Protein 6RNK (pdb70)

Foldseek 3Di:
DVVLVVLVLCCLQPVLLVLLVVLLVLLVVLLVLLLVLCVPQPDDDWLLRLLLNLLSVLLVLLSVCSVQSSVQSNVVFQQQFQVNLLSNLQSLQLNLQLNLVSLLLSLVLLLVCVVPVPQPDPSGGPVVSNVVSVVSSVVSSVLSVVVSVVQVVPPRRVRTDRDDLLQDDDLVVSLVSLVVCCVVRAVVSLVSLVVSLVVSVVVVVVVVDLSNVSSVVSNVLSCFQVVQLSVLSNVLSVVVCPPVNSVSVSSNSNNSSSSSSCSSPVSVSSCRPPPPSVVSSVVVD/DKAWAKDFADEAEQQAKTKMKIAIDDDWQLQKKKWKWWDDPPGDIGTAKIAFSVGDIDGDPVQVVFWDWGDDRVRRMIMIIGGRDHQVNWTFMKMFIDSNRVPCRVPVVVCSVVGPHMHPTGTHGYHHD

GO terms:
  GO:0004930 G protein-coupled receptor activity (F, IDA)
  GO:0007186 G protein-coupled receptor signaling pathway (P, IDA)
  GO:0004930 G protein-coupled receptor activity (F, TAS)
  GO:0007186 G protein-coupled receptor signaling pathway (P, TAS)

Radius of gyration: 26.85 Å; Cα contacts (8 Å, |Δi|>4): 702; chains: 2; bounding box: 43×87×44 Å

Solvent-accessible surface area: 18810 Å² total; per-residue (Å²): 56,148,105,84,84,48,62,14,84,98,18,50,95,135,65,0,22,58,45,7,20,108,1,60,106,73,0,33,124,24,0,94,69,3,9,104,3,1,105,135,29,14,187,50,62,8,2,1,2,8,8,0,38,28,0,1,79,0,0,19,40,0,0,78,5,0,69,38,27,38,135,15,51,31,70,63,83,27,81,71,17,47,116,66,0,53,45,8,66,52,28,24,20,2,3,1,0,0,0,0,16,0,0,5,54,0,0,37,6,14,17,23,6,29,64,35,18,5,14,66,75,136,102,2,85,85,118,48,0,90,102,33,5,112,49,3,61,78,71,0,42,105,15,0,76,69,3,21,92,49,0,74,91,21,69,7,134,157,21,96,20,24,39,31,8,0,36,34,32,79,31,108,135,10,34,92,38,0,90,74,7,15,95,88,1,5,81,77,4,24,65,46,0,56,106,36,80,126,74,0,27,68,28,48,147,178,152,116,111,82,37,28,130,0,0,64,54,0,29,76,22,0,38,90,15,0,50,40,10,5,90,33,1,16,54,23,0,43,39,45,133,90,56,80,65,64,25,32,17,4,91,5,1,66,12,34,0,53,0,11,53,1,0,6,53,0,10,86,0,0,70,39,5,14,2,58,1,145,51,32,18,128,100,139,169,120,14,133,11,89,4,46,36,34,29,120,8,93,55,44,24,64,36,136,0,15,1,80,15,71,40,104,67,2,46,76,20,0,0,0,0,1,17,72,22,126,90,140,150,100,70,2,0,1,0,8,4,35,68,37,73,58,33,34,3,85,64,0,91,144,51,7,74,5,52,46,45,63,102,135,34,24,0,40,0,58,0,60,55,0,76,65,148,6,36,2,42,0,53,0,0,1,0,70,70,8,91,9,0,15,47,0,0,47,7,2,2,35,43,18,177,28,72,10,112,11,19,85,0,45,4,51,82,132

InterPro domains:
  IPR000276 G protein-coupled receptor, rhodopsin-like [PF00001] (36-290)
  IPR000276 G protein-coupled receptor, rhodopsin-like [PR00237] (21-45)
  IPR000276 G protein-coupled receptor, rhodopsin-like [PR00237] (54-75)
  IPR000276 G protein-coupled receptor, rhodopsin-like [PR00237] (98-120)
  IPR000276 G protein-coupled receptor, rhodopsin-like [PR00237] (134-155)
  IPR000276 G protein-coupled receptor, rhodopsin-like [PR00237] (184-207)
  IPR000276 G protein-coupled receptor, rhodopsin-like [PR00237] (226-250)
  IPR000276 G protein-coupled receptor, rhodopsin-like [PR00237] (272-298)
  IPR000276 G protein-coupled receptor, rhodopsin-like [PS00237] (104-120)
  IPR017452 GPCR, rhodopsin-like, 7TM [PS50262] (36-290)

Sequence (414 aa):
CENWLALENILEKYYLSAFYGIEFIVGMLGNFTVVFGYLFCMKNWNSSNVYLFNLSISDLAFLCTLPMLIRSYATGNWTYGDVLCISNRYVLHANLYTSILFLTFISIDRYLLMKFPFREHILQKKEFAILISLAVWVLVTLEVLPMLTFITSTPIEKGDSCVDYASSGNPKYSLIYSLCLTLLGFLIPLSVMCFFYYKMVVFLKKRSNKPLRLVVLAVVIFSVLFTPYHIMRNVRIASRLGCSQKAINCLYILTRPLAFLNSAVNPIFYFLVGDHFRDMLFSKLEVQLVESGGGLVQPGGSLRLSCEASGYTLANYAIGWFRQAPGKEREGVSCISSGGSTVYSESVKDRFTISRDNAKKIVYLQMNSLQPEDTAVYYCAADPFGERLCIDPNTFAGYLETWGQGTQVTVSSL

Nearest PDB structures (foldseek):
  6z10-assembly1_A  TM=1.003E+00  e=3.186E-38  Rattus norvegicus
  6ibb-assembly1_A  TM=9.708E-01  e=1.541E-33  Rattus norvegicus
  6ibb-assembly2_C  TM=9.686E-01  e=1.929E-33  Rattus norvegicus
  8wp1-assembly1_A  TM=9.276E-01  e=5.041E-26  Homo sapiens
  4n6h-assembly1_A  TM=8.444E-01  e=8.546E-12  Escherichia coli

Structure (mmCIF, N/CA/C/O backbone):
data_6RNK
#
_entry.id   6RNK
#
_cell.length_a   76.830
_cell.length_b   150.930
_cell.length_c   68.230
_cell.angle_alpha   90.000
_cell.angle_beta   112.420
_cell.angle_gamma   90.000
#
_symmetry.space_group_name_H-M   'C 1 2 1'
#
loop_
_entity.id
_entity.type
_entity.pdbx_description
1 polymer 'Succinate receptor 1'
2 polymer Nanobody6
3 non-polymer '2-[2-[[3-[4-[(4-methylpiperazin-1-yl)methyl]phenyl]phenyl]carbonylamino]phenyl]ethanoic acid'
4 non-polymer '(2R)-2,3-dihydroxypropyl (9Z)-octadec-9-enoate'
5 non-polymer GLYCEROL
6 non-polymer 'SULFATE ION'
7 water water
#
loop_
_atom_site.group_PDB
_atom_site.id
_atom_site.type_symbol
_atom_site.label_atom_id
_atom_site.label_alt_id
_atom_site.label_comp_id
_atom_site.label_asym_id
_atom_site.label_entity_id
_atom_site.label_seq_id
_atom_site.pdbx_PDB_ins_code
_atom_site.Cartn_x
_atom_site.Cartn_y
_atom_site.Cartn_z
_atom_site.occupancy
_atom_site.B_iso_or_equiv
_atom_site.auth_seq_id
_atom_site.auth_comp_id
_atom_site.auth_asym_id
_atom_site.auth_atom_id
_atom_site.pdbx_PDB_model_num
ATOM 1 N N . CYS A 1 14 ? -8.279 -7.491 2.946 1.00 66.09 7 CYS A N 1
ATOM 2 C CA . CYS A 1 14 ? -7.860 -6.102 2.763 1.00 65.85 7 CYS A CA 1
ATOM 3 C C . CYS A 1 14 ? -6.348 -5.945 3.024 1.00 64.69 7 CYS A C 1
ATOM 4 O O . CYS A 1 14 ? -5.917 -4.953 3.620 1.00 63.05 7 CYS A O 1
ATOM 7 N N . GLU A 1 15 ? -5.548 -6.933 2.562 1.00 58.60 8 GLU A N 1
ATOM 8 C CA . GLU A 1 15 ? -4.087 -6.976 2.720 1.00 57.45 8 GLU A CA 1
ATOM 9 C C . GLU A 1 15 ? -3.387 -5.784 2.038 1.00 56.85 8 GLU A C 1
ATOM 10 O O . GLU A 1 15 ? -2.326 -5.358 2.497 1.00 56.07 8 GLU A O 1
ATOM 16 N N . ASN A 1 16 ? -3.978 -5.265 0.942 1.00 50.24 9 ASN A N 1
ATOM 17 C CA . ASN A 1 16 ? -3.446 -4.123 0.192 1.00 48.46 9 ASN A CA 1
ATOM 18 C C . ASN A 1 16 ? -3.553 -2.844 1.009 1.00 49.29 9 ASN A C 1
ATOM 19 O O . ASN A 1 16 ? -2.601 -2.060 1.044 1.00 48.07 9 ASN A O 1
ATOM 24 N N . TRP A 1 17 ? -4.697 -2.650 1.686 1.00 44.93 10 TRP A N 1
ATOM 25 C CA . TRP A 1 17 ? -4.939 -1.493 2.545 1.00 44.69 10 TRP A CA 1
ATOM 26 C C . TRP A 1 17 ? -4.106 -1.548 3.821 1.00 46.91 10 TRP A C 1
ATOM 27 O O . TRP A 1 17 ? -3.704 -0.494 4.327 1.00 44.17 10 TRP A O 1
ATOM 38 N N . LEU A 1 18 ? -3.774 -2.774 4.288 1.00 44.52 11 LEU A N 1
ATOM 39 C CA . LEU A 1 18 ? -2.894 -2.993 5.443 1.00 45.01 11 LEU A CA 1
ATOM 40 C C . LEU A 1 18 ? -1.456 -2.611 5.046 1.00 47.14 11 LEU A C 1
ATOM 41 O O . LEU A 1 18 ? -0.740 -2.021 5.844 1.00 47.02 11 LEU A O 1
ATOM 46 N N . ALA A 1 19 ? -1.056 -2.911 3.801 1.00 42.50 12 ALA A N 1
ATOM 47 C CA . ALA A 1 19 ? 0.254 -2.515 3.271 1.00 41.57 12 ALA A CA 1
ATOM 48 C C . ALA A 1 19 ? 0.346 -0.983 3.230 1.00 45.51 12 ALA A C 1
ATOM 49 O O . ALA A 1 19 ? 1.381 -0.440 3.616 1.00 45.55 12 ALA A O 1
ATOM 51 N N . LEU A 1 20 ? -0.745 -0.287 2.791 1.00 41.54 13 LEU A N 1
ATOM 52 C CA . LEU A 1 20 ? -0.800 1.178 2.742 1.00 40.94 13 LEU A CA 1
ATOM 53 C C . LEU A 1 20 ? -0.694 1.766 4.150 1.00 43.16 13 LEU A C 1
ATOM 54 O O . LEU A 1 20 ? 0.115 2.674 4.353 1.00 41.36 13 LEU A O 1
ATOM 59 N N . GLU A 1 21 ? -1.480 1.233 5.124 1.00 39.98 14 GLU A N 1
ATOM 60 C CA . GLU A 1 21 ? -1.458 1.684 6.522 1.00 39.77 14 GLU A CA 1
ATOM 61 C C . GLU A 1 21 ? -0.028 1.628 7.060 1.00 41.76 14 GLU A C 1
ATOM 62 O O . GLU A 1 21 ? 0.440 2.611 7.616 1.00 42.57 14 GLU A O 1
ATOM 68 N N . ASN A 1 22 ? 0.662 0.493 6.860 1.00 36.67 15 ASN A N 1
ATOM 69 C CA . ASN A 1 22 ? 2.024 0.258 7.319 1.00 36.53 15 ASN A CA 1
ATOM 70 C C . ASN A 1 22 ? 3.019 1.215 6.699 1.00 40.36 15 ASN A C 1
ATOM 71 O O . ASN A 1 22 ? 3.838 1.769 7.421 1.00 39.18 15 ASN A O 1
ATOM 76 N N . ILE A 1 23 ? 2.932 1.431 5.370 1.00 37.83 16 ILE A N 1
ATOM 77 C CA . ILE A 1 23 ? 3.783 2.373 4.641 1.00 36.66 16 ILE A CA 1
ATOM 78 C C . ILE A 1 23 ? 3.517 3.819 5.086 1.00 38.77 16 ILE A C 1
ATOM 79 O O . ILE A 1 23 ? 4.473 4.563 5.315 1.00 38.34 16 ILE A O 1
ATOM 84 N N . LEU A 1 24 ? 2.235 4.216 5.228 1.00 35.07 17 LEU A N 1
ATOM 85 C CA . LEU A 1 24 ? 1.882 5.571 5.686 1.00 33.74 17 LEU A CA 1
ATOM 86 C C . LEU A 1 24 ? 2.463 5.868 7.056 1.00 37.14 17 LEU A C 1
ATOM 87 O O . LEU A 1 24 ? 2.984 6.962 7.287 1.00 36.48 17 LEU A O 1
ATOM 92 N N . GLU A 1 25 ? 2.406 4.883 7.961 1.00 33.91 18 GLU A N 1
ATOM 93 C CA . GLU A 1 25 ? 2.923 5.071 9.320 1.00 33.61 18 GLU A CA 1
ATOM 94 C C . GLU A 1 25 ? 4.443 5.116 9.327 1.00 38.17 18 GLU A C 1
ATOM 95 O O . GLU A 1 25 ? 5.023 6.029 9.906 1.00 37.41 18 GLU A O 1
ATOM 101 N N . LYS A 1 26 ? 5.077 4.151 8.652 1.00 34.84 19 LYS A N 1
ATOM 102 C CA . LYS A 1 26 ? 6.521 4.014 8.632 1.00 36.37 19 LYS A CA 1
ATOM 103 C C . LYS A 1 26 ? 7.237 5.128 7.870 1.00 41.32 19 LYS A C 1
ATOM 104 O O . LYS A 1 26 ? 8.277 5.594 8.333 1.00 40.47 19 LYS A O 1
ATOM 110 N N . TYR A 1 27 ? 6.698 5.537 6.710 1.00 38.47 20 TYR A N 1
ATOM 111 C CA . TYR A 1 27 ? 7.351 6.506 5.833 1.00 37.79 20 TYR A CA 1
ATOM 112 C C . TYR A 1 27 ? 6.705 7.884 5.787 1.00 39.45 20 TYR A C 1
ATOM 113 O O . TYR A 1 27 ? 7.412 8.884 5.913 1.00 39.65 20 TYR A O 1
ATOM 122 N N . TYR A 1 28 ? 5.392 7.965 5.585 1.00 34.47 21 TYR A N 1
ATOM 123 C CA . TYR A 1 28 ? 4.745 9.280 5.530 1.00 33.09 21 TYR A CA 1
ATOM 124 C C . TYR A 1 28 ? 4.777 10.009 6.885 1.00 36.65 21 TYR A C 1
ATOM 125 O O . TYR A 1 28 ? 5.186 11.172 6.933 1.00 35.92 21 TYR A O 1
ATOM 134 N N . LEU A 1 29 ? 4.350 9.336 7.983 1.00 33.10 22 LEU A N 1
ATOM 135 C CA . LEU A 1 29 ? 4.311 9.981 9.309 1.00 32.50 22 LEU A CA 1
ATOM 136 C C . LEU A 1 29 ? 5.703 10.351 9.802 1.00 37.86 22 LEU A C 1
ATOM 137 O O . LEU A 1 29 ? 5.907 11.488 10.232 1.00 34.79 22 LEU A O 1
ATOM 142 N N . SER A 1 30 ? 6.679 9.419 9.644 1.00 37.72 23 SER A N 1
ATOM 143 C CA . SER A 1 30 ? 8.092 9.628 9.995 1.00 38.77 23 SER A CA 1
ATOM 144 C C . SER A 1 30 ? 8.675 10.858 9.343 1.00 42.96 23 SER A C 1
ATOM 145 O O . SER A 1 30 ? 9.302 11.663 10.025 1.00 44.21 23 SER A O 1
ATOM 148 N N . ALA A 1 31 ? 8.497 10.987 8.021 1.00 39.26 24 ALA A N 1
ATOM 149 C CA . ALA A 1 31 ? 9.041 12.088 7.226 1.00 38.67 24 ALA A CA 1
ATOM 150 C C . ALA A 1 31 ? 8.365 13.413 7.562 1.00 40.79 24 ALA A C 1
ATOM 151 O O . ALA A 1 31 ? 9.065 14.387 7.832 1.00 40.39 24 ALA A O 1
ATOM 153 N N . PHE A 1 32 ? 7.015 13.437 7.578 1.00 35.06 25 PHE A N 1
ATOM 154 C CA . PHE A 1 32 ? 6.224 14.627 7.892 1.00 33.74 25 PHE A CA 1
ATOM 155 C C . PHE A 1 32 ? 6.484 15.128 9.320 1.00 36.76 25 PHE A C 1
ATOM 156 O O . PHE A 1 32 ? 6.736 16.323 9.494 1.00 34.89 25 PHE A O 1
ATOM 164 N N . TYR A 1 33 ? 6.452 14.231 10.336 1.00 33.73 26 TYR A N 1
ATOM 165 C CA . TYR A 1 33 ? 6.762 14.648 11.711 1.00 32.20 26 TYR A CA 1
ATOM 166 C C . TYR A 1 33 ? 8.250 15.034 11.861 1.00 37.02 26 TYR A C 1
ATOM 167 O O . TYR A 1 33 ? 8.559 15.941 12.623 1.00 37.34 26 TYR A O 1
ATOM 176 N N . GLY A 1 34 ? 9.136 14.366 11.126 1.00 34.62 27 GLY A N 1
ATOM 177 C CA . GLY A 1 34 ? 10.568 14.671 11.119 1.00 35.82 27 GLY A CA 1
ATOM 178 C C . GLY A 1 34 ? 10.860 16.098 10.673 1.00 41.39 27 GLY A C 1
ATOM 179 O O . GLY A 1 34 ? 11.669 16.788 11.301 1.00 40.72 27 GLY A O 1
ATOM 180 N N . ILE A 1 35 ? 10.167 16.563 9.597 1.00 38.78 28 ILE A N 1
ATOM 181 C CA . ILE A 1 35 ? 10.260 17.927 9.036 1.00 38.37 28 ILE A CA 1
ATOM 182 C C . ILE A 1 35 ? 9.658 18.943 10.043 1.00 39.85 28 ILE A C 1
ATOM 183 O O . ILE A 1 35 ? 10.244 19.996 10.286 1.00 39.11 28 ILE A O 1
ATOM 188 N N . GLU A 1 36 ? 8.510 18.605 10.639 1.00 33.68 29 GLU A N 1
ATOM 189 C CA . GLU A 1 36 ? 7.857 19.450 11.638 1.00 32.29 29 GLU A CA 1
ATOM 190 C C . GLU A 1 36 ? 8.751 19.603 12.860 1.00 36.50 29 GLU A C 1
ATOM 191 O O . GLU A 1 36 ? 8.824 20.690 13.403 1.00 35.68 29 GLU A O 1
ATOM 197 N N . PHE A 1 37 ? 9.445 18.520 13.275 1.00 34.11 30 PHE A N 1
ATOM 198 C CA . PHE A 1 37 ? 10.370 18.545 14.401 1.00 33.29 30 PHE A CA 1
ATOM 199 C C . PHE A 1 37 ? 11.472 19.563 14.123 1.00 36.90 30 PHE A C 1
ATOM 200 O O . PHE A 1 37 ? 11.718 20.396 14.972 1.00 35.66 30 PHE A O 1
ATOM 208 N N . ILE A 1 38 ? 12.113 19.503 12.936 1.00 34.93 31 ILE A N 1
ATOM 209 C CA . ILE A 1 38 ? 13.206 20.415 12.572 1.00 36.09 31 ILE A CA 1
ATOM 210 C C . ILE A 1 38 ? 12.745 21.886 12.463 1.00 42.10 31 ILE A C 1
ATOM 211 O O . ILE A 1 38 ? 13.324 22.742 13.129 1.00 42.94 31 ILE A O 1
ATOM 216 N N . VAL A 1 39 ? 11.728 22.166 11.619 1.00 38.79 32 VAL A N 1
ATOM 217 C CA . VAL A 1 39 ? 11.184 23.513 11.376 1.00 38.70 32 VAL A CA 1
ATOM 218 C C . VAL A 1 39 ? 10.602 24.115 12.666 1.00 41.39 32 VAL A C 1
ATOM 219 O O . VAL A 1 39 ? 10.846 25.281 12.976 1.00 41.77 32 VAL A O 1
ATOM 223 N N . GLY A 1 40 ? 9.874 23.301 13.413 1.00 35.97 33 GLY A N 1
ATOM 224 C CA . GLY A 1 40 ? 9.249 23.719 14.660 1.00 34.80 33 GLY A CA 1
ATOM 225 C C . GLY A 1 40 ? 10.248 24.081 15.737 1.00 37.62 33 GLY A C 1
ATOM 226 O O . GLY A 1 40 ? 10.079 25.100 16.400 1.00 35.42 33 GLY A O 1
ATOM 227 N N . MET A 1 41 ? 11.272 23.238 15.949 1.00 36.79 34 MET A N 1
ATOM 228 C CA . MET A 1 41 ? 12.287 23.493 16.980 1.00 38.21 34 MET A CA 1
ATOM 229 C C . MET A 1 41 ? 13.062 24.772 16.692 1.00 44.82 34 MET A C 1
ATOM 230 O O . MET A 1 41 ? 13.203 25.601 17.589 1.00 44.85 34 MET A O 1
ATOM 235 N N . LEU A 1 42 ? 13.531 24.947 15.440 1.00 42.22 35 LEU A N 1
ATOM 236 C CA . LEU A 1 42 ? 14.292 26.128 15.037 1.00 43.03 35 LEU A CA 1
ATOM 237 C C . LEU A 1 42 ? 13.462 27.399 15.112 1.00 44.32 35 LEU A C 1
ATOM 238 O O . LEU A 1 42 ? 13.946 28.409 15.622 1.00 42.64 35 LEU A O 1
ATOM 243 N N . GLY A 1 43 ? 12.221 27.334 14.635 1.00 39.09 36 GLY A N 1
ATOM 244 C CA . GLY A 1 43 ? 11.318 28.474 14.670 1.00 38.19 36 GLY A CA 1
ATOM 245 C C . GLY A 1 43 ? 10.942 28.877 16.079 1.00 41.77 36 GLY A C 1
ATOM 246 O O . GLY A 1 43 ? 11.054 30.050 16.437 1.00 41.37 36 GLY A O 1
ATOM 247 N N . ASN A 1 44 ? 10.534 27.900 16.906 1.00 38.71 37 ASN A N 1
ATOM 248 C CA . ASN A 1 44 ? 10.119 28.171 18.278 1.00 38.43 37 ASN A CA 1
ATOM 249 C C . ASN A 1 44 ? 11.254 28.604 19.176 1.00 42.96 37 ASN A C 1
ATOM 250 O O . ASN A 1 44 ? 11.042 29.529 19.956 1.00 40.10 37 ASN A O 1
ATOM 255 N N . PHE A 1 45 ? 12.456 27.991 19.061 1.00 42.37 38 PHE A N 1
ATOM 256 C CA . PHE A 1 45 ? 13.582 28.412 19.897 1.00 43.78 38 PHE A CA 1
ATOM 257 C C . PHE A 1 45 ? 14.041 29.826 19.545 1.00 45.15 38 PHE A C 1
ATOM 258 O O . PHE A 1 45 ? 14.384 30.567 20.459 1.00 44.07 38 PHE A O 1
ATOM 266 N N . THR A 1 46 ? 13.935 30.238 18.256 1.00 40.89 39 THR A N 1
ATOM 267 C CA . THR A 1 46 ? 14.288 31.596 17.798 1.00 40.21 39 THR A CA 1
ATOM 268 C C . THR A 1 46 ? 13.371 32.671 18.431 1.00 43.15 39 THR A C 1
ATOM 269 O O . THR A 1 46 ? 13.875 33.687 18.931 1.00 43.23 39 THR A O 1
ATOM 273 N N . VAL A 1 47 ? 12.045 32.452 18.397 1.00 38.52 40 VAL A N 1
ATOM 274 C CA . VAL A 1 47 ? 11.062 33.407 18.934 1.00 37.66 40 VAL A CA 1
ATOM 275 C C . VAL A 1 47 ? 11.083 33.437 20.479 1.00 42.03 40 VAL A C 1
ATOM 276 O O . VAL A 1 47 ? 10.891 34.508 21.061 1.00 41.43 40 VAL A O 1
ATOM 280 N N . VAL A 1 48 ? 11.313 32.272 21.126 1.00 38.35 41 VAL A N 1
ATOM 281 C CA . VAL A 1 48 ? 11.411 32.141 22.589 1.00 38.81 41 VAL A CA 1
ATOM 282 C C . VAL A 1 48 ? 12.653 32.881 23.083 1.00 45.78 41 VAL A C 1
ATOM 283 O O . VAL A 1 48 ? 12.545 33.707 23.979 1.00 43.55 41 VAL A O 1
ATOM 287 N N . PHE A 1 49 ? 13.818 32.630 22.462 1.00 47.05 42 PHE A N 1
ATOM 288 C CA . PHE A 1 49 ? 15.041 33.326 22.845 1.00 49.36 42 PHE A CA 1
ATOM 289 C C . PHE A 1 49 ? 14.950 34.823 22.517 1.00 50.41 42 PHE A C 1
ATOM 290 O O . PHE A 1 49 ? 15.443 35.640 23.292 1.00 49.16 42 PHE A O 1
ATOM 298 N N . GLY A 1 50 ? 14.226 35.159 21.445 1.00 45.03 43 GLY A N 1
ATOM 299 C CA . GLY A 1 50 ? 13.948 36.533 21.046 1.00 43.79 43 GLY A CA 1
ATOM 300 C C . GLY A 1 50 ? 13.191 37.259 22.140 1.00 47.00 43 GLY A C 1
ATOM 301 O O . GLY A 1 50 ? 13.534 38.395 22.476 1.00 46.79 43 GLY A O 1
ATOM 302 N N . TYR A 1 51 ? 12.191 36.586 22.761 1.00 40.97 44 TYR A N 1
ATOM 303 C CA . TYR A 1 51 ? 11.422 37.174 23.861 1.00 39.58 44 TYR A CA 1
ATOM 304 C C . TYR A 1 51 ? 12.229 37.245 25.139 1.00 47.16 44 TYR A C 1
ATOM 305 O O . TYR A 1 51 ? 12.243 38.287 25.787 1.00 46.25 44 TYR A O 1
ATOM 314 N N . LEU A 1 52 ? 12.931 36.155 25.481 1.00 47.46 45 LEU A N 1
ATOM 315 C CA . LEU A 1 52 ? 13.772 36.085 26.677 1.00 49.15 45 LEU A CA 1
ATOM 316 C C . LEU A 1 52 ? 14.878 37.147 26.696 1.00 56.29 45 LEU A C 1
ATOM 317 O O . LEU A 1 52 ? 15.178 37.654 27.772 1.00 55.47 45 LEU A O 1
ATOM 322 N N . PHE A 1 53 ? 15.414 37.530 25.514 1.00 56.51 46 PHE A N 1
ATOM 323 C CA . PHE A 1 53 ? 16.499 38.512 25.379 1.00 59.10 46 PHE A CA 1
ATOM 324 C C . PHE A 1 53 ? 16.131 39.921 24.830 1.00 65.18 46 PHE A C 1
ATOM 325 O O . PHE A 1 53 ? 16.929 40.835 25.031 1.00 66.29 46 PHE A O 1
ATOM 333 N N . CYS A 1 54 ? 14.981 40.113 24.144 1.00 62.79 47 CYS A N 1
ATOM 334 C CA . CYS A 1 54 ? 14.620 41.427 23.564 1.00 63.13 47 CYS A CA 1
ATOM 335 C C . CYS A 1 54 ? 13.447 42.118 24.243 1.00 68.16 47 CYS A C 1
ATOM 336 O O . CYS A 1 54 ? 13.455 43.343 24.330 1.00 68.69 47 CYS A O 1
ATOM 339 N N . MET A 1 55 ? 12.401 41.364 24.621 1.00 65.39 48 MET A N 1
ATOM 340 C CA . MET A 1 55 ? 11.198 41.929 25.232 1.00 65.28 48 MET A CA 1
ATOM 341 C C . MET A 1 55 ? 11.384 42.206 26.716 1.00 70.45 48 MET A C 1
ATOM 342 O O . MET A 1 55 ? 11.665 41.280 27.482 1.00 71.92 48 MET A O 1
ATOM 347 N N . LYS A 1 56 ? 11.201 43.470 27.129 1.00 65.53 49 LYS A N 1
ATOM 348 C CA . LYS A 1 56 ? 11.321 43.850 28.538 1.00 64.75 49 LYS A CA 1
ATOM 349 C C . LYS A 1 56 ? 9.954 44.070 29.228 1.00 63.33 49 LYS A C 1
ATOM 350 O O . LYS A 1 56 ? 9.808 43.682 30.387 1.00 64.33 49 LYS A O 1
ATOM 356 N N . ASN A 1 57 ? 8.975 44.689 28.537 1.00 54.22 50 ASN A N 1
ATOM 357 C CA . ASN A 1 57 ? 7.638 44.945 29.102 1.00 52.24 50 ASN A CA 1
ATOM 358 C C . ASN A 1 57 ? 6.563 44.261 28.246 1.00 51.67 50 ASN A C 1
ATOM 359 O O . ASN A 1 57 ? 6.226 44.738 27.160 1.00 52.97 50 ASN A O 1
ATOM 364 N N . TRP A 1 58 ? 6.059 43.122 28.714 1.00 42.54 51 TRP A N 1
ATOM 365 C CA . TRP A 1 58 ? 5.112 42.312 27.948 1.00 40.05 51 TRP A CA 1
ATOM 366 C C . TRP A 1 58 ? 3.687 42.807 27.987 1.00 37.82 51 TRP A C 1
ATOM 367 O O . TRP A 1 58 ? 3.222 43.241 29.033 1.00 37.26 51 TRP A O 1
ATOM 378 N N . ASN A 1 59 ? 2.978 42.701 26.863 1.00 30.27 52 ASN A N 1
ATOM 379 C CA . ASN A 1 59 ? 1.557 42.997 26.851 1.00 29.63 52 ASN A CA 1
ATOM 380 C C . ASN A 1 59 ? 0.810 41.631 26.766 1.00 31.15 52 ASN A C 1
ATOM 381 O O . ASN A 1 59 ? 1.461 40.586 26.824 1.00 29.78 52 ASN A O 1
ATOM 386 N N . SER A 1 60 ? -0.528 41.653 26.609 1.00 26.92 53 SER A N 1
ATOM 387 C CA . SER A 1 60 ? -1.391 40.473 26.504 1.00 26.83 53 SER A CA 1
ATOM 388 C C . SER A 1 60 ? -1.011 39.576 25.345 1.00 30.83 53 SER A C 1
ATOM 389 O O . SER A 1 60 ? -0.877 38.373 25.537 1.00 30.83 53 SER A O 1
ATOM 392 N N . SER A 1 61 ? -0.828 40.166 24.141 1.00 28.36 54 SER A N 1
ATOM 393 C CA . SER A 1 61 ? -0.415 39.453 22.931 1.00 27.75 54 SER A CA 1
ATOM 394 C C . SER A 1 61 ? 0.922 38.725 23.142 1.00 31.40 54 SER A C 1
ATOM 395 O O . SER A 1 61 ? 1.025 37.583 22.739 1.00 31.25 54 SER A O 1
ATOM 398 N N . ASN A 1 62 ? 1.913 39.353 23.819 1.00 28.23 55 ASN A N 1
ATOM 399 C CA . ASN A 1 62 ? 3.201 38.710 24.100 1.00 28.35 55 ASN A CA 1
ATOM 400 C C . ASN A 1 62 ? 3.020 37.507 24.988 1.00 30.30 55 ASN A C 1
ATOM 401 O O . ASN A 1 62 ? 3.618 36.466 24.728 1.00 29.94 55 ASN A O 1
ATOM 406 N N . VAL A 1 63 ? 2.216 37.655 26.054 1.00 26.01 56 VAL A N 1
ATOM 407 C CA . VAL A 1 63 ? 1.905 36.555 26.982 1.00 25.18 56 VAL A CA 1
ATOM 408 C C . VAL A 1 63 ? 1.310 35.346 26.218 1.00 29.05 56 VAL A C 1
ATOM 409 O O . VAL A 1 63 ? 1.788 34.217 26.396 1.00 27.18 56 VAL A O 1
ATOM 413 N N . TYR A 1 64 ? 0.302 35.603 25.354 1.00 25.64 57 TYR A N 1
ATOM 414 C CA . TYR A 1 64 ? -0.361 34.557 24.582 1.00 26.02 57 TYR A CA 1
ATOM 415 C C . TYR A 1 64 ? 0.586 33.902 23.598 1.00 31.39 57 TYR A C 1
ATOM 416 O O . TYR A 1 64 ? 0.545 32.686 23.458 1.00 30.79 57 TYR A O 1
ATOM 425 N N . LEU A 1 65 ? 1.438 34.708 22.919 1.00 26.32 58 LEU A N 1
ATOM 426 C CA . LEU A 1 65 ? 2.399 34.185 21.960 1.00 25.23 58 LEU A CA 1
ATOM 427 C C . LEU A 1 65 ? 3.429 33.292 22.633 1.00 28.84 58 LEU A C 1
ATOM 428 O O . LEU A 1 65 ? 3.792 32.281 22.070 1.00 27.46 58 LEU A O 1
ATOM 433 N N . PHE A 1 66 ? 3.918 33.677 23.820 1.00 28.16 59 PHE A N 1
ATOM 434 C CA . PHE A 1 66 ? 4.911 32.898 24.554 1.00 28.45 59 PHE A CA 1
ATOM 435 C C . PHE A 1 66 ? 4.304 31.556 24.967 1.00 31.28 59 PHE A C 1
ATOM 436 O O . PHE A 1 66 ? 4.940 30.515 24.784 1.00 29.60 59 PHE A O 1
ATOM 444 N N . ASN A 1 67 ? 3.047 31.578 25.445 1.00 26.66 60 ASN A N 1
ATOM 445 C CA . ASN A 1 67 ? 2.306 30.356 25.801 1.00 25.83 60 ASN A CA 1
ATOM 446 C C . ASN A 1 67 ? 2.133 29.447 24.588 1.00 28.57 60 ASN A C 1
ATOM 447 O O . ASN A 1 67 ? 2.301 28.241 24.713 1.00 28.50 60 ASN A O 1
ATOM 452 N N . LEU A 1 68 ? 1.815 30.028 23.423 1.00 25.02 61 LEU A N 1
ATOM 453 C CA . LEU A 1 68 ? 1.682 29.303 22.170 1.00 26.09 61 LEU A CA 1
ATOM 454 C C . LEU A 1 68 ? 3.001 28.543 21.854 1.00 32.46 61 LEU A C 1
ATOM 455 O O . LEU A 1 68 ? 2.956 27.373 21.452 1.00 32.67 61 LEU A O 1
ATOM 460 N N . SER A 1 69 ? 4.165 29.195 22.082 1.00 29.26 62 SER A N 1
ATOM 461 C CA . SER A 1 69 ? 5.470 28.568 21.846 1.00 29.50 62 SER A CA 1
ATOM 462 C C . SER A 1 69 ? 5.744 27.447 22.845 1.00 33.88 62 SER A C 1
ATOM 463 O O . SER A 1 69 ? 6.283 26.426 22.454 1.00 33.73 62 SER A O 1
ATOM 466 N N . ILE A 1 70 ? 5.352 27.615 24.108 1.00 30.84 63 ILE A N 1
ATOM 467 C CA . ILE A 1 70 ? 5.507 26.564 25.124 1.00 31.78 63 ILE A CA 1
ATOM 468 C C . ILE A 1 70 ? 4.673 25.308 24.738 1.00 33.81 63 ILE A C 1
ATOM 469 O O . ILE A 1 70 ? 5.168 24.186 24.852 1.00 31.70 63 ILE A O 1
ATOM 474 N N . SER A 1 71 ? 3.439 25.532 24.245 1.00 28.45 64 SER A N 1
ATOM 475 C CA . SER A 1 71 ? 2.533 24.502 23.763 1.00 28.25 64 SER A CA 1
ATOM 476 C C . SER A 1 71 ? 3.191 23.813 22.557 1.00 30.72 64 SER A C 1
ATOM 477 O O . SER A 1 71 ? 3.247 22.592 22.531 1.00 29.97 64 SER A O 1
ATOM 480 N N . ASP A 1 72 ? 3.712 24.595 21.572 1.00 26.96 65 ASP A N 1
ATOM 481 C CA . ASP A 1 72 ? 4.364 24.006 20.413 1.00 26.30 65 ASP A CA 1
ATOM 482 C C . ASP A 1 72 ? 5.578 23.182 20.847 1.00 30.52 65 ASP A C 1
ATOM 483 O O . ASP A 1 72 ? 5.761 22.095 20.336 1.00 30.01 65 ASP A O 1
ATOM 488 N N . LEU A 1 73 ? 6.410 23.708 21.753 1.00 26.82 66 LEU A N 1
ATOM 489 C CA . LEU A 1 73 ? 7.623 23.014 22.177 1.00 28.51 66 LEU A CA 1
ATOM 490 C C . LEU A 1 73 ? 7.337 21.689 22.886 1.00 32.94 66 LEU A C 1
ATOM 491 O O . LEU A 1 73 ? 8.088 20.725 22.692 1.00 33.06 66 LEU A O 1
ATOM 496 N N . ALA A 1 74 ? 6.259 21.644 23.695 1.00 27.79 67 ALA A N 1
ATOM 497 C CA . ALA A 1 74 ? 5.845 20.427 24.397 1.00 28.25 67 ALA A CA 1
ATOM 498 C C . ALA A 1 74 ? 5.521 19.335 23.346 1.00 32.36 67 ALA A C 1
ATOM 499 O O . ALA A 1 74 ? 6.010 18.199 23.465 1.00 32.57 67 ALA A O 1
ATOM 501 N N . PHE A 1 75 ? 4.753 19.704 22.297 1.00 26.80 68 PHE A N 1
ATOM 502 C CA . PHE A 1 75 ? 4.430 18.810 21.188 1.00 27.16 68 PHE A CA 1
ATOM 503 C C . PHE A 1 75 ? 5.715 18.362 20.454 1.00 31.45 68 PHE A C 1
ATOM 504 O O . PHE A 1 75 ? 5.878 17.175 20.197 1.00 30.21 68 PHE A O 1
ATOM 512 N N . LEU A 1 76 ? 6.611 19.298 20.137 1.00 29.05 69 LEU A N 1
ATOM 513 C CA . LEU A 1 76 ? 7.843 18.996 19.394 1.00 29.99 69 LEU A CA 1
ATOM 514 C C . LEU A 1 76 ? 8.765 18.020 20.132 1.00 37.15 69 LEU A C 1
ATOM 515 O O . LEU A 1 76 ? 9.428 17.189 19.495 1.00 36.60 69 LEU A O 1
ATOM 520 N N . CYS A 1 77 ? 8.739 18.070 21.467 1.00 36.04 70 CYS A N 1
ATOM 521 C CA . CYS A 1 77 ? 9.501 17.164 22.326 1.00 38.17 70 CYS A CA 1
ATOM 522 C C . CYS A 1 77 ? 8.988 15.715 22.294 1.00 39.56 70 CYS A C 1
ATOM 523 O O . CYS A 1 77 ? 9.758 14.825 22.629 1.00 40.08 70 CYS A O 1
ATOM 526 N N . THR A 1 78 ? 7.712 15.474 21.888 1.00 33.38 71 THR A N 1
ATOM 527 C CA . THR A 1 78 ? 7.141 14.123 21.796 1.00 32.51 71 THR A CA 1
ATOM 528 C C . THR A 1 78 ? 7.501 13.455 20.486 1.00 35.31 71 THR A C 1
ATOM 529 O O . THR A 1 78 ? 7.402 12.237 20.405 1.00 33.54 71 THR A O 1
ATOM 533 N N . LEU A 1 79 ? 7.826 14.252 19.430 1.00 32.06 72 LEU A N 1
ATOM 534 C CA . LEU A 1 79 ? 8.052 13.713 18.079 1.00 30.85 72 LEU A CA 1
ATOM 535 C C . LEU A 1 79 ? 9.164 12.660 17.975 1.00 34.55 72 LEU A C 1
ATOM 536 O O . LEU A 1 79 ? 8.892 11.647 17.336 1.00 35.59 72 LEU A O 1
ATOM 541 N N . PRO A 1 80 ? 10.349 12.743 18.616 1.00 30.45 73 PRO A N 1
ATOM 542 C CA . PRO A 1 80 ? 11.300 11.609 18.490 1.00 29.68 73 PRO A CA 1
ATOM 543 C C . PRO A 1 80 ? 10.676 10.256 18.919 1.00 34.40 73 PRO A C 1
ATOM 544 O O . PRO A 1 80 ? 10.830 9.272 18.208 1.00 35.23 73 PRO A O 1
ATOM 548 N N . MET A 1 81 ? 9.861 10.243 19.990 1.00 30.46 74 MET A N 1
ATOM 549 C CA . MET A 1 81 ? 9.150 9.061 20.473 1.00 29.95 74 MET A CA 1
ATOM 550 C C . MET A 1 81 ? 8.070 8.585 19.493 1.00 33.06 74 MET A C 1
ATOM 551 O O . MET A 1 81 ? 7.968 7.393 19.248 1.00 31.86 74 MET A O 1
ATOM 556 N N . LEU A 1 82 ? 7.262 9.506 18.951 1.00 29.39 75 LEU A N 1
ATOM 557 C CA . LEU A 1 82 ? 6.199 9.158 18.006 1.00 29.52 75 LEU A CA 1
ATOM 558 C C . LEU A 1 82 ? 6.769 8.657 16.679 1.00 33.28 75 LEU A C 1
ATOM 559 O O . LEU A 1 82 ? 6.269 7.655 16.157 1.00 32.41 75 LEU A O 1
ATOM 564 N N . ILE A 1 83 ? 7.834 9.331 16.150 1.00 29.74 76 ILE A N 1
ATOM 565 C CA . ILE A 1 83 ? 8.514 8.922 14.923 1.00 28.80 76 ILE A CA 1
ATOM 566 C C . ILE A 1 83 ? 9.104 7.502 15.134 1.00 36.31 76 ILE A C 1
ATOM 567 O O . ILE A 1 83 ? 8.891 6.635 14.292 1.00 37.05 76 ILE A O 1
ATOM 572 N N . ARG A 1 84 ? 9.835 7.267 16.249 1.00 32.15 77 ARG A N 1
ATOM 573 C CA . ARG A 1 84 ? 10.413 5.949 16.508 1.00 32.34 77 ARG A CA 1
ATOM 574 C C . ARG A 1 84 ? 9.320 4.862 16.610 1.00 34.91 77 ARG A C 1
ATOM 575 O O . ARG A 1 84 ? 9.519 3.779 16.094 1.00 35.20 77 ARG A O 1
ATOM 583 N N . SER A 1 85 ? 8.159 5.162 17.221 1.00 29.26 78 SER A N 1
ATOM 584 C CA . SER A 1 85 ? 7.073 4.184 17.336 1.00 27.80 78 SER A CA 1
ATOM 585 C C . SER A 1 85 ? 6.481 3.844 15.960 1.00 33.76 78 SER A C 1
ATOM 586 O O . SER A 1 85 ? 6.374 2.666 15.636 1.00 35.08 78 SER A O 1
ATOM 589 N N . TYR A 1 86 ? 6.163 4.859 15.133 1.00 30.45 79 TYR A N 1
ATOM 590 C CA . TYR A 1 86 ? 5.676 4.635 13.772 1.00 30.62 79 TYR A CA 1
ATOM 591 C C . TYR A 1 86 ? 6.722 3.947 12.876 1.00 36.08 79 TYR A C 1
ATOM 592 O O . TYR A 1 86 ? 6.361 3.054 12.108 1.00 35.73 79 TYR A O 1
ATOM 601 N N . ALA A 1 87 ? 8.001 4.348 12.979 1.00 33.66 80 ALA A N 1
ATOM 602 C CA . ALA A 1 87 ? 9.075 3.731 12.192 1.00 35.02 80 ALA A CA 1
ATOM 603 C C . ALA A 1 87 ? 9.264 2.242 12.503 1.00 41.40 80 ALA A C 1
ATOM 604 O O . ALA A 1 87 ? 9.524 1.483 11.577 1.00 43.41 80 ALA A O 1
ATOM 606 N N . THR A 1 88 ? 9.133 1.829 13.781 1.00 37.37 81 THR A N 1
ATOM 607 C CA . THR A 1 88 ? 9.330 0.435 14.234 1.00 38.16 81 THR A CA 1
ATOM 608 C C . THR A 1 88 ? 8.029 -0.420 14.233 1.00 42.26 81 THR A C 1
ATOM 609 O O . THR A 1 88 ? 8.112 -1.641 14.328 1.00 43.14 81 THR A O 1
ATOM 613 N N . GLY A 1 89 ? 6.861 0.216 14.169 1.00 36.32 82 GLY A N 1
ATOM 614 C CA . GLY A 1 89 ? 5.599 -0.510 14.112 1.00 35.40 82 GLY A CA 1
ATOM 615 C C . GLY A 1 89 ? 4.968 -0.869 15.440 1.00 41.00 82 GLY A C 1
ATOM 616 O O . GLY A 1 89 ? 3.997 -1.630 15.454 1.00 41.31 82 GLY A O 1
ATOM 617 N N . ASN A 1 90 ? 5.482 -0.325 16.569 1.00 37.14 83 ASN A N 1
ATOM 618 C CA . ASN A 1 90 ? 4.897 -0.623 17.885 1.00 38.36 83 ASN A CA 1
ATOM 619 C C . ASN A 1 90 ? 5.185 0.443 18.939 1.00 41.22 83 ASN A C 1
ATOM 620 O O . ASN A 1 90 ? 6.102 1.251 18.774 1.00 41.70 83 ASN A O 1
ATOM 625 N N . TRP A 1 91 ? 4.409 0.428 20.023 1.00 35.77 84 TRP A N 1
ATOM 626 C CA . TRP A 1 91 ? 4.604 1.330 21.155 1.00 34.61 84 TRP A CA 1
ATOM 627 C C . TRP A 1 91 ? 5.444 0.549 22.136 1.00 37.88 84 TRP A C 1
ATOM 628 O O . TRP A 1 91 ? 5.076 -0.572 22.463 1.00 37.46 84 TRP A O 1
ATOM 639 N N . THR A 1 92 ? 6.584 1.094 22.571 1.00 33.98 85 THR A N 1
ATOM 640 C CA . THR A 1 92 ? 7.455 0.367 23.503 1.00 33.31 85 THR A CA 1
ATOM 641 C C . THR A 1 92 ? 7.812 1.214 24.707 1.00 34.98 85 THR A C 1
ATOM 642 O O . THR A 1 92 ? 8.555 0.730 25.555 1.00 34.48 85 THR A O 1
ATOM 646 N N . TYR A 1 93 ? 7.324 2.474 24.777 1.00 29.11 86 TYR A N 1
ATOM 647 C CA . TYR A 1 93 ? 7.739 3.411 25.819 1.00 27.95 86 TYR A CA 1
ATOM 648 C C . TYR A 1 93 ? 7.041 3.256 27.165 1.00 33.06 86 TYR A C 1
ATOM 649 O O . TYR A 1 93 ? 7.524 3.833 28.140 1.00 34.36 86 TYR A O 1
ATOM 658 N N . GLY A 1 94 ? 5.982 2.456 27.250 1.00 29.31 87 GLY A N 1
ATOM 659 C CA . GLY A 1 94 ? 5.326 2.227 28.534 1.00 28.22 87 GLY A CA 1
ATOM 660 C C . GLY A 1 94 ? 4.120 3.096 28.820 1.00 32.13 87 GLY A C 1
ATOM 661 O O . GLY A 1 94 ? 3.772 3.987 28.032 1.00 31.56 87 GLY A O 1
ATOM 662 N N . ASP A 1 95 ? 3.507 2.870 29.988 1.00 29.94 88 ASP A N 1
ATOM 663 C CA . ASP A 1 95 ? 2.269 3.537 30.382 1.00 29.92 88 ASP A CA 1
ATOM 664 C C . ASP A 1 95 ? 2.385 5.022 30.690 1.00 33.28 88 ASP A C 1
ATOM 665 O O . ASP A 1 95 ? 1.521 5.756 30.237 1.00 33.97 88 ASP A O 1
ATOM 670 N N . VAL A 1 96 ? 3.402 5.467 31.440 1.00 30.74 89 VAL A N 1
ATOM 671 C CA . VAL A 1 96 ? 3.567 6.881 31.833 1.00 31.12 89 VAL A CA 1
ATOM 672 C C . VAL A 1 96 ? 3.719 7.767 30.586 1.00 33.30 89 VAL A C 1
ATOM 673 O O . VAL A 1 96 ? 3.031 8.780 30.471 1.00 30.66 89 VAL A O 1
ATOM 677 N N . LEU A 1 97 ? 4.591 7.338 29.638 1.00 29.43 90 LEU A N 1
ATOM 678 C CA . LEU A 1 97 ? 4.851 8.058 28.405 1.00 29.75 90 LEU A CA 1
ATOM 679 C C . LEU A 1 97 ? 3.676 7.989 27.430 1.00 34.20 90 LEU A C 1
ATOM 680 O O . LEU A 1 97 ? 3.503 8.913 26.647 1.00 33.80 90 LEU A O 1
ATOM 685 N N . CYS A 1 98 ? 2.824 6.957 27.530 1.00 31.51 91 CYS A N 1
ATOM 686 C CA . CYS A 1 98 ? 1.605 6.870 26.727 1.00 32.40 91 CYS A CA 1
ATOM 687 C C . CYS A 1 98 ? 0.674 8.020 27.150 1.00 32.86 91 CYS A C 1
ATOM 688 O O . CYS A 1 98 ? 0.172 8.726 26.294 1.00 31.86 91 CYS A O 1
ATOM 691 N N . ILE A 1 99 ? 0.415 8.158 28.465 1.00 27.36 92 ILE A N 1
ATOM 692 C CA . ILE A 1 99 ? -0.489 9.171 29.001 1.00 27.90 92 ILE A CA 1
ATOM 693 C C . ILE A 1 99 ? 0.063 10.582 28.734 1.00 30.62 92 ILE A C 1
ATOM 694 O O . ILE A 1 99 ? -0.686 11.433 28.244 1.00 29.05 92 ILE A O 1
ATOM 699 N N . SER A 1 100 ? 1.361 10.817 29.043 1.00 26.93 93 SER A N 1
ATOM 700 C CA . SER A 1 100 ? 1.974 12.127 28.832 1.00 27.92 93 SER A CA 1
ATOM 701 C C . SER A 1 100 ? 1.958 12.536 27.356 1.00 31.07 93 SER A C 1
ATOM 702 O O . SER A 1 100 ? 1.555 13.666 27.066 1.00 30.88 93 SER A O 1
ATOM 705 N N . ASN A 1 101 ? 2.291 11.607 26.424 1.00 26.09 94 ASN A N 1
ATOM 706 C CA . ASN A 1 101 ? 2.241 11.922 24.988 1.00 25.68 94 ASN A CA 1
ATOM 707 C C . ASN A 1 101 ? 0.823 12.139 24.503 1.00 28.74 94 ASN A C 1
ATOM 708 O O . ASN A 1 101 ? 0.591 13.087 23.761 1.00 27.68 94 ASN A O 1
ATOM 713 N N . ARG A 1 102 ? -0.142 11.278 24.928 1.00 25.13 95 ARG A N 1
ATOM 714 C CA . ARG A 1 102 ? -1.531 11.465 24.508 1.00 25.86 95 ARG A CA 1
ATOM 715 C C . ARG A 1 102 ? -2.048 12.834 25.003 1.00 28.03 95 ARG A C 1
ATOM 716 O O . ARG A 1 102 ? -2.788 13.510 24.304 1.00 25.97 95 ARG A O 1
ATOM 724 N N . TYR A 1 103 ? -1.647 13.225 26.205 1.00 24.86 96 TYR A N 1
ATOM 725 C CA . TYR A 1 103 ? -2.051 14.507 26.774 1.00 24.59 96 TYR A CA 1
ATOM 726 C C . TYR A 1 103 ? -1.544 15.646 25.901 1.00 27.46 96 TYR A C 1
ATOM 727 O O . TYR A 1 103 ? -2.339 16.427 25.362 1.00 26.91 96 TYR A O 1
ATOM 736 N N . VAL A 1 104 ? -0.223 15.694 25.710 1.00 24.57 97 VAL A N 1
ATOM 737 C CA . VAL A 1 104 ? 0.477 16.770 25.002 1.00 24.34 97 VAL A CA 1
ATOM 738 C C . VAL A 1 104 ? -0.039 16.986 23.573 1.00 29.27 97 VAL A C 1
ATOM 739 O O . VAL A 1 104 ? -0.161 18.133 23.145 1.00 28.00 97 VAL A O 1
ATOM 743 N N . LEU A 1 105 ? -0.329 15.902 22.837 1.00 27.31 98 LEU A N 1
ATOM 744 C CA . LEU A 1 105 ? -0.798 16.008 21.450 1.00 27.08 98 LEU A CA 1
ATOM 745 C C . LEU A 1 105 ? -2.145 16.683 21.356 1.00 30.54 98 LEU A C 1
ATOM 746 O O . LEU A 1 105 ? -2.263 17.662 20.623 1.00 29.95 98 LEU A O 1
ATOM 751 N N . HIS A 1 106 ? -3.121 16.250 22.159 1.00 27.03 99 HIS A N 1
ATOM 752 C CA . HIS A 1 106 ? -4.418 16.935 22.176 1.00 27.49 99 HIS A CA 1
ATOM 753 C C . HIS A 1 106 ? -4.282 18.327 22.800 1.00 28.93 99 HIS A C 1
ATOM 754 O O . HIS A 1 106 ? -4.884 19.260 22.282 1.00 30.03 99 HIS A O 1
ATOM 761 N N . ALA A 1 107 ? -3.492 18.480 23.888 1.00 24.25 100 ALA A N 1
ATOM 762 C CA . ALA A 1 107 ? -3.359 19.799 24.535 1.00 25.12 100 ALA A CA 1
ATOM 763 C C . ALA A 1 107 ? -2.769 20.838 23.594 1.00 31.22 100 ALA A C 1
ATOM 764 O O . ALA A 1 107 ? -3.283 21.957 23.518 1.00 30.50 100 ALA A O 1
ATOM 766 N N . ASN A 1 108 ? -1.750 20.451 22.816 1.00 28.51 101 ASN A N 1
ATOM 767 C CA . ASN A 1 108 ? -1.153 21.392 21.883 1.00 28.16 101 ASN A CA 1
ATOM 768 C C . ASN A 1 108 ? -2.140 21.859 20.810 1.00 32.02 101 ASN A C 1
ATOM 769 O O . ASN A 1 108 ? -2.216 23.047 20.518 1.00 31.05 101 ASN A O 1
ATOM 774 N N . LEU A 1 109 ? -2.938 20.949 20.298 1.00 29.15 102 LEU A N 1
ATOM 775 C CA . LEU A 1 109 ? -3.901 21.240 19.257 1.00 29.62 102 LEU A CA 1
ATOM 776 C C . LEU A 1 109 ? -4.965 22.267 19.713 1.00 30.22 102 LEU A C 1
ATOM 777 O O . LEU A 1 109 ? -5.169 23.266 19.031 1.00 27.58 102 LEU A O 1
ATOM 782 N N . TYR A 1 110 ? -5.575 22.040 20.891 1.00 24.42 103 TYR A N 1
ATOM 783 C CA . TYR A 1 110 ? -6.658 22.865 21.399 1.00 24.38 103 TYR A CA 1
ATOM 784 C C . TYR A 1 110 ? -6.188 24.119 22.162 1.00 28.43 103 TYR A C 1
ATOM 785 O O . TYR A 1 110 ? -6.911 25.111 22.110 1.00 27.58 103 TYR A O 1
ATOM 794 N N . THR A 1 111 ? -4.978 24.126 22.785 1.00 25.54 104 THR A N 1
ATOM 795 C CA . THR A 1 111 ? -4.461 25.374 23.395 1.00 26.33 104 THR A CA 1
ATOM 796 C C . THR A 1 111 ? -4.023 26.328 22.263 1.00 31.10 104 THR A C 1
ATOM 797 O O . THR A 1 111 ? -4.194 27.545 22.395 1.00 30.31 104 THR A O 1
ATOM 801 N N . SER A 1 112 ? -3.461 25.783 21.146 1.00 25.81 105 SER A N 1
ATOM 802 C CA . SER A 1 112 ? -2.964 26.643 20.071 1.00 25.72 105 SER A CA 1
ATOM 803 C C . SER A 1 112 ? -4.053 27.505 19.439 1.00 30.20 105 SER A C 1
ATOM 804 O O . SER A 1 112 ? -3.875 28.714 19.325 1.00 29.21 105 SER A O 1
ATOM 807 N N . ILE A 1 113 ? -5.195 26.910 19.085 1.00 26.84 106 ILE A N 1
ATOM 808 C CA . ILE A 1 113 ? -6.262 27.712 18.496 1.00 26.32 106 ILE A CA 1
ATOM 809 C C . ILE A 1 113 ? -6.806 28.724 19.536 1.00 28.25 106 ILE A C 1
ATOM 810 O O . ILE A 1 113 ? -7.149 29.834 19.158 1.00 26.91 106 ILE A O 1
ATOM 815 N N . LEU A 1 114 ? -6.863 28.347 20.833 1.00 25.78 107 LEU A N 1
ATOM 816 C CA . LEU A 1 114 ? -7.354 29.246 21.899 1.00 24.58 107 LEU A CA 1
ATOM 817 C C . LEU A 1 114 ? -6.409 30.430 22.129 1.00 29.63 107 LEU A C 1
ATOM 818 O O . LEU A 1 114 ? -6.868 31.560 22.277 1.00 30.95 107 LEU A O 1
ATOM 823 N N . PHE A 1 115 ? -5.100 30.191 22.147 1.00 25.69 108 PHE A N 1
ATOM 824 C CA . PHE A 1 115 ? -4.176 31.318 22.272 1.00 26.47 108 PHE A CA 1
ATOM 825 C C . PHE A 1 115 ? -4.340 32.286 21.112 1.00 30.25 108 PHE A C 1
ATOM 826 O O . PHE A 1 115 ? -4.304 33.486 21.357 1.00 30.65 108 PHE A O 1
ATOM 834 N N . LEU A 1 116 ? -4.607 31.779 19.881 1.00 26.97 109 LEU A N 1
ATOM 835 C CA . LEU A 1 116 ? -4.805 32.632 18.706 1.00 28.93 109 LEU A CA 1
ATOM 836 C C . LEU A 1 116 ? -6.141 33.347 18.756 1.00 30.67 109 LEU A C 1
ATOM 837 O O . LEU A 1 116 ? -6.249 34.457 18.269 1.00 29.58 109 LEU A O 1
ATOM 842 N N . THR A 1 117 ? -7.134 32.730 19.363 1.00 27.09 110 THR A N 1
ATOM 843 C CA . THR A 1 117 ? -8.439 33.358 19.564 1.00 27.11 110 THR A CA 1
ATOM 844 C C . THR A 1 117 ? -8.289 34.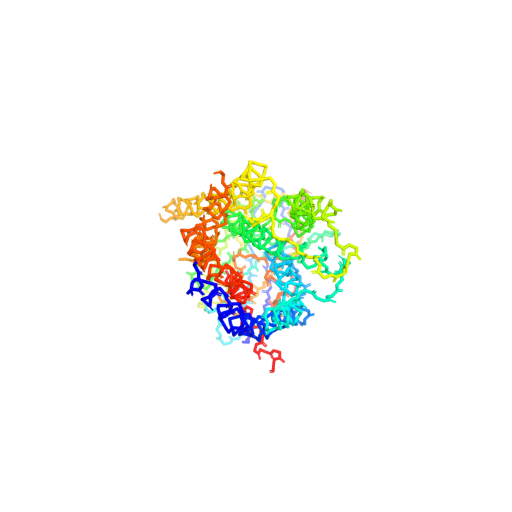553 20.528 1.00 29.84 110 THR A C 1
ATOM 845 O O . THR A 1 117 ? -8.817 35.626 20.253 1.00 28.84 110 THR A O 1
ATOM 849 N N . PHE A 1 118 ? -7.572 34.365 21.647 1.00 27.42 111 PHE A N 1
ATOM 850 C CA . PHE A 1 118 ? -7.396 35.442 22.623 1.00 27.50 111 PHE A CA 1
ATOM 851 C C . PHE A 1 118 ? -6.493 36.558 22.075 1.00 30.26 111 PHE A C 1
ATOM 852 O O . PHE A 1 118 ? -6.788 37.726 22.338 1.00 28.59 111 PHE A O 1
ATOM 860 N N . ILE A 1 119 ? -5.482 36.216 21.233 1.00 27.11 112 ILE A N 1
ATOM 861 C CA . ILE A 1 119 ? -4.635 37.229 20.569 1.00 27.71 112 ILE A CA 1
ATOM 862 C C . ILE A 1 119 ? -5.547 38.090 19.665 1.00 33.65 112 ILE A C 1
ATOM 863 O O . ILE A 1 119 ? -5.484 39.313 19.739 1.00 33.94 112 ILE A O 1
ATOM 868 N N . SER A 1 120 ? -6.427 37.444 18.873 1.00 29.28 113 SER A N 1
ATOM 869 C CA . SER A 1 120 ? -7.379 38.121 17.976 1.00 28.93 113 SER A CA 1
ATOM 870 C C . SER A 1 120 ? -8.284 39.101 18.747 1.00 32.46 113 SER A C 1
ATOM 871 O O . SER A 1 120 ? -8.483 40.229 18.282 1.00 32.08 113 SER A O 1
ATOM 874 N N . ILE A 1 121 ? -8.805 38.687 19.938 1.00 28.29 114 ILE A N 1
ATOM 875 C CA . ILE A 1 121 ? -9.652 39.558 20.758 1.00 27.66 114 ILE A CA 1
ATOM 876 C C . ILE A 1 121 ? -8.807 40.738 21.256 1.00 31.53 114 ILE A C 1
ATOM 877 O O . ILE A 1 121 ? -9.277 41.873 21.247 1.00 32.50 114 ILE A O 1
ATOM 882 N N . ASP A 1 122 ? -7.547 40.466 21.649 1.00 27.73 115 ASP A N 1
ATOM 883 C CA . ASP A 1 122 ? -6.618 41.493 22.094 1.00 27.10 115 ASP A CA 1
ATOM 884 C C . ASP A 1 122 ? -6.374 42.516 20.996 1.00 31.18 115 ASP A C 1
ATOM 885 O O . ASP A 1 122 ? -6.335 43.691 21.307 1.00 30.80 115 ASP A O 1
ATOM 890 N N . ARG A 1 123 ? -6.192 42.076 19.723 1.00 28.91 116 ARG A N 1
ATOM 891 C CA . ARG A 1 123 ? -5.932 42.988 18.593 1.00 27.79 116 ARG A CA 1
ATOM 892 C C . ARG A 1 123 ? -7.165 43.846 18.348 1.00 33.35 116 ARG A C 1
ATOM 893 O O . ARG A 1 123 ? -7.022 45.039 18.105 1.00 33.38 116 ARG A O 1
ATOM 901 N N . TYR A 1 124 ? -8.379 43.269 18.514 1.00 30.54 117 TYR A N 1
ATOM 902 C CA . TYR A 1 124 ? -9.627 44.028 18.373 1.00 31.02 117 TYR A CA 1
ATOM 903 C C . TYR A 1 124 ? -9.762 45.100 19.470 1.00 33.99 117 TYR A C 1
ATOM 904 O O . TYR A 1 124 ? -10.175 46.226 19.175 1.00 31.74 117 TYR A O 1
ATOM 913 N N . LEU A 1 125 ? -9.500 44.727 20.744 1.00 29.06 118 LEU A N 1
ATOM 914 C CA . LEU A 1 125 ? -9.629 45.702 21.827 1.00 28.81 118 LEU A CA 1
ATOM 915 C C . LEU A 1 125 ? -8.598 46.828 21.700 1.00 33.68 118 LEU A C 1
ATOM 916 O O . LEU A 1 125 ? -8.885 47.969 22.041 1.00 34.44 118 LEU A O 1
ATOM 921 N N . LEU A 1 126 ? -7.423 46.502 21.186 1.00 30.16 119 LEU A N 1
ATOM 922 C CA . LEU A 1 126 ? -6.334 47.440 20.994 1.00 30.95 119 LEU A CA 1
ATOM 923 C C . LEU A 1 126 ? -6.635 48.427 19.883 1.00 35.82 119 LEU A C 1
ATOM 924 O O . LEU A 1 126 ? -6.199 49.567 19.948 1.00 34.08 119 LEU A O 1
ATOM 929 N N . MET A 1 127 ? -7.382 47.992 18.871 1.00 35.67 120 MET A N 1
ATOM 930 C CA . MET A 1 127 ? -7.817 48.821 17.752 1.00 37.90 120 MET A CA 1
ATOM 931 C C . MET A 1 127 ? -8.804 49.893 18.280 1.00 40.19 120 MET A C 1
ATOM 932 O O . MET A 1 127 ? -8.750 51.041 17.857 1.00 40.76 120 MET A O 1
ATOM 937 N N . LYS A 1 128 ? -9.665 49.521 19.236 1.00 34.73 121 LYS A N 1
ATOM 938 C CA . LYS A 1 128 ? -10.643 50.429 19.817 1.00 34.87 121 LYS A CA 1
ATOM 939 C C . LYS A 1 128 ? -10.037 51.268 20.957 1.00 37.27 121 LYS A C 1
ATOM 940 O O . LYS A 1 128 ? -10.407 52.421 21.110 1.00 37.88 121 LYS A O 1
ATOM 946 N N . PHE A 1 129 ? -9.164 50.660 21.785 1.00 31.94 122 PHE A N 1
ATOM 947 C CA . PHE A 1 129 ? -8.575 51.262 22.979 1.00 30.57 122 PHE A CA 1
ATOM 948 C C . PHE A 1 129 ? -7.060 51.066 22.953 1.00 33.83 122 PHE A C 1
ATOM 949 O O . PHE A 1 129 ? -6.523 50.181 23.629 1.00 32.34 122 PHE A O 1
ATOM 957 N N . PRO A 1 130 ? -6.346 51.902 22.161 1.00 32.09 123 PRO A N 1
ATOM 958 C CA . PRO A 1 130 ? -4.881 51.715 22.021 1.00 31.18 123 PRO A CA 1
ATOM 959 C C . PRO A 1 130 ? -4.075 51.792 23.311 1.00 33.08 123 PRO A C 1
ATOM 960 O O . PRO A 1 130 ? -3.025 51.158 23.402 1.00 32.92 123 PRO A O 1
ATOM 964 N N . PHE A 1 131 ? -4.592 52.523 24.323 1.00 28.10 124 PHE A N 1
ATOM 965 C CA . PHE A 1 131 ? -3.919 52.772 25.602 1.00 26.75 124 PHE A CA 1
ATOM 966 C C . PHE A 1 131 ? -4.151 51.685 26.657 1.00 32.07 124 PHE A C 1
ATOM 967 O O . PHE A 1 131 ? -3.587 51.791 27.746 1.00 31.27 124 PHE A O 1
ATOM 975 N N . ARG A 1 132 ? -4.875 50.585 26.298 1.00 28.71 125 ARG A N 1
ATOM 976 C CA . ARG A 1 132 ? -5.114 49.414 27.163 1.00 27.75 125 ARG A CA 1
ATOM 977 C C . ARG A 1 132 ? -5.655 49.758 28.546 1.00 31.11 125 ARG A C 1
ATOM 978 O O . ARG A 1 132 ? -5.203 49.175 29.531 1.00 30.74 125 ARG A O 1
ATOM 986 N N . GLU A 1 133 ? -6.628 50.673 28.636 1.00 27.85 126 GLU A N 1
ATOM 987 C CA . GLU A 1 133 ? -7.175 51.022 29.954 1.00 29.12 126 GLU A CA 1
ATOM 988 C C . GLU A 1 133 ? -8.056 49.953 30.549 1.00 33.21 126 GLU A C 1
ATOM 989 O O . GLU A 1 133 ? -8.223 49.935 31.764 1.00 32.42 126 GLU A O 1
ATOM 995 N N . HIS A 1 134 ? -8.661 49.102 29.713 1.00 29.16 127 HIS A N 1
ATOM 996 C CA . HIS A 1 134 ? -9.575 48.078 30.218 1.00 28.99 127 HIS A CA 1
ATOM 997 C C . HIS A 1 134 ? -8.832 46.957 30.954 1.00 31.60 127 HIS A C 1
ATOM 998 O O . HIS A 1 134 ? -7.723 46.587 30.571 1.00 30.05 127 HIS A O 1
ATOM 1005 N N . ILE A 1 135 ? -9.467 46.403 31.993 1.00 29.25 128 ILE A N 1
ATOM 1006 C CA . ILE A 1 135 ? -8.971 45.257 32.748 1.00 28.64 128 ILE A CA 1
ATOM 1007 C C . ILE A 1 135 ? -8.631 44.114 31.777 1.00 31.29 128 ILE A C 1
ATOM 1008 O O . ILE A 1 135 ? -7.545 43.553 31.890 1.00 29.20 128 ILE A O 1
ATOM 1013 N N . LEU A 1 136 ? -9.527 43.826 30.792 1.00 28.86 129 LEU A N 1
ATOM 1014 C CA . LEU A 1 136 ? -9.350 42.764 29.785 1.00 29.63 129 LEU A CA 1
ATOM 1015 C C . LEU A 1 136 ? -8.057 42.933 28.955 1.00 30.23 129 LEU A C 1
ATOM 1016 O O . LEU A 1 136 ? -7.660 41.996 28.290 1.00 26.88 129 LEU A O 1
ATOM 1021 N N . GLN A 1 137 ? -7.441 44.142 28.954 1.00 26.84 130 GLN A N 1
ATOM 1022 C CA . GLN A 1 137 ? -6.241 44.473 28.154 1.00 24.90 130 GLN A CA 1
ATOM 1023 C C . GLN A 1 137 ? -4.975 44.443 29.001 1.00 28.59 130 GLN A C 1
ATOM 1024 O O . GLN A 1 137 ? -3.887 44.684 28.482 1.00 27.29 130 GLN A O 1
ATOM 1030 N N . LYS A 1 138 ? -5.109 44.163 30.308 1.00 26.06 131 LYS A N 1
ATOM 1031 C CA . LYS A 1 138 ? -3.938 44.123 31.190 1.00 26.17 131 LYS A CA 1
ATOM 1032 C C . LYS A 1 138 ? -3.115 42.860 31.052 1.00 31.47 131 LYS A C 1
ATOM 1033 O O . LYS A 1 138 ? -3.678 41.793 30.830 1.00 29.94 131 LYS A O 1
ATOM 1039 N N . LYS A 1 139 ? -1.775 42.986 31.206 1.00 30.26 132 LYS A N 1
ATOM 1040 C CA . LYS A 1 139 ? -0.831 41.873 31.168 1.00 30.71 132 LYS A CA 1
ATOM 1041 C C . LYS A 1 139 ? -1.234 40.786 32.174 1.00 34.73 132 LYS A C 1
ATOM 1042 O O . LYS A 1 139 ? -1.274 39.611 31.801 1.00 34.72 132 LYS A O 1
ATOM 1048 N N . GLU A 1 140 ? -1.560 41.185 33.427 1.00 30.00 133 GLU A N 1
ATOM 1049 C CA . GLU A 1 140 ? -1.963 40.271 34.512 1.00 30.34 133 GLU A CA 1
ATOM 1050 C C . GLU A 1 140 ? -3.243 39.490 34.184 1.00 33.08 133 GLU A C 1
ATOM 1051 O O . GLU A 1 140 ? -3.372 38.337 34.570 1.00 32.23 133 GLU A O 1
ATOM 1057 N N . PHE A 1 141 ? -4.172 40.112 33.458 1.00 28.64 134 PHE A N 1
ATOM 1058 C CA . PHE A 1 141 ? -5.395 39.450 33.027 1.00 26.45 134 PHE A CA 1
ATOM 1059 C C . PHE A 1 141 ? -5.066 38.399 31.943 1.00 29.64 134 PHE A C 1
ATOM 1060 O O . PHE A 1 141 ? -5.647 37.324 31.957 1.00 28.36 134 PHE A O 1
ATOM 1068 N N . ALA A 1 142 ? -4.098 38.700 31.026 1.00 26.84 135 ALA A N 1
ATOM 1069 C CA . ALA A 1 142 ? -3.669 37.766 29.984 1.00 26.19 135 ALA A CA 1
ATOM 1070 C C . ALA A 1 142 ? -3.013 36.551 30.612 1.00 31.01 135 ALA A C 1
ATOM 1071 O O . ALA A 1 142 ? -3.183 35.453 30.096 1.00 30.11 135 ALA A O 1
ATOM 1073 N N . ILE A 1 143 ? -2.296 36.738 31.746 1.00 29.29 136 ILE A N 1
ATOM 1074 C CA . ILE A 1 143 ? -1.691 35.623 32.474 1.00 29.99 136 ILE A CA 1
ATOM 1075 C C . ILE A 1 143 ? -2.820 34.733 33.034 1.00 32.52 136 ILE A C 1
ATOM 1076 O O . ILE A 1 143 ? -2.749 33.516 32.892 1.00 31.46 136 ILE A O 1
ATOM 1081 N N . LEU A 1 144 ? -3.871 35.356 33.621 1.00 28.65 137 LEU A N 1
ATOM 1082 C CA . LEU A 1 144 ? -5.043 34.653 34.153 1.00 28.64 137 LEU A CA 1
ATOM 1083 C C . LEU A 1 144 ? -5.738 33.852 33.038 1.00 30.90 137 LEU A C 1
ATOM 1084 O O . LEU A 1 144 ? -6.019 32.676 33.230 1.00 29.70 137 LEU A O 1
ATOM 1089 N N . ILE A 1 145 ? -5.985 34.485 31.876 1.00 27.35 138 ILE A N 1
ATOM 1090 C CA . ILE A 1 145 ? -6.597 33.832 30.706 1.00 27.32 138 ILE A CA 1
ATOM 1091 C C . ILE A 1 145 ? -5.734 32.653 30.186 1.00 31.47 138 ILE A C 1
ATOM 1092 O O . ILE A 1 145 ? -6.287 31.615 29.809 1.00 31.23 138 ILE A O 1
ATOM 1097 N N . SER A 1 146 ? -4.393 32.817 30.179 1.00 25.75 139 SER A N 1
ATOM 1098 C CA . SER A 1 146 ? -3.476 31.759 29.719 1.00 24.86 139 SER A CA 1
ATOM 1099 C C . SER A 1 146 ? -3.589 30.557 30.628 1.00 29.87 139 SER A C 1
ATOM 1100 O O . SER A 1 146 ? -3.714 29.421 30.147 1.00 29.06 139 SER A O 1
ATOM 1103 N N . LEU A 1 147 ? -3.611 30.805 31.936 1.00 27.80 140 LEU A N 1
ATOM 1104 C CA . LEU A 1 147 ? -3.794 29.746 32.923 1.00 29.72 140 LEU A CA 1
ATOM 1105 C C . LEU A 1 147 ? -5.197 29.083 32.701 1.00 31.97 140 LEU A C 1
ATOM 1106 O O . LEU A 1 147 ? -5.280 27.863 32.704 1.00 32.21 140 LEU A O 1
ATOM 1111 N N . ALA A 1 148 ? -6.261 29.881 32.439 1.00 26.41 141 ALA A N 1
ATOM 1112 C CA . ALA A 1 148 ? -7.609 29.358 32.158 1.00 25.32 141 ALA A CA 1
ATOM 1113 C C . ALA A 1 148 ? -7.604 28.463 30.902 1.00 29.82 141 ALA A C 1
ATOM 1114 O O . ALA A 1 148 ? -8.256 27.412 30.910 1.00 30.09 141 ALA A O 1
ATOM 1116 N N . VAL A 1 149 ? -6.861 28.867 29.844 1.00 24.86 142 VAL A N 1
ATOM 1117 C CA . VAL A 1 149 ? -6.695 28.099 28.606 1.00 24.60 142 VAL A CA 1
ATOM 1118 C C . VAL A 1 149 ? -6.070 26.718 28.925 1.00 28.76 142 VAL A C 1
ATOM 1119 O O . VAL A 1 149 ? -6.607 25.695 28.481 1.00 28.53 142 VAL A O 1
ATOM 1123 N N . TRP A 1 150 ? -4.950 26.694 29.682 1.00 24.28 143 TRP A N 1
ATOM 1124 C CA . TRP A 1 150 ? -4.312 25.432 30.062 1.00 25.41 143 TRP A CA 1
ATOM 1125 C C . TRP A 1 150 ? -5.238 24.528 30.886 1.00 28.79 143 TRP A C 1
ATOM 1126 O O . TRP A 1 150 ? -5.262 23.316 30.671 1.00 27.87 143 TRP A O 1
ATOM 1137 N N . VAL A 1 151 ? -6.019 25.115 31.802 1.00 25.18 144 VAL A N 1
ATOM 1138 C CA . VAL A 1 151 ? -6.921 24.342 32.652 1.00 25.36 144 VAL A CA 1
ATOM 1139 C C . VAL A 1 151 ? -8.093 23.784 31.799 1.00 31.07 144 VAL A C 1
ATOM 1140 O O . VAL A 1 151 ? -8.394 22.596 31.885 1.00 30.39 144 VAL A O 1
ATOM 1144 N N . LEU A 1 152 ? -8.743 24.648 30.999 1.00 27.06 145 LEU A N 1
ATOM 1145 C CA . LEU A 1 152 ? -9.859 24.262 30.158 1.00 27.83 145 LEU A CA 1
ATOM 1146 C C . LEU A 1 152 ? -9.468 23.091 29.227 1.00 29.24 145 LEU A C 1
ATOM 1147 O O . LEU A 1 152 ? -10.216 22.122 29.119 1.00 27.34 145 LEU A O 1
ATOM 1152 N N . VAL A 1 153 ? -8.302 23.214 28.553 1.00 24.60 146 VAL A N 1
ATOM 1153 C CA . VAL A 1 153 ? -7.831 22.234 27.584 1.00 24.93 146 VAL A CA 1
ATOM 1154 C C . VAL A 1 153 ? -7.455 20.952 28.286 1.00 27.73 146 VAL A C 1
ATOM 1155 O O . VAL A 1 153 ? -7.850 19.894 27.799 1.00 26.41 146 VAL A O 1
ATOM 1159 N N . THR A 1 154 ? -6.813 21.048 29.478 1.00 23.31 147 THR A N 1
ATOM 1160 C CA . THR A 1 154 ? -6.499 19.863 30.274 1.00 24.58 147 THR A CA 1
ATOM 1161 C C . THR A 1 154 ? -7.817 19.105 30.558 1.00 30.06 147 THR A C 1
ATOM 1162 O O . THR A 1 154 ? -7.862 17.876 30.413 1.00 30.13 147 THR A O 1
ATOM 1166 N N . LEU A 1 155 ? -8.891 19.846 30.885 1.00 25.30 148 LEU A N 1
ATOM 1167 C CA . LEU A 1 155 ? -10.194 19.246 31.168 1.00 26.32 148 LEU A CA 1
ATOM 1168 C C . LEU A 1 155 ? -10.851 18.662 29.918 1.00 28.31 148 LEU A C 1
ATOM 1169 O O . LEU A 1 155 ? -11.441 17.595 30.008 1.00 26.28 148 LEU A O 1
ATOM 1174 N N . GLU A 1 156 ? -10.695 19.307 28.753 1.00 24.35 149 GLU A N 1
ATOM 1175 C CA . GLU A 1 156 ? -11.277 18.782 27.507 1.00 25.44 149 GLU A CA 1
ATOM 1176 C C . GLU A 1 156 ? -10.680 17.423 27.113 1.00 29.34 149 GLU A C 1
ATOM 1177 O O . GLU A 1 156 ? -11.343 16.624 26.470 1.00 27.77 149 GLU A O 1
ATOM 1183 N N . VAL A 1 157 ? -9.420 17.210 27.485 1.00 26.73 150 VAL A N 1
ATOM 1184 C CA . VAL A 1 157 ? -8.551 16.081 27.153 1.00 27.85 150 VAL A CA 1
ATOM 1185 C C . VAL A 1 157 ? -8.657 14.926 28.196 1.00 34.19 150 VAL A C 1
ATOM 1186 O O . VAL A 1 157 ? -8.401 13.769 27.861 1.00 32.73 150 VAL A O 1
ATOM 1190 N N . LEU A 1 158 ? -9.043 15.258 29.444 1.00 33.03 151 LEU A N 1
ATOM 1191 C CA . LEU A 1 158 ? -9.190 14.321 30.554 1.00 34.14 151 LEU A CA 1
ATOM 1192 C C . LEU A 1 158 ? -10.138 13.105 30.276 1.00 34.42 151 LEU A C 1
ATOM 1193 O O . LEU A 1 158 ? -9.774 12.006 30.683 1.00 32.46 151 LEU A O 1
ATOM 1198 N N . PRO A 1 159 ? -11.295 13.207 29.569 1.00 29.77 152 PRO A N 1
ATOM 1199 C CA . PRO A 1 159 ? -12.063 11.977 29.282 1.00 28.68 152 PRO A CA 1
ATOM 1200 C C . PRO A 1 159 ? -11.271 10.992 28.423 1.00 31.16 152 PRO A C 1
ATOM 1201 O O . PRO A 1 159 ? -11.433 9.783 28.595 1.00 28.73 152 PRO A O 1
ATOM 1205 N N . MET A 1 160 ? -10.417 11.494 27.503 1.00 28.67 153 MET A N 1
ATOM 1206 C CA . MET A 1 160 ? -9.594 10.612 26.675 1.00 28.94 153 MET A CA 1
ATOM 1207 C C . MET A 1 160 ? -8.575 9.888 27.563 1.00 30.67 153 MET A C 1
ATOM 1208 O O . MET A 1 160 ? -8.374 8.695 27.391 1.00 30.62 153 MET A O 1
ATOM 1213 N N . LEU A 1 161 ? -7.952 10.602 28.510 1.00 26.24 154 LEU A N 1
ATOM 1214 C CA . LEU A 1 161 ? -6.985 10.005 29.427 1.00 27.27 154 LEU A CA 1
ATOM 1215 C C . LEU A 1 161 ? -7.637 8.979 30.353 1.00 32.69 154 LEU A C 1
ATOM 1216 O O . LEU A 1 161 ? -7.036 7.935 30.629 1.00 31.52 154 LEU A O 1
ATOM 1221 N N . THR A 1 162 ? -8.881 9.264 30.807 1.00 29.76 155 THR A N 1
ATOM 1222 C CA . THR A 1 162 ? -9.656 8.345 31.654 1.00 29.48 155 THR A CA 1
ATOM 1223 C C . THR A 1 162 ? -9.885 7.052 30.884 1.00 32.43 155 THR A C 1
ATOM 1224 O O . THR A 1 162 ? -9.643 5.977 31.422 1.00 31.78 155 THR A O 1
ATOM 1228 N N . PHE A 1 163 ? -10.311 7.158 29.618 1.00 29.95 156 PHE A N 1
ATOM 1229 C CA . PHE A 1 163 ? -10.483 5.991 28.764 1.00 30.79 156 PHE A CA 1
ATOM 1230 C C . PHE A 1 163 ? -9.140 5.217 28.614 1.00 35.88 156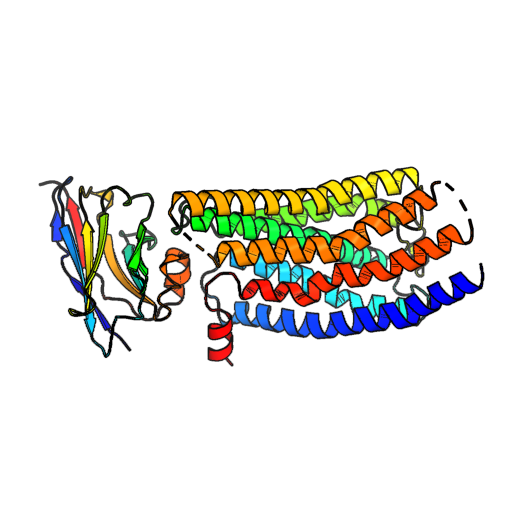 PHE A C 1
ATOM 1231 O O . PHE A 1 163 ? -9.137 3.993 28.707 1.00 35.50 156 PHE A O 1
ATOM 1239 N N . ILE A 1 164 ? -8.031 5.926 28.358 1.00 32.63 157 ILE A N 1
ATOM 1240 C CA . ILE A 1 164 ? -6.724 5.277 28.190 1.00 33.29 157 ILE A CA 1
ATOM 1241 C C . ILE A 1 164 ? -6.332 4.477 29.457 1.00 34.35 157 ILE A C 1
ATOM 1242 O O . ILE A 1 164 ? -5.898 3.332 29.336 1.00 31.78 157 ILE A O 1
ATOM 1247 N N . THR A 1 165 ? -6.538 5.059 30.654 1.00 30.93 158 THR A N 1
ATOM 1248 C CA . THR A 1 165 ? -6.229 4.362 31.917 1.00 31.77 158 THR A CA 1
ATOM 1249 C C . THR A 1 165 ? -7.071 3.089 32.096 1.00 37.24 158 THR A C 1
ATOM 1250 O O . THR A 1 165 ? -6.638 2.172 32.801 1.00 37.34 158 THR A O 1
ATOM 1254 N N . SER A 1 166 ? -8.243 3.006 31.419 1.00 34.81 159 SER A N 1
ATOM 1255 C CA . SER A 1 166 ? -9.089 1.800 31.466 1.00 35.20 159 SER A CA 1
ATOM 1256 C C . SER A 1 166 ? -8.531 0.710 30.522 1.00 39.67 159 SER A C 1
ATOM 1257 O O . SER A 1 166 ? -8.888 -0.442 30.676 1.00 41.37 159 SER A O 1
ATOM 1260 N N . THR A 1 167 ? -7.715 1.070 29.527 1.00 36.06 160 THR A N 1
ATOM 1261 C CA . THR A 1 167 ? -7.103 0.098 28.600 1.00 36.21 160 THR A CA 1
ATOM 1262 C C . THR A 1 167 ? -5.857 -0.552 29.275 1.00 40.73 160 THR A C 1
ATOM 1263 O O . THR A 1 167 ? -5.374 -0.005 30.273 1.00 38.68 160 THR A O 1
ATOM 1267 N N . PRO A 1 168 ? -5.321 -1.712 28.796 1.00 39.51 161 PRO A N 1
ATOM 1268 C CA . PRO A 1 168 ? -4.187 -2.339 29.517 1.00 39.43 161 PRO A CA 1
ATOM 1269 C C . PRO A 1 168 ? -2.815 -1.697 29.256 1.00 41.45 161 PRO A C 1
ATOM 1270 O O . PRO A 1 168 ? -1.885 -2.386 28.819 1.00 40.22 161 PRO A O 1
ATOM 1274 N N . ILE A 1 169 ? -2.674 -0.388 29.576 1.00 35.21 162 ILE A N 1
ATOM 1275 C CA . ILE A 1 169 ? -1.423 0.369 29.367 1.00 34.19 162 ILE A CA 1
ATOM 1276 C C . ILE A 1 169 ? -0.251 -0.152 30.206 1.00 36.56 162 ILE A C 1
ATOM 1277 O O . ILE A 1 169 ? 0.890 0.055 29.800 1.00 35.99 162 ILE A O 1
ATOM 1282 N N . GLU A 1 170 ? -0.536 -0.838 31.338 1.00 31.83 163 GLU A N 1
ATOM 1283 C CA . GLU A 1 170 ? 0.444 -1.445 32.246 1.00 32.45 163 GLU A CA 1
ATOM 1284 C C . GLU A 1 170 ? 1.285 -2.479 31.493 1.00 37.17 163 GLU A C 1
ATOM 1285 O O . GLU A 1 170 ? 2.421 -2.730 31.886 1.00 37.71 163 GLU A O 1
ATOM 1291 N N . LYS A 1 171 ? 0.730 -3.063 30.411 1.00 33.82 164 LYS A N 1
ATOM 1292 C CA . LYS A 1 171 ? 1.410 -4.028 29.534 1.00 34.15 164 LYS A CA 1
ATOM 1293 C C . LYS A 1 171 ? 2.658 -3.443 28.854 1.00 38.38 164 LYS A C 1
ATOM 1294 O O . LYS A 1 171 ? 3.492 -4.198 28.349 1.00 37.29 164 LYS A O 1
ATOM 1300 N N . GLY A 1 172 ? 2.770 -2.115 28.851 1.00 35.98 165 GLY A N 1
ATOM 1301 C CA . GLY A 1 172 ? 3.926 -1.402 28.328 1.00 36.36 165 GLY A CA 1
ATOM 1302 C C . GLY A 1 172 ? 4.002 -1.207 26.830 1.00 41.79 165 GLY A C 1
ATOM 1303 O O . GLY A 1 172 ? 4.769 -0.357 26.369 1.00 42.51 165 GLY A O 1
ATOM 1304 N N . ASP A 1 173 ? 3.228 -1.972 26.061 1.00 38.76 166 ASP A N 1
ATOM 1305 C CA . ASP A 1 173 ? 3.238 -1.849 24.604 1.00 39.86 166 ASP A CA 1
ATOM 1306 C C . ASP A 1 173 ? 1.840 -1.515 24.045 1.00 43.43 166 ASP A C 1
ATOM 1307 O O . ASP A 1 173 ? 1.513 -1.828 22.891 1.00 42.81 166 ASP A O 1
ATOM 1312 N N . SER A 1 174 ? 1.031 -0.864 24.876 1.00 38.73 167 SER A N 1
ATOM 1313 C CA . SER A 1 174 ? -0.324 -0.506 24.514 1.00 38.36 167 SER A CA 1
ATOM 1314 C C . SER A 1 174 ? -0.524 0.969 24.745 1.00 39.91 167 SER A C 1
ATOM 1315 O O . SER A 1 174 ? -0.270 1.472 25.841 1.00 39.63 167 SER A O 1
ATOM 1318 N N . CYS A 1 175 ? -0.935 1.671 23.699 1.00 36.61 168 CYS A N 1
ATOM 1319 C CA . CYS A 1 175 ? -1.249 3.100 23.770 1.00 37.17 168 CYS A CA 1
ATOM 1320 C C . CYS A 1 175 ? -2.241 3.419 22.674 1.00 41.43 168 CYS A C 1
ATOM 1321 O O . CYS A 1 175 ? -1.864 3.810 21.567 1.00 42.68 168 CYS A O 1
ATOM 1324 N N . VAL A 1 176 ? -3.496 3.191 22.963 1.00 35.83 169 VAL A N 1
ATOM 1325 C CA . VAL A 1 176 ? -4.549 3.280 21.958 1.00 36.12 169 VAL A CA 1
ATOM 1326 C C . VAL A 1 176 ? -5.057 4.677 21.655 1.00 35.13 169 VAL A C 1
ATOM 1327 O O . VAL A 1 176 ? -5.025 5.589 22.493 1.00 33.03 169 VAL A O 1
ATOM 1331 N N . ASP A 1 177 ? -5.612 4.781 20.445 1.00 29.40 170 ASP A N 1
ATOM 1332 C CA . ASP A 1 177 ? -6.278 5.955 19.924 1.00 29.25 170 ASP A CA 1
ATOM 1333 C C . ASP A 1 177 ? -7.792 5.718 20.091 1.00 32.84 170 ASP A C 1
ATOM 1334 O O . ASP A 1 177 ? -8.322 4.749 19.540 1.00 30.85 170 ASP A O 1
ATOM 1339 N N . TYR A 1 178 ? -8.492 6.618 20.815 1.00 31.19 171 TYR A N 1
ATOM 1340 C CA . TYR A 1 178 ? -9.950 6.519 21.007 1.00 30.18 171 TYR A CA 1
ATOM 1341 C C . TYR A 1 178 ? -10.703 6.545 19.664 1.00 33.23 171 TYR A C 1
ATOM 1342 O O . TYR A 1 178 ? -11.817 6.034 19.595 1.00 32.11 171 TYR A O 1
ATOM 1351 N N . ALA A 1 179 ? -10.094 7.139 18.597 1.00 29.57 172 ALA A N 1
ATOM 1352 C CA . ALA A 1 179 ? -10.724 7.179 17.268 1.00 30.10 172 ALA A CA 1
ATOM 1353 C C . ALA A 1 179 ? -10.838 5.766 16.675 1.00 36.12 172 ALA A C 1
ATOM 1354 O O . ALA A 1 179 ? -11.815 5.460 15.990 1.00 35.15 172 ALA A O 1
ATOM 1356 N N . SER A 1 180 ? -9.852 4.905 16.991 1.00 34.71 173 SER A N 1
ATOM 1357 C CA . SER A 1 180 ? -9.740 3.536 16.501 1.00 35.51 173 SER A CA 1
ATOM 1358 C C . SER A 1 180 ? -10.129 2.457 17.514 1.00 41.26 173 SER A C 1
ATOM 1359 O O . SER A 1 180 ? -10.373 1.331 17.098 1.00 41.11 173 SER A O 1
ATOM 1362 N N . SER A 1 181 ? -10.166 2.778 18.822 1.00 39.25 174 SER A N 1
ATOM 1363 C CA . SER A 1 181 ? -10.425 1.795 19.888 1.00 39.89 174 SER A CA 1
ATOM 1364 C C . SER A 1 181 ? -11.452 2.271 20.904 1.00 45.42 174 SER A C 1
ATOM 1365 O O . SER A 1 181 ? -11.649 3.469 21.096 1.00 45.24 174 SER A O 1
ATOM 1368 N N . GLY A 1 182 ? -12.090 1.329 21.570 1.00 44.31 175 GLY A N 1
ATOM 1369 C CA . GLY A 1 182 ? -13.118 1.664 22.548 1.00 45.66 175 GLY A CA 1
ATOM 1370 C C . GLY A 1 182 ? -14.477 1.911 21.913 1.00 51.49 175 GLY A C 1
ATOM 1371 O O . GLY A 1 182 ? -14.593 2.020 20.685 1.00 53.72 175 GLY A O 1
ATOM 1372 N N . ASN A 1 183 ? -15.515 1.998 22.755 1.00 44.38 176 ASN A N 1
ATOM 1373 C CA . ASN A 1 183 ? -16.902 2.176 22.351 1.00 42.60 176 ASN A CA 1
ATOM 1374 C C . ASN A 1 183 ? -17.095 3.329 21.309 1.00 42.06 176 ASN A C 1
ATOM 1375 O O . ASN A 1 183 ? -16.928 4.499 21.659 1.00 40.20 176 ASN A O 1
ATOM 1380 N N . PRO A 1 184 ? -17.453 2.994 20.034 1.00 36.89 177 PRO A N 1
ATOM 1381 C CA . PRO A 1 184 ? -17.628 4.046 19.008 1.00 36.50 177 PRO A CA 1
ATOM 1382 C C . PRO A 1 184 ? -18.690 5.090 19.324 1.00 39.84 177 PRO A C 1
ATOM 1383 O O . PRO A 1 184 ? -18.507 6.246 18.987 1.00 38.13 177 PRO A O 1
ATOM 1387 N N . LYS A 1 185 ? -19.764 4.701 20.022 1.00 38.09 178 LYS A N 1
ATOM 1388 C CA . LYS A 1 185 ? -20.839 5.600 20.431 1.00 38.20 178 LYS A CA 1
ATOM 1389 C C . LYS A 1 185 ? -20.292 6.702 21.359 1.00 41.21 178 LYS A C 1
ATOM 1390 O O . LYS A 1 185 ? -20.553 7.875 21.115 1.00 40.66 178 LYS A O 1
ATOM 1396 N N . TYR A 1 186 ? -19.520 6.327 22.393 1.00 36.52 179 TYR A N 1
ATOM 1397 C CA . TYR A 1 186 ? -18.949 7.294 23.331 1.00 35.84 179 TYR A CA 1
ATOM 1398 C C . TYR A 1 186 ? -17.818 8.077 22.707 1.00 37.43 179 TYR A C 1
ATOM 1399 O O . TYR A 1 186 ? -17.755 9.282 22.909 1.00 37.67 179 TYR A O 1
ATOM 1408 N N . SER A 1 187 ? -16.959 7.422 21.902 1.00 32.66 180 SER A N 1
ATOM 1409 C CA . SER A 1 187 ? -15.870 8.121 21.197 1.00 31.24 180 SER A CA 1
ATOM 1410 C C . SER A 1 187 ? -16.401 9.198 20.239 1.00 33.97 180 SER A C 1
ATOM 1411 O O . SER A 1 187 ? -15.771 10.241 20.127 1.00 32.34 180 SER A O 1
ATOM 1414 N N . LEU A 1 188 ? -17.543 8.946 19.550 1.00 33.30 181 LEU A N 1
ATOM 1415 C CA . LEU A 1 188 ? -18.158 9.898 18.605 1.00 34.20 181 LEU A CA 1
ATOM 1416 C C . LEU A 1 188 ? -18.739 11.103 19.332 1.00 37.49 181 LEU A C 1
ATOM 1417 O O . LEU A 1 188 ? -18.545 12.228 18.878 1.00 37.18 181 LEU A O 1
ATOM 1422 N N . ILE A 1 189 ? -19.426 10.874 20.467 1.00 33.82 182 ILE A N 1
ATOM 1423 C CA . ILE A 1 189 ? -20.017 11.955 21.266 1.00 33.49 182 ILE A CA 1
ATOM 1424 C C . ILE A 1 189 ? -18.886 12.863 21.728 1.00 34.81 182 ILE A C 1
ATOM 1425 O O . ILE A 1 189 ? -18.974 14.079 21.591 1.00 35.06 182 ILE A O 1
ATOM 1430 N N . TYR A 1 190 ? -17.821 12.259 22.257 1.00 30.01 183 TYR A N 1
ATOM 1431 C CA . TYR A 1 190 ? -16.662 12.980 22.755 1.00 29.47 183 TYR A CA 1
ATOM 1432 C C . TYR A 1 190 ? -15.939 13.727 21.623 1.00 31.66 183 TYR A C 1
ATOM 1433 O O . TYR A 1 190 ? -15.674 14.909 21.764 1.00 30.60 183 TYR A O 1
ATOM 1442 N N . SER A 1 191 ? -15.666 13.037 20.490 1.00 28.33 184 SER A N 1
ATOM 1443 C CA . SER A 1 191 ? -14.979 13.615 19.341 1.00 27.82 184 SER A CA 1
ATOM 1444 C C . SER A 1 191 ? -15.754 14.787 18.735 1.00 34.17 184 SER A C 1
ATOM 1445 O O . SER A 1 191 ? -15.144 15.808 18.436 1.00 34.26 184 SER A O 1
ATOM 1448 N N . LEU A 1 192 ? -17.089 14.658 18.600 1.00 32.24 185 LEU A N 1
ATOM 1449 C CA . LEU A 1 192 ? -17.936 15.730 18.048 1.00 32.69 185 LEU A CA 1
ATOM 1450 C C . LEU A 1 192 ? -18.029 16.927 19.004 1.00 38.06 185 LEU A C 1
ATOM 1451 O O . LEU A 1 192 ? -17.999 18.060 18.530 1.00 37.51 185 LEU A O 1
ATOM 1456 N N . CYS A 1 193 ? -18.143 16.689 20.338 1.00 34.99 186 CYS A N 1
ATOM 1457 C CA . CYS A 1 193 ? -18.191 17.786 21.316 1.00 35.46 186 CYS A CA 1
ATOM 1458 C C . CYS A 1 193 ? -16.859 18.534 21.360 1.00 36.55 186 CYS A C 1
ATOM 1459 O O . CYS A 1 193 ? -16.848 19.755 21.495 1.00 35.18 186 CYS A O 1
ATOM 1462 N N . LEU A 1 194 ? -15.743 17.793 21.232 1.00 32.02 187 LEU A N 1
ATOM 1463 C CA . LEU A 1 194 ? -14.391 18.326 21.201 1.00 32.23 187 LEU A CA 1
ATOM 1464 C C . LEU A 1 194 ? -14.149 19.086 19.886 1.00 33.92 187 LEU A C 1
ATOM 1465 O O . LEU A 1 194 ? -13.462 20.105 19.892 1.00 32.66 187 LEU A O 1
ATOM 1470 N N . THR A 1 195 ? -14.754 18.630 18.775 1.00 30.19 188 THR A N 1
ATOM 1471 C CA . THR A 1 195 ? -14.683 19.352 17.494 1.00 30.15 188 THR A CA 1
ATOM 1472 C C . THR A 1 195 ? -15.408 20.699 17.646 1.00 33.12 188 THR A C 1
ATOM 1473 O O . THR A 1 195 ? -14.910 21.727 17.186 1.00 31.84 188 THR A O 1
ATOM 1477 N N . LEU A 1 196 ? -16.584 20.675 18.290 1.00 29.58 189 LEU A N 1
ATOM 1478 C CA . LEU A 1 196 ? -17.382 21.863 18.519 1.00 30.88 189 LEU A CA 1
ATOM 1479 C C . LEU A 1 196 ? -16.666 22.861 19.460 1.00 35.34 189 LEU A C 1
ATOM 1480 O O . LEU A 1 196 ? -16.364 23.975 19.046 1.00 33.39 189 LEU A O 1
ATOM 1485 N N . LEU A 1 197 ? -16.350 22.436 20.690 1.00 32.82 190 LEU A N 1
ATOM 1486 C CA . LEU A 1 197 ? -15.748 23.290 21.711 1.00 32.70 190 LEU A CA 1
ATOM 1487 C C . LEU A 1 197 ? -14.283 23.624 21.474 1.00 31.91 190 LEU A C 1
ATOM 1488 O O . LEU A 1 197 ? -13.836 24.728 21.799 1.00 27.36 190 LEU A O 1
ATOM 1493 N N . GLY A 1 198 ? -13.536 22.658 20.953 1.00 28.17 191 GLY A N 1
ATOM 1494 C CA . GLY A 1 198 ? -12.110 22.842 20.757 1.00 26.99 191 GLY A CA 1
ATOM 1495 C C . GLY A 1 198 ? -11.744 23.507 19.463 1.00 29.81 191 GLY A C 1
ATOM 1496 O O . GLY A 1 198 ? -10.721 24.175 19.394 1.00 29.54 191 GLY A O 1
ATOM 1497 N N . PHE A 1 199 ? -12.532 23.285 18.418 1.00 27.23 192 PHE A N 1
ATOM 1498 C CA . PHE A 1 199 ? -12.207 23.807 17.103 1.00 27.43 192 PHE A CA 1
ATOM 1499 C C . PHE A 1 199 ? -13.211 24.830 16.537 1.00 31.42 192 PHE A C 1
ATOM 1500 O O . PHE A 1 199 ? -12.818 25.965 16.271 1.00 30.78 192 PHE A O 1
ATOM 1508 N N . LEU A 1 200 ? -14.453 24.404 16.264 1.00 28.55 193 LEU A N 1
ATOM 1509 C CA . LEU A 1 200 ? -15.438 25.238 15.588 1.00 28.73 193 LEU A CA 1
ATOM 1510 C C . LEU A 1 200 ? -15.810 26.504 16.325 1.00 33.63 193 LEU A C 1
ATOM 1511 O O . LEU A 1 200 ? -16.018 27.526 15.667 1.00 33.85 193 LEU A O 1
ATOM 1516 N N . ILE A 1 201 ? -15.893 26.451 17.668 1.00 30.44 194 ILE A N 1
ATOM 1517 C CA . ILE A 1 201 ? -16.258 27.608 18.486 1.00 29.71 194 ILE A CA 1
ATOM 1518 C C . ILE A 1 201 ? -15.108 28.633 18.481 1.00 32.64 194 ILE A C 1
ATOM 1519 O O . ILE A 1 201 ? -15.372 29.733 18.022 1.00 33.40 194 ILE A O 1
ATOM 1524 N N . PRO A 1 202 ? -13.841 28.306 18.865 1.00 28.45 195 PRO A N 1
ATOM 1525 C CA . PRO A 1 202 ? -12.765 29.312 18.757 1.00 27.42 195 PRO A CA 1
ATOM 1526 C C . PRO A 1 202 ? -12.612 29.879 17.328 1.00 33.93 195 PRO A C 1
ATOM 1527 O O . PRO A 1 202 ? -12.340 31.063 17.198 1.00 33.10 195 PRO A O 1
ATOM 1531 N N . LEU A 1 203 ? -12.808 29.052 16.263 1.00 31.27 196 LEU A N 1
ATOM 1532 C CA . LEU A 1 203 ? -12.712 29.514 14.878 1.00 31.31 196 LEU A CA 1
ATOM 1533 C C . LEU A 1 203 ? -13.797 30.551 14.587 1.00 36.32 196 LEU A C 1
ATOM 1534 O O . LEU A 1 203 ? -13.495 31.598 13.986 1.00 36.26 196 LEU A O 1
ATOM 1539 N N . SER A 1 204 ? -15.042 30.280 15.066 1.00 32.23 197 SER A N 1
ATOM 1540 C CA . SER A 1 204 ? -16.225 31.152 14.934 1.00 31.57 197 SER A CA 1
ATOM 1541 C C . SER A 1 204 ? -16.027 32.468 15.668 1.00 34.54 197 SER A C 1
ATOM 1542 O O . SER A 1 204 ? -16.447 33.499 15.167 1.00 35.24 197 SER A O 1
ATOM 1545 N N . VAL A 1 205 ? -15.414 32.427 16.858 1.00 30.75 198 VAL A N 1
ATOM 1546 C CA . VAL A 1 205 ? -15.127 33.610 17.660 1.00 30.31 198 VAL A CA 1
ATOM 1547 C C . VAL A 1 205 ? -14.112 34.506 16.889 1.00 33.43 198 VAL A C 1
ATOM 1548 O O . VAL A 1 205 ? -14.350 35.710 16.776 1.00 33.19 198 VAL A O 1
ATOM 1552 N N . MET A 1 206 ? -13.048 33.918 16.297 1.00 28.99 199 MET A N 1
ATOM 1553 C CA . MET A 1 206 ? -12.081 34.692 15.480 1.00 29.70 199 MET A CA 1
ATOM 1554 C C . MET A 1 206 ? -12.773 35.309 14.249 1.00 35.28 199 MET A C 1
ATOM 1555 O O . MET A 1 206 ? -12.514 36.461 13.928 1.00 35.01 199 MET A O 1
ATOM 1560 N N . CYS A 1 207 ? -13.693 34.563 13.612 1.00 34.01 200 CYS A N 1
ATOM 1561 C CA . CYS A 1 207 ? -14.486 35.044 12.484 1.00 34.92 200 CYS A CA 1
ATOM 1562 C C . CYS A 1 207 ? -15.337 36.224 12.904 1.00 38.73 200 CYS A C 1
ATOM 1563 O O . CYS A 1 207 ? -15.432 37.178 12.142 1.00 38.48 200 CYS A O 1
ATOM 1566 N N . PHE A 1 208 ? -15.954 36.157 14.108 1.00 35.72 201 PHE A N 1
ATOM 1567 C CA . PHE A 1 208 ? -16.799 37.216 14.662 1.00 35.22 201 PHE A CA 1
ATOM 1568 C C . PHE A 1 208 ? -15.971 38.476 14.922 1.00 38.03 201 PHE A C 1
ATOM 1569 O O . PHE A 1 208 ? -16.421 39.583 14.611 1.00 37.59 201 PHE A O 1
ATOM 1577 N N . PHE A 1 209 ? -14.772 38.313 15.494 1.00 32.90 202 PHE A N 1
ATOM 1578 C CA . PHE A 1 209 ? -13.925 39.460 15.790 1.00 31.53 202 PHE A CA 1
ATOM 1579 C C . PHE A 1 209 ? -13.271 40.019 14.524 1.00 38.48 202 PHE A C 1
ATOM 1580 O O . PHE A 1 209 ? -13.025 41.215 14.472 1.00 36.29 202 PHE A O 1
ATOM 1588 N N . TYR A 1 210 ? -13.079 39.201 13.466 1.00 38.22 203 TYR A N 1
ATOM 1589 C CA . TYR A 1 210 ? -12.583 39.752 12.203 1.00 39.12 203 TYR A CA 1
ATOM 1590 C C . TYR A 1 210 ? -13.678 40.709 11.683 1.00 44.53 203 TYR A C 1
ATOM 1591 O O . TYR A 1 210 ? -13.383 41.850 11.338 1.00 44.10 203 TYR A O 1
ATOM 1600 N N . TYR A 1 211 ? -14.945 40.238 11.669 1.00 42.88 204 TYR A N 1
ATOM 1601 C CA . TYR A 1 211 ? -16.123 40.992 11.249 1.00 43.99 204 TYR A CA 1
ATOM 1602 C C . TYR A 1 211 ? -16.292 42.293 12.060 1.00 47.43 204 TYR A C 1
ATOM 1603 O O . TYR A 1 211 ? -16.619 43.329 11.478 1.00 46.53 204 TYR A O 1
ATOM 1612 N N . LYS A 1 212 ? -16.095 42.232 13.402 1.00 42.31 205 LYS A N 1
ATOM 1613 C CA . LYS A 1 212 ? -16.208 43.408 14.275 1.00 41.30 205 LYS A CA 1
ATOM 1614 C C . LYS A 1 212 ? -15.130 44.434 13.919 1.00 45.42 205 LYS A C 1
ATOM 1615 O O . LYS A 1 212 ? -15.391 45.641 13.938 1.00 43.69 205 LYS A O 1
ATOM 1621 N N . MET A 1 213 ? -13.928 43.940 13.569 1.00 43.24 206 MET A N 1
ATOM 1622 C CA . MET A 1 213 ? -12.780 44.751 13.161 1.00 43.94 206 MET A CA 1
ATOM 1623 C C . MET A 1 213 ? -13.076 45.470 11.845 1.00 49.05 206 MET A C 1
ATOM 1624 O O . MET A 1 213 ? -12.856 46.670 11.766 1.00 48.07 206 MET A O 1
ATOM 1629 N N . VAL A 1 214 ? -13.582 44.740 10.824 1.00 47.88 207 VAL A N 1
ATOM 1630 C CA . VAL A 1 214 ? -13.955 45.273 9.507 1.00 48.91 207 VAL A CA 1
ATOM 1631 C C . VAL A 1 214 ? -14.984 46.400 9.653 1.00 55.21 207 VAL A C 1
ATOM 1632 O O . VAL A 1 214 ? -14.806 47.463 9.061 1.00 57.03 207 VAL A O 1
ATOM 1636 N N . VAL A 1 215 ? -16.034 46.173 10.461 1.00 51.26 208 VAL A N 1
ATOM 1637 C CA . VAL A 1 215 ? -17.092 47.148 10.732 1.00 50.69 208 VAL A CA 1
ATOM 1638 C C . VAL A 1 215 ? -16.515 48.420 11.404 1.00 54.57 208 VAL A C 1
ATOM 1639 O O . VAL A 1 215 ? -16.826 49.534 10.961 1.00 54.62 208 VAL A O 1
ATOM 1643 N N . PHE A 1 216 ? -15.656 48.249 12.439 1.00 49.15 209 PHE A N 1
ATOM 1644 C CA . PHE A 1 216 ? -15.040 49.370 13.153 1.00 47.53 209 PHE A CA 1
ATOM 1645 C C . PHE A 1 216 ? -14.232 50.263 12.212 1.00 54.97 209 PHE A C 1
ATOM 1646 O O . PHE A 1 216 ? -14.373 51.488 12.268 1.00 54.15 209 PHE A O 1
ATOM 1654 N N . LEU A 1 217 ? -13.419 49.645 11.337 1.00 54.54 210 LEU A N 1
ATOM 1655 C CA . LEU A 1 217 ? -12.576 50.349 10.380 1.00 56.39 210 LEU A CA 1
ATOM 1656 C C . LEU A 1 217 ? -13.364 51.068 9.273 1.00 67.13 210 LEU A C 1
ATOM 1657 O O . LEU A 1 217 ? -12.912 52.111 8.790 1.00 67.20 210 LEU A O 1
ATOM 1662 N N . LYS A 1 218 ? -14.542 50.531 8.894 1.00 67.02 211 LYS A N 1
ATOM 1663 C CA . LYS A 1 218 ? -15.419 51.120 7.882 1.00 68.03 211 LYS A CA 1
ATOM 1664 C C . LYS A 1 218 ? -16.038 52.409 8.414 1.00 75.60 211 LYS A C 1
ATOM 1665 O O . LYS A 1 218 ? -16.166 53.386 7.671 1.00 76.85 211 LYS A O 1
ATOM 1671 N N . LYS A 1 219 ? -16.385 52.413 9.711 1.00 73.31 212 LYS A N 1
ATOM 1672 C CA . LYS A 1 219 ? -16.957 53.546 10.438 1.00 73.56 212 LYS A CA 1
ATOM 1673 C C . LYS A 1 219 ? -15.894 54.661 10.545 1.00 79.26 212 LYS A C 1
ATOM 1674 O O . LYS A 1 219 ? -16.175 55.814 10.213 1.00 78.92 212 LYS A O 1
ATOM 1680 N N . ARG A 1 220 ? -14.662 54.289 10.955 1.00 77.08 213 ARG A N 1
ATOM 1681 C CA . ARG A 1 220 ? -13.522 55.192 11.133 1.00 77.27 213 ARG A CA 1
ATOM 1682 C C . ARG A 1 220 ? -12.975 55.768 9.810 1.00 82.66 213 ARG A C 1
ATOM 1683 O O . ARG A 1 220 ? -12.291 56.799 9.842 1.00 83.31 213 ARG A O 1
ATOM 1691 N N . SER A 1 221 ? -13.289 55.124 8.660 1.00 78.54 214 SER A N 1
ATOM 1692 C CA . SER A 1 221 ? -12.845 55.557 7.331 1.00 103.45 214 SER A CA 1
ATOM 1693 C C . SER A 1 221 ? -13.694 56.712 6.795 1.00 129.97 214 SER A C 1
ATOM 1694 O O . SER A 1 221 ? -14.923 56.645 6.808 1.00 90.93 214 SER A O 1
ATOM 1696 N N . ASN A 1 231 ? -4.953 46.102 6.328 1.00 66.36 224 ASN A N 1
ATOM 1697 C CA . ASN A 1 231 ? -4.530 46.562 7.652 1.00 65.72 224 ASN A CA 1
ATOM 1698 C C . ASN A 1 231 ? -3.940 45.420 8.482 1.00 67.58 224 ASN A C 1
ATOM 1699 O O . ASN A 1 231 ? -4.324 44.264 8.288 1.00 65.62 224 ASN A O 1
ATOM 1704 N N . LYS A 1 232 ? -3.013 45.751 9.412 1.00 64.05 225 LYS A N 1
ATOM 1705 C CA . LYS A 1 232 ? -2.302 44.799 10.284 1.00 63.16 225 LYS A CA 1
ATOM 1706 C C . LYS A 1 232 ? -3.207 44.009 11.226 1.00 67.63 225 LYS A C 1
ATOM 1707 O O . LYS A 1 232 ? -3.016 42.787 11.312 1.00 67.30 225 LYS A O 1
ATOM 1713 N N . PRO A 1 233 ? -4.185 44.638 11.952 1.00 63.47 226 PRO A N 1
ATOM 1714 C CA . PRO A 1 233 ? -5.027 43.846 12.865 1.00 62.22 226 PRO A CA 1
ATOM 1715 C C . PRO A 1 233 ? -5.788 42.779 12.110 1.00 64.83 226 PRO A C 1
ATOM 1716 O O . PRO A 1 233 ? -5.944 41.649 12.599 1.00 65.88 226 PRO A O 1
ATOM 1720 N N . LEU A 1 234 ? -6.200 43.121 10.882 1.00 58.02 227 LEU A N 1
ATOM 1721 C CA . LEU A 1 234 ? -6.915 42.207 10.012 1.00 56.69 227 LEU A CA 1
ATOM 1722 C C . LEU A 1 234 ? -6.016 41.084 9.541 1.00 58.79 227 LEU A C 1
ATOM 1723 O O . LEU A 1 234 ? -6.502 39.973 9.402 1.00 58.70 227 LEU A O 1
ATOM 1728 N N . ARG A 1 235 ? -4.705 41.351 9.357 1.00 53.22 228 ARG A N 1
ATOM 1729 C CA . ARG A 1 235 ? -3.734 40.389 8.844 1.00 51.87 228 ARG A CA 1
ATOM 1730 C C . ARG A 1 235 ? -3.539 39.185 9.771 1.00 51.15 228 ARG A C 1
ATOM 1731 O O . ARG A 1 235 ? -3.650 38.055 9.302 1.00 50.80 228 ARG A O 1
ATOM 1739 N N . LEU A 1 236 ? -3.312 39.417 11.076 1.00 43.99 229 LEU A N 1
ATOM 1740 C CA . LEU A 1 236 ? -3.140 38.355 12.060 1.00 43.18 229 LEU A CA 1
ATOM 1741 C C . LEU A 1 236 ? -4.377 37.437 12.115 1.00 44.91 229 LEU A C 1
ATOM 1742 O O . LEU A 1 236 ? -4.225 36.217 12.093 1.00 43.37 229 LEU A O 1
ATOM 1747 N N . VAL A 1 237 ? -5.571 38.029 12.250 1.00 41.35 230 VAL A N 1
ATOM 1748 C CA . VAL A 1 237 ? -6.840 37.304 12.399 1.00 41.86 230 VAL A CA 1
ATOM 1749 C C . VAL A 1 237 ? -7.161 36.511 11.139 1.00 43.75 230 VAL A C 1
ATOM 1750 O O . VAL A 1 237 ? -7.528 35.352 11.246 1.00 42.11 230 VAL A O 1
ATOM 1754 N N . VAL A 1 238 ? -6.965 37.113 9.960 1.00 40.64 231 VAL A N 1
ATOM 1755 C CA . VAL A 1 238 ? -7.182 36.451 8.658 1.00 40.38 231 VAL A CA 1
ATOM 1756 C C . VAL A 1 238 ? -6.251 35.253 8.524 1.00 41.43 231 VAL A C 1
ATOM 1757 O O . VAL A 1 238 ? -6.705 34.178 8.149 1.00 41.48 231 VAL A O 1
ATOM 1761 N N . LEU A 1 239 ? -4.963 35.431 8.859 1.00 36.44 232 LEU A N 1
ATOM 1762 C CA . LEU A 1 239 ? -3.998 34.350 8.796 1.00 36.25 232 LEU A CA 1
ATOM 1763 C C . LEU A 1 239 ? -4.391 33.229 9.773 1.00 36.88 232 LEU A C 1
ATOM 1764 O O . LEU A 1 239 ? -4.341 32.063 9.401 1.00 35.55 232 LEU A O 1
ATOM 1769 N N . ALA A 1 240 ? -4.864 33.587 10.966 1.00 33.33 233 ALA A N 1
ATOM 1770 C CA . ALA A 1 240 ? -5.288 32.599 11.953 1.00 32.72 233 ALA A CA 1
ATOM 1771 C C . ALA A 1 240 ? -6.494 31.800 11.423 1.00 36.17 233 ALA A C 1
ATOM 1772 O O . ALA A 1 240 ? -6.458 30.574 11.435 1.00 34.25 233 ALA A O 1
ATOM 1774 N N . VAL A 1 241 ? -7.529 32.494 10.913 1.00 33.78 234 VAL A N 1
ATOM 1775 C CA . VAL A 1 241 ? -8.724 31.837 10.375 1.00 33.86 234 VAL A CA 1
ATOM 1776 C C . VAL A 1 241 ? -8.357 30.886 9.233 1.00 37.73 234 VAL A C 1
ATOM 1777 O O . VAL A 1 241 ? -8.815 29.755 9.246 1.00 37.16 234 VAL A O 1
ATOM 1781 N N . VAL A 1 242 ? -7.474 31.325 8.309 1.00 34.12 235 VAL A N 1
ATOM 1782 C CA . VAL A 1 242 ? -7.013 30.543 7.153 1.00 34.35 235 VAL A CA 1
ATOM 1783 C C . VAL A 1 242 ? -6.195 29.318 7.597 1.00 37.74 235 VAL A C 1
ATOM 1784 O O . VAL A 1 242 ? -6.499 28.207 7.177 1.00 35.93 235 VAL A O 1
ATOM 1788 N N . ILE A 1 243 ? -5.187 29.515 8.461 1.00 36.37 236 ILE A N 1
ATOM 1789 C CA . ILE A 1 243 ? -4.320 28.420 8.920 1.00 36.40 236 ILE A CA 1
ATOM 1790 C C . ILE A 1 243 ? -5.136 27.312 9.603 1.00 38.11 236 ILE A C 1
ATOM 1791 O O . ILE A 1 243 ? -5.020 26.158 9.209 1.00 37.22 236 ILE A O 1
ATOM 1796 N N . PHE A 1 244 ? -5.992 27.672 10.575 1.00 33.85 237 PHE A N 1
ATOM 1797 C CA . PHE A 1 244 ? -6.815 26.706 11.302 1.00 32.52 237 PHE A CA 1
ATOM 1798 C C . PHE A 1 244 ? -7.921 26.089 10.432 1.00 36.28 237 PHE A C 1
ATOM 1799 O O . PHE A 1 244 ? -8.111 24.885 10.523 1.00 36.52 237 PHE A O 1
ATOM 1807 N N . SER A 1 245 ? -8.598 26.863 9.554 1.00 32.31 238 SER A N 1
ATOM 1808 C CA . SER A 1 245 ? -9.607 26.301 8.635 1.00 32.78 238 SER A CA 1
ATOM 1809 C C . SER A 1 245 ? -8.967 25.261 7.711 1.00 38.70 238 SER A C 1
ATOM 1810 O O . SER A 1 245 ? -9.546 24.204 7.480 1.00 38.94 238 S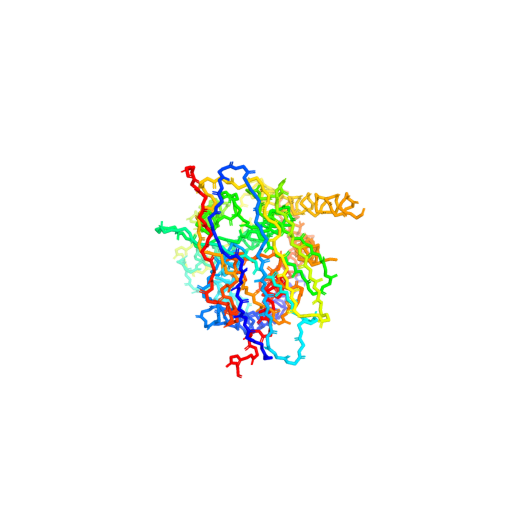ER A O 1
ATOM 1813 N N . VAL A 1 246 ? -7.791 25.573 7.153 1.00 35.90 239 VAL A N 1
ATOM 1814 C CA . VAL A 1 246 ? -7.118 24.677 6.207 1.00 35.38 239 VAL A CA 1
ATOM 1815 C C . VAL A 1 246 ? -6.534 23.459 6.899 1.00 38.91 239 VAL A C 1
ATOM 1816 O O . VAL A 1 246 ? -6.771 22.348 6.430 1.00 38.59 239 VAL A O 1
ATOM 1820 N N . LEU A 1 247 ? -5.785 23.661 8.009 1.00 32.54 240 LEU A N 1
ATOM 1821 C CA . LEU A 1 247 ? -5.050 22.580 8.665 1.00 31.16 240 LEU A CA 1
ATOM 1822 C C . LEU A 1 247 ? -5.868 21.719 9.617 1.00 34.43 240 LEU A C 1
ATOM 1823 O O . LEU A 1 247 ? -5.620 20.511 9.668 1.00 35.00 240 LEU A O 1
ATOM 1828 N N . PHE A 1 248 ? -6.842 22.301 10.344 1.00 28.73 241 PHE A N 1
ATOM 1829 C CA . PHE A 1 248 ? -7.639 21.526 11.292 1.00 28.22 241 PHE A CA 1
ATOM 1830 C C . PHE A 1 248 ? -8.848 20.841 10.697 1.00 33.39 241 PHE A C 1
ATOM 1831 O O . PHE A 1 248 ? -9.326 19.895 11.295 1.00 34.07 241 PHE A O 1
ATOM 1839 N N . THR A 1 249 ? -9.398 21.339 9.585 1.00 30.91 242 THR A N 1
ATOM 1840 C CA . THR A 1 249 ? -10.636 20.770 9.025 1.00 31.00 242 THR A CA 1
ATOM 1841 C C . THR A 1 249 ? -10.459 19.336 8.535 1.00 34.73 242 THR A C 1
ATOM 1842 O O . THR A 1 249 ? -11.281 18.511 8.942 1.00 33.97 242 THR A O 1
ATOM 1846 N N . PRO A 1 250 ? -9.439 18.970 7.695 1.00 32.20 243 PRO A N 1
ATOM 1847 C CA . PRO A 1 250 ? -9.353 17.561 7.245 1.00 31.44 243 PRO A CA 1
ATOM 1848 C C . PRO A 1 250 ? -9.244 16.589 8.410 1.00 33.82 243 PRO A C 1
ATOM 1849 O O . PRO A 1 250 ? -9.936 15.574 8.412 1.00 33.32 243 PRO A O 1
ATOM 1853 N N . TYR A 1 251 ? -8.433 16.936 9.428 1.00 30.15 244 TYR A N 1
ATOM 1854 C CA . TYR A 1 251 ? -8.247 16.105 10.620 1.00 29.69 244 TYR A CA 1
ATOM 1855 C C . TYR A 1 251 ? -9.532 15.930 11.435 1.00 32.99 244 TYR A C 1
ATOM 1856 O O . TYR A 1 251 ? -9.817 14.823 11.880 1.00 32.41 244 TYR A O 1
ATOM 1865 N N . HIS A 1 252 ? -10.289 17.018 11.647 1.00 29.65 245 HIS A N 1
ATOM 1866 C CA . HIS A 1 252 ? -11.526 16.926 12.415 1.00 27.58 245 HIS A CA 1
ATOM 1867 C C . HIS A 1 252 ? -12.595 16.167 11.635 1.00 32.37 245 HIS A C 1
ATOM 1868 O O . HIS A 1 252 ? -13.333 15.400 12.237 1.00 31.79 245 HIS A O 1
ATOM 1875 N N . ILE A 1 253 ? -12.642 16.313 10.297 1.00 29.79 246 ILE A N 1
ATOM 1876 C CA . ILE A 1 253 ? -13.587 15.509 9.519 1.00 30.10 246 ILE A CA 1
ATOM 1877 C C . ILE A 1 253 ? -13.217 14.021 9.665 1.00 34.29 246 ILE A C 1
ATOM 1878 O O . ILE A 1 253 ? -14.062 13.222 10.066 1.00 34.99 246 ILE A O 1
ATOM 1883 N N . MET A 1 254 ? -11.947 13.671 9.397 1.00 30.75 247 MET A N 1
ATOM 1884 C CA . MET A 1 254 ? -11.475 12.273 9.391 1.00 30.03 247 MET A CA 1
ATOM 1885 C C . MET A 1 254 ? -11.481 11.593 10.763 1.00 33.52 247 MET A C 1
ATOM 1886 O O . MET A 1 254 ? -11.774 10.409 10.816 1.00 33.55 247 MET A O 1
ATOM 1891 N N . ARG A 1 255 ? -11.221 12.318 11.859 1.00 29.67 248 ARG A N 1
ATOM 1892 C CA . ARG A 1 255 ? -11.283 11.692 13.186 1.00 30.46 248 ARG A CA 1
ATOM 1893 C C . ARG A 1 255 ? -12.734 11.229 13.438 1.00 34.83 248 ARG A C 1
ATOM 1894 O O . ARG A 1 255 ? -12.946 10.108 13.849 1.00 33.91 248 ARG A O 1
ATOM 1902 N N . ASN A 1 256 ? -13.707 12.091 13.135 1.00 32.85 249 ASN A N 1
ATOM 1903 C CA . ASN A 1 256 ? -15.121 11.817 13.282 1.00 34.01 249 ASN A CA 1
ATOM 1904 C C . ASN A 1 256 ? -15.612 10.732 12.306 1.00 38.35 249 ASN A C 1
ATOM 1905 O O . ASN A 1 256 ? -16.407 9.888 12.709 1.00 36.42 249 ASN A O 1
ATOM 1910 N N . VAL A 1 257 ? -15.111 10.737 11.046 1.00 35.09 250 VAL A N 1
ATOM 1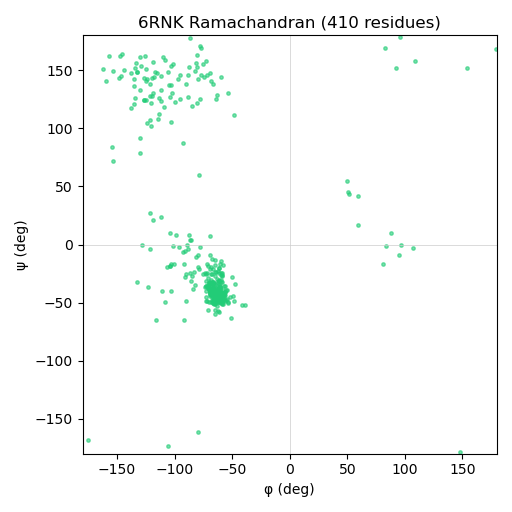911 C CA . VAL A 1 257 ? -15.480 9.739 10.041 1.00 34.87 250 VAL A CA 1
ATOM 1912 C C . VAL A 1 257 ? -14.897 8.359 10.427 1.00 39.65 250 VAL A C 1
ATOM 1913 O O . VAL A 1 257 ? -15.589 7.339 10.298 1.00 39.53 250 VAL A O 1
ATOM 1917 N N . ARG A 1 258 ? -13.654 8.347 10.967 1.00 34.56 251 ARG A N 1
ATOM 1918 C CA . ARG A 1 258 ? -12.990 7.136 11.441 1.00 33.88 251 ARG A CA 1
ATOM 1919 C C . ARG A 1 258 ? -13.844 6.465 12.532 1.00 37.87 251 ARG A C 1
ATOM 1920 O O . ARG A 1 258 ? -14.076 5.253 12.474 1.00 36.86 251 ARG A O 1
ATOM 1928 N N . ILE A 1 259 ? -14.326 7.260 13.512 1.00 33.10 252 ILE A N 1
ATOM 1929 C CA . ILE A 1 259 ? -15.159 6.728 14.599 1.00 31.58 252 ILE A CA 1
ATOM 1930 C C . ILE A 1 259 ? -16.512 6.232 14.069 1.00 37.45 252 ILE A C 1
ATOM 1931 O O . ILE A 1 259 ? -16.911 5.127 14.410 1.00 37.07 252 ILE A O 1
ATOM 1936 N N . ALA A 1 260 ? -17.213 7.066 13.278 1.00 36.73 253 ALA A N 1
ATOM 1937 C CA . ALA A 1 260 ? -18.532 6.777 12.699 1.00 38.81 253 ALA A CA 1
ATOM 1938 C C . ALA A 1 260 ? -18.530 5.480 11.865 1.00 45.30 253 ALA A C 1
ATOM 1939 O O . ALA A 1 260 ? -19.443 4.674 12.016 1.00 45.57 253 ALA A O 1
ATOM 1941 N N . SER A 1 261 ? -17.461 5.237 11.070 1.00 42.59 254 SER A N 1
ATOM 1942 C CA . SER A 1 261 ? -17.293 4.004 10.289 1.00 42.31 254 SER A CA 1
ATOM 1943 C C . SER A 1 261 ? -17.213 2.739 11.174 1.00 47.34 254 SER A C 1
ATOM 1944 O O . SER A 1 261 ? -17.425 1.632 10.679 1.00 47.59 254 SER A O 1
ATOM 1947 N N . ARG A 1 262 ? -16.890 2.896 12.471 1.00 43.49 255 ARG A N 1
ATOM 1948 C CA . ARG A 1 262 ? -16.800 1.767 13.401 1.00 42.54 255 ARG A CA 1
ATOM 1949 C C . ARG A 1 262 ? -18.143 1.453 14.071 1.00 46.42 255 ARG A C 1
ATOM 1950 O O . ARG A 1 262 ? -18.226 0.479 14.812 1.00 46.45 255 ARG A O 1
ATOM 1958 N N . LEU A 1 263 ? -19.193 2.258 13.819 1.00 44.0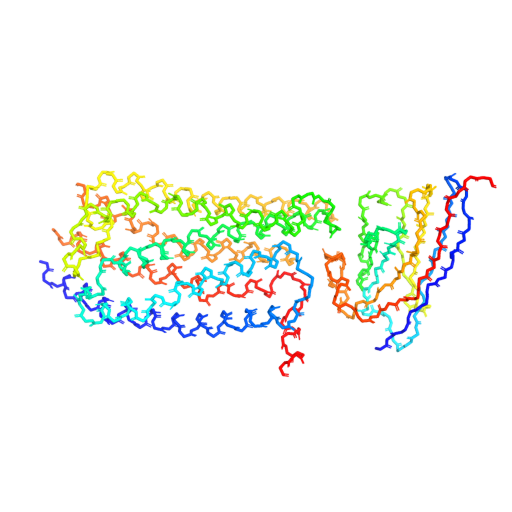5 256 LEU A N 1
ATOM 1959 C CA . LEU A 1 263 ? -20.513 2.030 14.441 1.00 53.48 256 LEU A CA 1
ATOM 1960 C C . LEU A 1 263 ? -21.191 0.779 13.909 1.00 91.22 256 LEU A C 1
ATOM 1961 O O . LEU A 1 263 ? -21.386 0.666 12.707 1.00 62.22 256 LEU A O 1
ATOM 1966 N N . GLY A 1 269 ? -13.786 -4.592 7.228 1.00 75.91 262 GLY A N 1
ATOM 1967 C CA . GLY A 1 269 ? -14.032 -4.205 5.842 1.00 75.18 262 GLY A CA 1
ATOM 1968 C C . GLY A 1 269 ? -12.957 -3.305 5.263 1.00 76.21 262 GLY A C 1
ATOM 1969 O O . GLY A 1 269 ? -12.233 -2.642 6.016 1.00 75.91 262 GLY A O 1
ATOM 1970 N N . CYS A 1 270 ? -12.839 -3.278 3.911 1.00 69.73 263 CYS A N 1
ATOM 1971 C CA . CYS A 1 270 ? -11.833 -2.451 3.225 1.00 67.73 263 CYS A CA 1
ATOM 1972 C C . CYS A 1 270 ? -12.105 -0.941 3.368 1.00 65.54 263 CYS A C 1
ATOM 1973 O O . CYS A 1 270 ? -11.157 -0.164 3.459 1.00 64.44 263 CYS A O 1
ATOM 1976 N N . SER A 1 271 ? -13.394 -0.548 3.442 1.00 57.81 264 SER A N 1
ATOM 1977 C CA . SER A 1 271 ? -13.849 0.830 3.617 1.00 55.82 264 SER A CA 1
ATOM 1978 C C . SER A 1 271 ? -13.262 1.410 4.906 1.00 55.18 264 SER A C 1
ATOM 1979 O O . SER A 1 271 ? -12.752 2.531 4.875 1.00 54.03 264 SER A O 1
ATOM 1982 N N . GLN A 1 272 ? -13.283 0.616 6.011 1.00 48.98 265 GLN A N 1
ATOM 1983 C CA . GLN A 1 272 ? -12.747 0.983 7.325 1.00 47.95 265 GLN A CA 1
ATOM 1984 C C . GLN A 1 272 ? -11.244 1.236 7.263 1.00 47.14 265 GLN A C 1
ATOM 1985 O O . GLN A 1 272 ? -10.804 2.268 7.746 1.00 45.17 265 GLN A O 1
ATOM 1991 N N . LYS A 1 273 ? -10.473 0.344 6.600 1.00 42.19 266 LYS A N 1
ATOM 1992 C CA . LYS A 1 273 ? -9.022 0.508 6.433 1.00 41.97 266 LYS A CA 1
ATOM 1993 C C . LYS A 1 273 ? -8.691 1.671 5.513 1.00 44.93 266 LYS A C 1
ATOM 1994 O O . LYS A 1 273 ? -7.704 2.374 5.757 1.00 44.21 266 LYS A O 1
ATOM 2000 N N . ALA A 1 274 ? -9.548 1.923 4.500 1.00 41.27 267 ALA A N 1
ATOM 2001 C CA . ALA A 1 274 ? -9.354 3.049 3.577 1.00 41.27 267 ALA A CA 1
ATOM 2002 C C . ALA A 1 274 ? -9.573 4.383 4.309 1.00 43.50 267 ALA A C 1
ATOM 2003 O O . ALA A 1 274 ? -8.789 5.316 4.133 1.00 43.16 267 ALA A O 1
ATOM 2005 N N . ILE A 1 275 ? -10.598 4.451 5.180 1.00 38.06 268 ILE A N 1
ATOM 2006 C CA . ILE A 1 275 ? -10.886 5.638 5.978 1.00 36.15 268 ILE A CA 1
ATOM 2007 C C . ILE A 1 275 ? -9.731 5.895 6.984 1.00 36.70 268 ILE A C 1
ATOM 2008 O O . ILE A 1 275 ? -9.3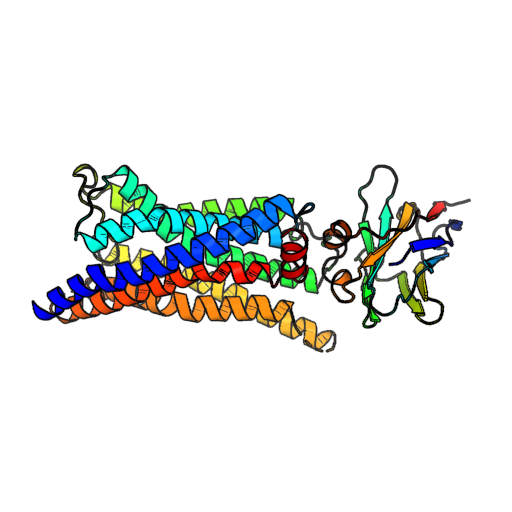22 7.042 7.176 1.00 34.54 268 ILE A O 1
ATOM 2013 N N . ASN A 1 276 ? -9.186 4.818 7.580 1.00 32.53 269 ASN A N 1
ATOM 2014 C CA . ASN A 1 276 ? -8.068 4.930 8.499 1.00 32.36 269 ASN A CA 1
ATOM 2015 C C . ASN A 1 276 ? -6.825 5.532 7.816 1.00 36.94 269 ASN A C 1
ATOM 2016 O O . ASN A 1 276 ? -6.099 6.309 8.441 1.00 36.28 269 ASN A O 1
ATOM 2021 N N . CYS A 1 277 ? -6.594 5.167 6.538 1.00 35.51 270 CYS A N 1
ATOM 2022 C CA . CYS A 1 277 ? -5.507 5.690 5.709 1.00 36.14 270 CYS A CA 1
ATOM 2023 C C . CYS A 1 277 ? -5.699 7.174 5.463 1.00 39.47 270 CYS A C 1
ATOM 2024 O O . CYS A 1 277 ? -4.757 7.932 5.665 1.00 39.64 270 CYS A O 1
ATOM 2027 N N . LEU A 1 278 ? -6.933 7.608 5.131 1.00 36.76 271 LEU A N 1
ATOM 2028 C CA . LEU A 1 278 ? -7.247 9.031 4.961 1.00 37.48 271 LEU A CA 1
ATOM 2029 C C . LEU A 1 278 ? -7.006 9.763 6.278 1.00 37.29 271 LEU A C 1
ATOM 2030 O O . LEU A 1 278 ? -6.441 10.855 6.269 1.00 36.14 271 LEU A O 1
ATOM 2035 N N . TYR A 1 279 ? -7.422 9.140 7.409 1.00 31.04 272 TYR A N 1
ATOM 2036 C CA . TYR A 1 279 ? -7.266 9.706 8.742 1.00 30.04 272 TYR A CA 1
ATOM 2037 C C . TYR A 1 279 ? -5.785 9.909 9.099 1.00 33.31 272 TYR A C 1
ATOM 2038 O O . TYR A 1 279 ? -5.427 10.978 9.590 1.00 32.38 272 TYR A O 1
ATOM 2047 N N . ILE A 1 280 ? -4.930 8.908 8.808 1.00 30.93 273 ILE A N 1
ATOM 2048 C CA . ILE A 1 280 ? -3.480 8.973 9.036 1.00 30.72 273 ILE A CA 1
ATOM 2049 C C . ILE A 1 280 ? -2.887 10.184 8.307 1.00 34.81 273 ILE A C 1
ATOM 2050 O O . ILE A 1 280 ? -2.062 10.901 8.878 1.00 34.03 273 ILE A O 1
ATOM 2055 N N . LEU A 1 281 ? -3.311 10.400 7.063 1.00 32.17 274 LEU A N 1
ATOM 2056 C CA . LEU A 1 281 ? -2.834 11.517 6.231 1.00 32.63 274 LEU A CA 1
ATOM 2057 C C . LEU A 1 281 ? -3.074 12.903 6.844 1.00 36.02 274 LEU A C 1
ATOM 2058 O O . LEU A 1 281 ? -2.190 13.766 6.786 1.00 34.70 274 LEU A O 1
ATOM 2063 N N . THR A 1 282 ? -4.246 13.090 7.483 1.00 32.45 275 THR A N 1
ATOM 2064 C CA . THR A 1 282 ? -4.664 14.368 8.060 1.00 30.98 275 THR A CA 1
ATOM 2065 C C . THR A 1 282 ? -3.956 14.782 9.347 1.00 34.68 275 THR A C 1
ATOM 2066 O O . THR A 1 282 ? -3.955 15.971 9.686 1.00 34.21 275 THR A O 1
ATOM 2070 N N . ARG A 1 283 ? -3.430 13.813 10.104 1.00 31.49 276 ARG A N 1
ATOM 2071 C CA . ARG A 1 283 ? -2.839 14.079 11.428 1.00 31.12 276 ARG A CA 1
ATOM 2072 C C . ARG A 1 283 ? -1.623 15.001 11.370 1.00 32.71 276 ARG A C 1
ATOM 2073 O O . ARG A 1 283 ? -1.711 16.047 11.997 1.00 32.01 276 ARG A O 1
ATOM 2081 N N . PRO A 1 284 ? -0.520 14.713 10.628 1.00 29.13 277 PRO A N 1
ATOM 2082 C CA . PRO A 1 284 ? 0.585 15.688 10.570 1.00 29.66 277 PRO A CA 1
ATOM 2083 C C . PRO A 1 284 ? 0.195 17.018 9.889 1.00 34.31 277 PRO A C 1
ATOM 2084 O O . PRO A 1 284 ? 0.789 18.046 10.202 1.00 31.36 277 PRO A O 1
ATOM 2088 N N . LEU A 1 285 ? -0.852 17.018 9.021 1.00 32.15 278 LEU A N 1
ATOM 2089 C CA . LEU A 1 285 ? -1.342 18.256 8.412 1.00 32.76 278 LEU A CA 1
ATOM 2090 C C . LEU A 1 285 ? -1.904 19.206 9.494 1.00 35.53 278 LEU A C 1
ATOM 2091 O O . LEU A 1 285 ? -1.549 20.381 9.489 1.00 33.39 278 LEU A O 1
ATOM 2096 N N . ALA A 1 286 ? -2.689 18.684 10.483 1.00 31.59 279 ALA A N 1
ATOM 2097 C CA . ALA A 1 286 ? -3.169 19.541 11.587 1.00 30.86 279 ALA A CA 1
ATOM 2098 C C . ALA A 1 286 ? -1.983 20.091 12.420 1.00 34.80 279 ALA A C 1
ATOM 2099 O O . ALA A 1 286 ? -1.972 21.268 12.738 1.00 33.00 279 ALA A O 1
ATOM 2101 N N . PHE A 1 287 ? -0.958 19.264 12.694 1.00 32.09 280 PHE A N 1
ATOM 2102 C CA . PHE A 1 287 ? 0.206 19.645 13.511 1.00 31.69 280 PHE A CA 1
ATOM 2103 C C . PHE A 1 287 ? 1.247 20.494 12.782 1.00 37.80 280 PHE A C 1
ATOM 2104 O O . PHE A 1 287 ? 2.194 20.970 13.428 1.00 37.03 280 PHE A O 1
ATOM 2112 N N . LEU A 1 288 ? 1.032 20.767 11.469 1.00 35.47 281 LEU A N 1
ATOM 2113 C CA . LEU A 1 288 ? 1.895 21.659 10.704 1.00 36.36 281 LEU A CA 1
ATOM 2114 C C . LEU A 1 288 ? 1.735 23.047 11.321 1.00 39.66 281 LEU A C 1
ATOM 2115 O O . LEU A 1 288 ? 2.681 23.828 11.336 1.00 39.24 281 LEU A O 1
ATOM 2120 N N . ASN A 1 289 ? 0.561 23.298 11.932 1.00 37.20 282 ASN A N 1
ATOM 2121 C CA . ASN A 1 289 ? 0.232 24.501 12.706 1.00 36.82 282 ASN A CA 1
ATOM 2122 C C . ASN A 1 289 ? 1.358 24.836 13.727 1.00 39.24 282 ASN A C 1
ATOM 2123 O O . ASN A 1 289 ? 1.796 25.975 13.795 1.00 37.04 282 ASN A O 1
ATOM 2128 N N . SER A 1 290 ? 1.811 23.835 14.506 1.00 36.27 283 SER A N 1
ATOM 2129 C CA . SER A 1 290 ? 2.836 23.997 15.543 1.00 36.87 283 SER A CA 1
ATOM 2130 C C . SER A 1 290 ? 4.195 24.346 15.006 1.00 42.63 283 SER A C 1
ATOM 2131 O O . SER A 1 290 ? 5.002 24.927 15.737 1.00 42.92 283 SER A O 1
ATOM 2134 N N . ALA A 1 291 ? 4.436 24.055 13.712 1.00 38.94 284 ALA A N 1
ATOM 2135 C CA . ALA A 1 291 ? 5.683 24.400 13.054 1.00 38.81 284 ALA A CA 1
ATOM 2136 C C . ALA A 1 291 ? 5.590 25.781 12.405 1.00 43.77 284 ALA A C 1
ATOM 2137 O O . ALA A 1 291 ? 6.613 26.439 12.264 1.00 45.57 284 ALA A O 1
ATOM 2139 N N . VAL A 1 292 ? 4.383 26.229 11.995 1.00 38.25 285 VAL A N 1
ATOM 2140 C CA . VAL A 1 292 ? 4.274 27.518 11.300 1.00 37.78 285 VAL A CA 1
ATOM 2141 C C . VAL A 1 292 ? 3.722 28.670 12.168 1.00 39.86 285 VAL A C 1
ATOM 2142 O O . VAL A 1 292 ? 3.931 29.820 11.807 1.00 38.91 285 VAL A O 1
ATOM 2146 N N . ASN A 1 293 ? 3.053 28.387 13.303 1.00 35.29 286 ASN A N 1
ATOM 2147 C CA . ASN A 1 293 ? 2.435 29.447 14.098 1.00 34.09 286 ASN A CA 1
ATOM 2148 C C . ASN A 1 293 ? 3.485 30.415 14.769 1.00 40.05 286 ASN A C 1
ATOM 2149 O O . ASN A 1 293 ? 3.069 31.526 15.092 1.00 39.38 286 ASN A O 1
ATOM 2154 N N . PRO A 1 294 ? 4.831 30.160 14.848 1.00 38.04 287 PRO A N 1
ATOM 2155 C CA . PRO A 1 294 ? 5.743 31.234 15.296 1.00 36.75 287 PRO A CA 1
ATOM 2156 C C . PRO A 1 294 ? 5.684 32.479 14.383 1.00 39.58 287 PRO A C 1
ATOM 2157 O O . PRO A 1 294 ? 6.151 33.543 14.794 1.00 38.06 287 PRO A O 1
ATOM 2161 N N . ILE A 1 295 ? 5.073 32.371 13.172 1.00 36.17 288 ILE A N 1
ATOM 2162 C CA . ILE A 1 295 ? 4.908 33.515 12.240 1.00 36.27 288 ILE A CA 1
ATOM 2163 C C . ILE A 1 295 ? 4.080 34.637 12.912 1.00 36.18 288 ILE A C 1
ATOM 2164 O O . ILE A 1 295 ? 4.270 35.807 12.610 1.00 33.29 288 ILE A O 1
ATOM 2169 N N . PHE A 1 296 ? 3.165 34.256 13.822 1.00 31.94 289 PHE A N 1
ATOM 2170 C CA . PHE A 1 296 ? 2.309 35.206 14.504 1.00 31.83 289 PHE A CA 1
ATOM 2171 C C . PHE A 1 296 ? 3.084 36.231 15.347 1.00 35.08 289 PHE A C 1
ATOM 2172 O O . PHE A 1 296 ? 2.584 37.337 15.521 1.00 33.99 289 PHE A O 1
ATOM 2180 N N . TYR A 1 297 ? 4.318 35.895 15.792 1.00 31.29 290 TYR A N 1
ATOM 2181 C CA . TYR A 1 297 ? 5.196 36.809 16.546 1.00 31.36 290 TYR A CA 1
ATOM 2182 C C . TYR A 1 297 ? 5.523 38.055 15.745 1.00 36.15 290 TYR A C 1
ATOM 2183 O O . TYR A 1 297 ? 5.881 39.083 16.319 1.00 36.10 290 TYR A O 1
ATOM 2192 N N . PHE A 1 298 ? 5.444 37.946 14.415 1.00 34.79 291 PHE A N 1
ATOM 2193 C CA . PHE A 1 298 ? 5.794 39.022 13.488 1.00 36.01 291 PHE A CA 1
ATOM 2194 C C . PHE A 1 298 ? 4.564 39.777 12.999 1.00 39.13 291 PHE A C 1
ATOM 2195 O O . PHE A 1 298 ? 4.678 40.614 12.116 1.00 38.21 291 PHE A O 1
ATOM 2203 N N . LEU A 1 299 ? 3.386 39.492 13.578 1.00 36.40 292 LEU A N 1
ATOM 2204 C CA . LEU A 1 299 ? 2.165 40.167 13.129 1.00 36.12 292 LEU A CA 1
ATOM 2205 C C . LEU A 1 299 ? 1.496 40.997 14.219 1.00 41.48 292 LEU A C 1
ATOM 2206 O O . LEU A 1 299 ? 0.315 41.325 14.082 1.00 42.72 292 LEU A O 1
ATOM 2211 N N . VAL A 1 300 ? 2.256 41.385 15.268 1.00 36.57 293 VAL A N 1
ATOM 2212 C CA . VAL A 1 300 ? 1.685 42.152 16.385 1.00 35.59 293 VAL A CA 1
ATOM 2213 C C . VAL A 1 300 ? 2.237 43.614 16.434 1.00 41.83 293 VAL A C 1
ATOM 2214 O O . VAL A 1 300 ? 2.186 44.268 17.482 1.00 42.12 293 VAL A O 1
ATOM 2218 N N . GLY A 1 301 ? 2.692 44.104 15.274 1.00 37.47 294 GLY A N 1
ATOM 2219 C CA . GLY A 1 301 ? 3.101 45.488 15.033 1.00 37.14 294 GLY A CA 1
ATOM 2220 C C . GLY A 1 301 ? 4.224 46.120 15.830 1.00 41.36 294 GLY A C 1
ATOM 2221 O O . GLY A 1 301 ? 4.391 47.342 15.787 1.00 41.73 294 GLY A O 1
ATOM 2222 N N . ASP A 1 302 ? 5.035 45.311 16.496 1.00 37.55 295 ASP A N 1
ATOM 2223 C CA . ASP A 1 302 ? 6.123 45.783 17.357 1.00 36.83 295 ASP A CA 1
ATOM 2224 C C . ASP A 1 302 ? 7.484 45.814 16.677 1.00 41.00 295 ASP A C 1
ATOM 2225 O O . ASP A 1 302 ? 8.465 46.179 17.330 1.00 39.32 295 ASP A O 1
ATOM 2230 N N . HIS A 1 303 ? 7.568 45.374 15.387 1.00 40.00 296 HIS A N 1
ATOM 2231 C CA . HIS A 1 303 ? 8.821 45.277 14.622 1.00 39.34 296 HIS A CA 1
ATOM 2232 C C . HIS A 1 303 ? 9.801 44.324 15.339 1.00 40.94 296 HIS A C 1
ATOM 2233 O O . HIS A 1 303 ? 10.998 44.593 15.447 1.00 40.08 296 HIS A O 1
ATOM 2240 N N . PHE A 1 304 ? 9.274 43.208 15.841 1.00 37.75 297 PHE A N 1
ATOM 2241 C CA . PHE A 1 304 ? 10.073 42.165 16.504 1.00 37.67 297 PHE A CA 1
ATOM 2242 C C . PHE A 1 304 ? 11.114 41.572 15.556 1.00 44.23 297 PHE A C 1
ATOM 2243 O O . PHE A 1 304 ? 12.218 41.274 16.003 1.00 43.18 297 PHE A O 1
ATOM 2251 N N . ARG A 1 305 ? 10.776 41.414 14.253 1.00 45.16 298 ARG A N 1
ATOM 2252 C CA . ARG A 1 305 ? 11.713 40.880 13.245 1.00 47.73 298 ARG A CA 1
ATOM 2253 C C . ARG A 1 305 ? 12.953 41.746 13.214 1.00 55.82 298 ARG A C 1
ATOM 2254 O O . ARG A 1 305 ? 14.063 41.221 13.243 1.00 56.55 298 ARG A O 1
ATOM 2262 N N . ASP A 1 306 ? 12.748 43.078 13.205 1.00 54.57 299 ASP A N 1
ATOM 2263 C CA . ASP A 1 306 ? 13.807 44.076 13.195 1.00 55.56 299 ASP A CA 1
ATOM 2264 C C . ASP A 1 306 ? 14.548 44.016 14.542 1.00 62.28 299 ASP A C 1
ATOM 2265 O O . ASP A 1 306 ? 15.767 44.038 14.556 1.00 62.14 299 ASP A O 1
ATOM 2270 N N . MET A 1 307 ? 13.822 43.852 15.660 1.00 62.31 300 MET A N 1
ATOM 2271 C CA . MET A 1 307 ? 14.418 43.729 16.999 1.00 64.10 300 MET A CA 1
ATOM 2272 C C . MET A 1 307 ? 15.322 42.477 17.117 1.00 71.92 300 MET A C 1
ATOM 2273 O O . MET A 1 307 ? 16.345 42.530 17.801 1.00 72.50 300 MET A O 1
ATOM 2278 N N . LEU A 1 308 ? 14.942 41.366 16.452 1.00 70.04 301 LEU A N 1
ATOM 2279 C CA . LEU A 1 308 ? 15.677 40.097 16.441 1.00 71.01 301 LEU A CA 1
ATOM 2280 C C . LEU A 1 308 ? 17.047 40.252 15.771 1.00 78.70 301 LEU A C 1
ATOM 2281 O O . LEU A 1 308 ? 18.041 39.730 16.279 1.00 78.09 301 LEU A O 1
ATOM 2286 N N . PHE A 1 309 ? 17.089 40.989 14.642 1.00 78.37 302 PHE A N 1
ATOM 2287 C CA . PHE A 1 309 ? 18.290 41.248 13.834 1.00 79.15 302 PHE A CA 1
ATOM 2288 C C . PHE A 1 309 ? 19.292 42.144 14.540 1.00 85.25 302 PHE A C 1
ATOM 2289 O O . PHE A 1 309 ? 20.495 41.937 14.383 1.00 85.65 302 PHE A O 1
ATOM 2297 N N . SER A 1 310 ? 18.804 43.127 15.325 1.00 83.26 303 SER A N 1
ATOM 2298 C CA . SER A 1 310 ? 19.631 44.047 16.111 1.00 84.01 303 SER A CA 1
ATOM 2299 C C . SER A 1 310 ? 20.499 43.290 17.125 1.00 90.20 303 SER A C 1
ATOM 2300 O O . SER A 1 310 ? 21.684 43.608 17.261 1.00 90.42 303 SER A O 1
ATOM 2303 N N . LYS A 1 311 ? 19.918 42.266 17.794 1.00 87.43 304 LYS A N 1
ATOM 2304 C CA . LYS A 1 311 ? 20.600 41.424 18.779 1.00 87.38 304 LYS A CA 1
ATOM 2305 C C . LYS A 1 311 ? 21.594 40.441 18.156 1.00 92.16 304 LYS A C 1
ATOM 2306 O O . LYS A 1 311 ? 22.636 40.184 18.762 1.00 92.38 304 LYS A O 1
ATOM 2312 N N . LEU A 1 312 ? 21.277 39.891 16.960 1.00 88.44 305 LEU A N 1
ATOM 2313 C CA . LEU A 1 312 ? 22.125 38.926 16.247 1.00 114.59 305 LEU A CA 1
ATOM 2314 C C . LEU A 1 312 ? 23.460 39.520 15.792 1.00 154.62 305 LEU A C 1
ATOM 2315 O O . L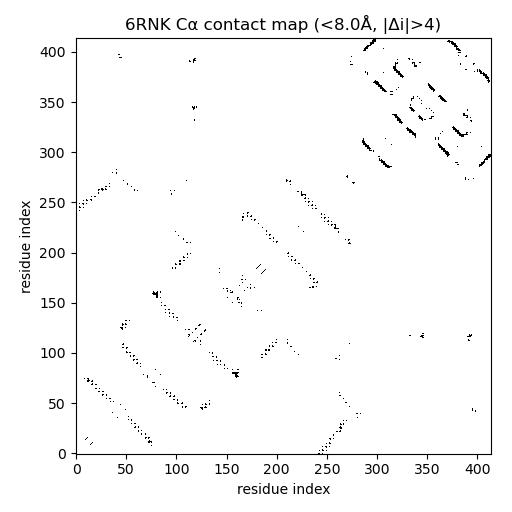EU A 1 312 ? 23.503 40.634 15.275 1.00 120.97 305 LEU A O 1
ATOM 2320 N N . GLU B 2 9 ? 18.669 60.004 14.612 1.00 78.68 9 GLU B N 1
ATOM 2321 C CA . GLU B 2 9 ? 19.287 60.520 15.834 1.00 78.22 9 GLU B CA 1
ATOM 2322 C C . GLU B 2 9 ? 18.634 61.842 16.267 1.00 79.54 9 GLU B C 1
ATOM 2323 O O . GLU B 2 9 ? 18.925 62.889 15.681 1.00 81.03 9 GLU B O 1
ATOM 2325 N N . VAL B 2 10 ? 17.731 61.794 17.260 1.00 71.73 10 VAL B N 1
ATOM 2326 C CA . VAL B 2 10 ? 17.058 63.008 17.748 1.00 69.87 10 VAL B CA 1
ATOM 2327 C C . VAL B 2 10 ? 17.128 63.145 19.280 1.00 67.99 10 VAL B C 1
ATOM 2328 O O . VAL B 2 10 ? 17.246 62.144 19.992 1.00 67.57 10 VAL B O 1
ATOM 2332 N N . GLN B 2 11 ? 17.061 64.403 19.765 1.00 59.51 11 GLN B N 1
ATOM 2333 C CA . GLN B 2 11 ? 17.030 64.796 21.181 1.00 56.91 11 GLN B CA 1
ATOM 2334 C C . GLN B 2 11 ? 15.728 65.588 21.360 1.00 55.37 11 GLN B C 1
ATOM 2335 O O . GLN B 2 11 ? 15.384 66.371 20.471 1.00 56.45 11 GLN B O 1
ATOM 2341 N N . LEU B 2 12 ? 14.998 65.370 22.473 1.00 44.62 12 LEU B N 1
ATOM 2342 C CA . LEU B 2 12 ? 13.719 66.018 22.745 1.00 42.49 12 LEU B CA 1
ATOM 2343 C C . LEU B 2 12 ? 13.753 66.875 23.980 1.00 45.78 12 LEU B C 1
ATOM 2344 O O . LEU B 2 12 ? 14.378 66.506 24.971 1.00 46.17 12 LEU B O 1
ATOM 2349 N N . VAL B 2 13 ? 13.037 68.003 23.936 1.00 41.29 13 VAL B N 1
ATOM 2350 C CA . VAL B 2 13 ? 12.878 68.907 25.065 1.00 40.94 13 VAL B CA 1
ATOM 2351 C C . VAL B 2 13 ? 11.407 69.292 25.122 1.00 42.72 13 VAL B C 1
ATOM 2352 O O . VAL B 2 13 ? 10.894 69.856 24.154 1.00 42.58 13 VAL B O 1
ATOM 2356 N N . GLU B 2 14 ? 10.736 69.005 26.246 1.00 37.40 14 GLU B N 1
ATOM 2357 C CA . GLU B 2 14 ? 9.348 69.415 26.456 1.00 36.70 14 GLU B CA 1
ATOM 2358 C C . GLU B 2 14 ? 9.369 70.806 27.071 1.00 40.45 14 GLU B C 1
ATOM 2359 O O . GLU B 2 14 ? 10.263 71.123 27.868 1.00 40.72 14 GLU B O 1
ATOM 2365 N N . SER B 2 15 ? 8.376 71.627 26.717 1.00 35.78 15 SER B N 1
ATOM 2366 C CA . SER B 2 15 ? 8.213 72.959 27.279 1.00 35.13 15 SER B CA 1
ATOM 2367 C C . SER B 2 15 ? 6.724 73.318 27.398 1.00 36.29 15 SER B C 1
ATOM 2368 O O . SER B 2 15 ? 5.877 72.641 26.811 1.00 35.13 15 SER B O 1
ATOM 2371 N N . GLY B 2 16 ? 6.428 74.341 28.187 1.00 32.07 16 GLY B N 1
ATOM 2372 C CA . GLY B 2 16 ? 5.070 74.834 28.386 1.00 31.36 16 GLY B CA 1
ATOM 2373 C C . GLY B 2 16 ? 4.453 74.525 29.728 1.00 33.87 16 GLY B C 1
ATOM 2374 O O . GLY B 2 16 ? 3.326 74.938 29.985 1.00 34.72 16 GLY B O 1
ATOM 2375 N N . GLY B 2 17 ? 5.167 73.788 30.577 1.00 30.24 17 GLY B N 1
ATOM 2376 C CA . GLY B 2 17 ? 4.680 73.433 31.913 1.00 30.23 17 GLY B CA 1
ATOM 2377 C C . GLY B 2 17 ? 4.386 74.662 32.759 1.00 34.69 17 GLY B C 1
ATOM 2378 O O . GLY B 2 17 ? 5.061 75.673 32.614 1.00 34.56 17 GLY B O 1
ATOM 2379 N N . GLY B 2 18 ? 3.362 74.610 33.595 1.00 32.09 18 GLY B N 1
ATOM 2380 C CA . GLY B 2 18 ? 2.977 75.779 34.378 1.00 31.89 18 GLY B CA 1
ATOM 2381 C C . GLY B 2 18 ? 1.861 75.494 35.352 1.00 35.75 18 GLY B C 1
ATOM 2382 O O . GLY B 2 18 ? 1.577 74.336 35.631 1.00 34.11 18 GLY B O 1
ATOM 2383 N N . LEU B 2 19 ? 1.285 76.564 35.927 1.00 34.34 19 LEU B N 1
ATOM 2384 C CA . LEU B 2 19 ? 0.199 76.509 36.901 1.00 34.33 19 LEU B CA 1
ATOM 2385 C C . LEU B 2 19 ? -1.093 76.885 36.211 1.00 39.37 19 LEU B C 1
ATOM 2386 O O . LEU B 2 19 ? -1.178 77.932 35.571 1.00 38.59 19 LEU B O 1
ATOM 2391 N N . VAL B 2 20 ? -2.097 76.018 36.339 1.00 37.38 20 VAL B N 1
ATOM 2392 C CA . VAL B 2 20 ? -3.414 76.156 35.703 1.00 37.61 20 VAL B CA 1
ATOM 2393 C C . VAL B 2 20 ? -4.503 76.095 36.789 1.00 40.71 20 VAL B C 1
ATOM 2394 O O . VAL B 2 20 ? -4.404 75.300 37.725 1.00 40.04 20 VAL B O 1
ATOM 2398 N N . GLN B 2 21 ? -5.541 76.911 36.662 1.00 38.04 21 GLN B N 1
ATOM 2399 C CA . GLN B 2 21 ? -6.679 76.826 37.583 1.00 38.85 21 GLN B CA 1
ATOM 2400 C C . GLN B 2 21 ? -7.601 75.687 37.065 1.00 41.64 21 GLN B C 1
ATOM 2401 O O . GLN B 2 21 ? -7.602 75.454 35.852 1.00 39.96 21 GLN B O 1
ATOM 2407 N N . PRO B 2 22 ? -8.348 74.934 37.924 1.00 38.94 22 PRO B N 1
ATOM 2408 C CA . PRO B 2 22 ? -9.222 73.867 37.399 1.00 37.96 22 PRO B CA 1
ATOM 2409 C C . PRO B 2 22 ? -10.157 74.396 36.327 1.00 40.79 22 PRO B C 1
ATOM 2410 O O . PRO B 2 22 ? -10.744 75.454 36.487 1.00 41.22 22 PRO B O 1
ATOM 2414 N N . GLY B 2 23 ? -10.206 73.698 35.209 1.00 37.56 23 GLY B N 1
ATOM 2415 C CA . GLY B 2 23 ? -11.004 74.109 34.069 1.00 37.62 23 GLY B CA 1
ATOM 2416 C C . GLY B 2 23 ? -10.207 74.896 33.048 1.00 40.12 23 GLY B C 1
ATOM 2417 O O . GLY B 2 23 ? -10.705 75.177 31.960 1.00 38.37 23 GLY B O 1
ATOM 2418 N N . GLY B 2 24 ? -8.979 75.253 33.403 1.00 38.46 24 GLY B N 1
ATOM 2419 C CA . GLY B 2 24 ? -8.076 76.013 32.543 1.00 38.41 24 GLY B CA 1
ATOM 2420 C C . GLY B 2 24 ? -7.418 75.163 31.469 1.00 44.00 24 GLY B C 1
ATOM 2421 O O . GLY B 2 24 ? -7.506 73.934 31.494 1.00 42.88 24 GLY B O 1
ATOM 2422 N N . SER B 2 25 ? -6.732 75.831 30.529 1.00 42.55 25 SER B N 1
ATOM 2423 C CA . SER B 2 25 ? -6.044 75.265 29.367 1.00 41.71 25 SER B CA 1
ATOM 2424 C C . SER B 2 25 ? -4.552 75.564 29.401 1.00 44.57 25 SER B C 1
ATOM 2425 O O . SER B 2 25 ? -4.120 76.568 29.976 1.00 43.75 25 SER B O 1
ATOM 2428 N N . LEU B 2 26 ? -3.781 74.737 28.700 1.00 40.05 26 LEU B N 1
ATOM 2429 C CA . LEU B 2 26 ? -2.336 74.857 28.608 1.00 39.90 26 LEU B CA 1
ATOM 2430 C C . LEU B 2 26 ? -1.854 74.106 27.363 1.00 40.55 26 LEU B C 1
ATOM 2431 O O . LEU B 2 26 ? -2.371 73.039 27.044 1.00 37.20 26 LEU B O 1
ATOM 2436 N N . ARG B 2 27 ? -0.869 74.670 26.662 1.00 37.67 27 ARG B N 1
ATOM 2437 C CA . ARG B 2 27 ? -0.293 74.009 25.494 1.00 36.48 27 ARG B CA 1
ATOM 2438 C C . ARG B 2 27 ? 1.150 73.632 25.773 1.00 37.58 27 ARG B C 1
ATOM 2439 O O . ARG B 2 27 ? 1.957 74.494 26.140 1.00 37.49 27 ARG B O 1
ATOM 2447 N N . LEU B 2 28 ? 1.478 72.353 25.585 1.00 32.82 28 LEU B N 1
ATOM 2448 C CA . LEU B 2 28 ? 2.856 71.889 25.729 1.00 31.96 28 LEU B CA 1
ATOM 2449 C C . LEU B 2 28 ? 3.481 71.734 24.356 1.00 36.81 28 LEU B C 1
ATOM 2450 O O . LEU B 2 28 ? 2.765 71.522 23.376 1.00 36.58 28 LEU B O 1
ATOM 2455 N N . SER B 2 29 ? 4.809 71.814 24.288 1.00 33.23 29 SER B N 1
ATOM 2456 C CA . SER B 2 29 ? 5.557 71.611 23.048 1.00 33.58 29 SER B CA 1
ATOM 2457 C C . SER B 2 29 ? 6.622 70.573 23.275 1.00 39.36 29 SER B C 1
ATOM 2458 O O . SER B 2 29 ? 7.216 70.516 24.348 1.00 39.75 29 SER B O 1
ATOM 2461 N N . CYS B 2 30 ? 6.861 69.757 22.269 1.00 37.11 30 CYS B N 1
ATOM 2462 C CA . CYS B 2 30 ? 7.905 68.746 22.278 1.00 38.23 30 CYS B CA 1
ATOM 2463 C C . CYS B 2 30 ? 8.753 69.129 21.087 1.00 43.47 30 CYS B C 1
ATOM 2464 O O . CYS B 2 30 ? 8.280 69.042 19.958 1.00 41.81 30 CYS B O 1
ATOM 2467 N N . GLU B 2 31 ? 9.939 69.680 21.345 1.00 42.86 31 GLU B N 1
ATOM 2468 C CA . GLU B 2 31 ? 10.835 70.144 20.285 1.00 44.24 31 GLU B CA 1
ATOM 2469 C C . GLU B 2 31 ? 11.971 69.177 20.117 1.00 51.03 31 GLU B C 1
ATOM 2470 O O . GLU B 2 31 ? 12.554 68.716 21.105 1.00 48.60 31 GLU B O 1
ATOM 2476 N N . ALA B 2 32 ? 12.303 68.896 18.859 1.00 52.64 32 ALA B N 1
ATOM 2477 C CA . ALA B 2 32 ? 13.357 67.965 18.513 1.00 55.05 32 ALA B CA 1
ATOM 2478 C C . ALA B 2 32 ? 14.563 68.622 17.881 1.00 64.61 32 ALA B C 1
ATOM 2479 O O . ALA B 2 32 ? 14.441 69.601 17.143 1.00 63.32 32 ALA B O 1
ATOM 2481 N N . SER B 2 33 ? 15.736 68.065 18.192 1.00 67.06 33 SER B N 1
ATOM 2482 C CA . SER B 2 33 ? 17.030 68.470 17.660 1.00 69.60 33 SER B CA 1
ATOM 2483 C C . SER B 2 33 ? 17.610 67.243 16.970 1.00 78.05 33 SER B C 1
ATOM 2484 O O . SER B 2 33 ? 17.640 66.168 17.567 1.00 77.99 33 SER B O 1
ATOM 2487 N N . GLY B 2 34 ? 18.011 67.405 15.714 1.00 77.91 34 GLY B N 1
ATOM 2488 C CA . GLY B 2 34 ? 18.554 66.329 14.890 1.00 79.33 34 GLY B CA 1
ATOM 2489 C C . GLY B 2 34 ? 18.210 66.509 13.426 1.00 88.16 34 GLY B C 1
ATOM 2490 O O . GLY B 2 34 ? 17.569 67.498 13.066 1.00 88.37 34 GLY B O 1
ATOM 2491 N N . TYR B 2 35 ? 18.633 65.555 12.569 1.00 88.16 35 TYR B N 1
ATOM 2492 C CA . TYR B 2 35 ? 18.434 65.589 11.108 1.00 88.94 35 TYR B CA 1
ATOM 2493 C C . TYR B 2 35 ? 16.968 65.847 10.679 1.00 92.51 35 TYR B C 1
ATOM 2494 O O . TYR B 2 35 ? 16.711 66.884 10.056 1.00 92.68 35 TYR B O 1
ATOM 2496 N N . THR B 2 36 ? 16.020 64.928 11.018 1.00 87.24 36 THR B N 1
ATOM 2497 C CA . THR B 2 36 ? 14.596 65.065 10.661 1.00 86.17 36 THR B CA 1
ATOM 2498 C C . THR B 2 36 ? 13.655 64.328 11.636 1.00 86.71 36 THR B C 1
ATOM 2499 O O . THR B 2 36 ? 14.018 63.293 12.193 1.00 87.23 36 THR B O 1
ATOM 2503 N N . LEU B 2 37 ? 12.438 64.871 11.810 1.00 79.60 37 LEU B N 1
ATOM 2504 C CA . LEU B 2 37 ? 11.373 64.338 12.670 1.00 77.08 37 LEU B CA 1
ATOM 2505 C C . LEU B 2 37 ? 10.273 63.635 11.844 1.00 77.25 37 LEU B C 1
ATOM 2506 O O . LEU B 2 37 ? 9.477 62.878 12.399 1.00 77.45 37 LEU B O 1
ATOM 2511 N N . ALA B 2 38 ? 10.241 63.889 10.523 1.00 70.72 38 ALA B N 1
ATOM 2512 C CA . ALA B 2 38 ? 9.261 63.361 9.566 1.00 68.76 38 ALA B CA 1
ATOM 2513 C C . ALA B 2 38 ? 8.843 61.907 9.789 1.00 67.27 38 ALA B C 1
ATOM 2514 O O . ALA B 2 38 ? 7.646 61.642 9.856 1.00 67.15 38 ALA B O 1
ATOM 2516 N N . ASN B 2 39 ? 9.822 60.981 9.894 1.00 59.46 39 ASN B N 1
ATOM 2517 C CA . ASN B 2 39 ? 9.586 59.541 10.029 1.00 57.77 39 ASN B CA 1
ATOM 2518 C C . ASN B 2 39 ? 9.350 59.057 11.469 1.00 55.38 39 ASN B C 1
ATOM 2519 O O . ASN B 2 39 ? 9.217 57.853 11.673 1.00 55.22 39 ASN B O 1
ATOM 2524 N N . TYR B 2 40 ? 9.290 59.969 12.449 1.00 48.18 40 TYR B N 1
ATOM 2525 C CA . TYR B 2 40 ? 9.068 59.614 13.854 1.00 46.54 40 TYR B CA 1
ATOM 2526 C C . TYR B 2 40 ? 7.616 59.706 14.294 1.00 46.80 40 TYR B C 1
ATOM 2527 O O . TYR B 2 40 ? 6.877 60.584 13.851 1.00 45.73 40 TYR B O 1
ATOM 2536 N N . ALA B 2 41 ? 7.221 58.806 15.192 1.00 41.09 41 ALA B N 1
ATOM 2537 C CA . ALA B 2 41 ? 5.942 58.875 15.887 1.00 39.61 41 ALA B CA 1
ATOM 2538 C C . ALA B 2 41 ? 6.310 59.541 17.204 1.00 41.41 41 ALA B C 1
ATOM 2539 O O . ALA B 2 41 ? 7.399 59.298 17.756 1.00 39.50 41 ALA B O 1
ATOM 2541 N N . ILE B 2 42 ? 5.421 60.407 17.691 1.00 37.19 42 ILE B N 1
ATOM 2542 C CA . ILE B 2 42 ? 5.643 61.134 18.926 1.00 36.46 42 ILE B CA 1
ATOM 2543 C C . ILE B 2 42 ? 4.466 60.873 19.846 1.00 37.42 42 ILE B C 1
ATOM 2544 O O . ILE B 2 42 ? 3.315 61.085 19.474 1.00 37.16 42 ILE B O 1
ATOM 2549 N N . GLY B 2 43 ? 4.771 60.396 21.032 1.00 31.69 43 GLY B N 1
ATOM 2550 C CA . GLY B 2 43 ? 3.766 60.124 22.047 1.00 31.03 43 GLY B CA 1
ATOM 2551 C C . GLY B 2 43 ? 4.000 61.004 23.254 1.00 35.79 43 GLY B C 1
ATOM 2552 O O . GLY B 2 43 ? 5.140 61.351 23.570 1.00 34.06 43 GLY B O 1
ATOM 2553 N N . TRP B 2 44 ? 2.919 61.359 23.932 1.00 32.58 44 TRP B N 1
ATOM 2554 C CA . TRP B 2 44 ? 2.935 62.143 25.149 1.00 31.30 44 TRP B CA 1
ATOM 2555 C C . TRP B 2 44 ? 2.497 61.216 26.239 1.00 34.49 44 TRP B C 1
ATOM 2556 O O . TRP B 2 44 ? 1.519 60.466 26.094 1.00 33.14 44 TRP B O 1
ATOM 2567 N N . PHE B 2 45 ? 3.254 61.243 27.325 1.00 30.18 45 PHE B N 1
ATOM 2568 C CA . PHE B 2 45 ? 3.069 60.415 28.500 1.00 28.34 45 PHE B CA 1
ATOM 2569 C C . PHE B 2 45 ? 3.095 61.332 29.707 1.00 32.77 45 PHE B C 1
ATOM 2570 O O . PHE B 2 45 ? 3.559 62.462 29.605 1.00 33.62 45 PHE B O 1
ATOM 2578 N N . ARG B 2 46 ? 2.571 60.869 30.831 1.00 27.92 46 ARG B N 1
ATOM 2579 C CA . ARG B 2 46 ? 2.575 61.663 32.044 1.00 28.53 46 ARG B CA 1
ATOM 2580 C C . ARG B 2 46 ? 2.784 60.758 33.240 1.00 34.29 46 ARG B C 1
ATOM 2581 O O . ARG B 2 46 ? 2.401 59.579 33.210 1.00 34.53 46 ARG B O 1
ATOM 2589 N N . GLN B 2 47 ? 3.405 61.296 34.282 1.00 31.38 47 GLN B N 1
ATOM 2590 C CA . GLN B 2 47 ? 3.607 60.545 35.504 1.00 32.70 47 GLN B CA 1
ATOM 2591 C C . GLN B 2 47 ? 3.337 61.448 36.695 1.00 39.10 47 GLN B C 1
ATOM 2592 O O . GLN B 2 47 ? 3.991 62.480 36.842 1.00 37.58 47 GLN B O 1
ATOM 2598 N N . ALA B 2 48 ? 2.320 61.090 37.488 1.00 39.43 48 ALA B N 1
ATOM 2599 C CA . ALA B 2 48 ? 1.916 61.792 38.712 1.00 41.80 48 ALA B CA 1
ATOM 2600 C C . ALA B 2 48 ? 2.746 61.193 39.858 1.00 50.70 48 ALA B C 1
ATOM 2601 O O . ALA B 2 48 ? 3.211 60.058 39.698 1.00 49.87 48 ALA B O 1
ATOM 2603 N N . PRO B 2 49 ? 3.043 61.927 40.965 1.00 52.56 49 PRO B N 1
ATOM 2604 C CA . PRO B 2 49 ? 3.897 61.329 42.019 1.00 53.90 49 PRO B CA 1
ATOM 2605 C C . PRO B 2 49 ? 3.261 60.107 42.682 1.00 57.94 49 PRO B C 1
ATOM 2606 O O . PRO B 2 49 ? 2.082 60.138 43.044 1.00 56.88 49 PRO B O 1
ATOM 2610 N N . GLY B 2 50 ? 4.030 59.022 42.728 1.00 55.56 50 GLY B N 1
ATOM 2611 C CA . GLY B 2 50 ? 3.615 57.736 43.289 1.00 55.86 50 GLY B CA 1
ATOM 2612 C C . GLY B 2 50 ? 2.820 56.852 42.340 1.00 59.13 50 GLY B C 1
ATOM 2613 O O . GLY B 2 50 ? 2.437 55.740 42.714 1.00 60.24 50 GLY B O 1
ATOM 2614 N N . LYS B 2 51 ? 2.561 57.333 41.111 1.00 52.42 51 LYS B N 1
ATOM 2615 C CA . LYS B 2 51 ? 1.795 56.602 40.099 1.00 51.01 51 LYS B CA 1
ATOM 2616 C C . LYS B 2 51 ? 2.672 56.126 38.935 1.00 52.94 51 LYS B C 1
ATOM 2617 O O . LYS B 2 51 ? 3.774 56.633 38.716 1.00 52.38 51 LYS B O 1
ATOM 2623 N N . GLU B 2 52 ? 2.168 55.149 38.185 1.00 47.91 52 GLU B N 1
ATOM 2624 C CA . GLU B 2 52 ? 2.858 54.643 37.011 1.00 46.92 52 GLU B CA 1
ATOM 2625 C C . GLU B 2 52 ? 2.718 55.649 35.838 1.00 45.16 52 GLU B C 1
ATOM 2626 O O . GLU B 2 52 ? 1.778 56.443 35.792 1.00 41.62 52 GLU B O 1
ATOM 2632 N N . ARG B 2 53 ? 3.666 55.608 34.913 1.00 40.71 53 ARG B N 1
ATOM 2633 C CA . ARG B 2 53 ? 3.641 56.437 33.722 1.00 39.85 53 ARG B CA 1
ATOM 2634 C C . ARG B 2 53 ? 2.460 55.981 32.853 1.00 41.22 53 ARG B C 1
ATOM 2635 O O . ARG B 2 53 ? 2.217 54.781 32.735 1.00 40.51 53 ARG B O 1
ATOM 2643 N N . GLU B 2 54 ? 1.720 56.931 32.272 1.00 35.63 54 GLU B N 1
ATOM 2644 C CA . GLU B 2 54 ? 0.599 56.583 31.406 1.00 34.39 54 GLU B CA 1
ATOM 2645 C C . GLU B 2 54 ? 0.603 57.430 30.145 1.00 34.94 54 GLU B C 1
ATOM 2646 O O . GLU B 2 54 ? 0.812 58.641 30.209 1.00 32.40 54 GLU B O 1
ATOM 2652 N N . GLY B 2 55 ? 0.353 56.782 29.009 1.00 31.86 55 GLY B N 1
ATOM 2653 C CA . GLY B 2 55 ? 0.241 57.476 27.732 1.00 30.41 55 GLY B CA 1
ATOM 2654 C C . GLY B 2 55 ? -1.020 58.315 27.722 1.00 32.87 55 GLY B C 1
ATOM 2655 O O . GLY B 2 55 ? -2.013 57.955 28.366 1.00 30.71 55 GLY B O 1
ATOM 2656 N N . VAL B 2 56 ? -0.988 59.449 27.028 1.00 30.07 56 VAL B N 1
ATOM 2657 C CA . VAL B 2 56 ? -2.173 60.312 26.938 1.00 30.55 56 VAL B CA 1
ATOM 2658 C C . VAL B 2 56 ? -2.572 60.555 25.503 1.00 30.84 56 VAL B C 1
ATOM 2659 O O . VAL B 2 56 ? -3.759 60.575 25.190 1.00 29.36 56 VAL B O 1
ATOM 2663 N N . SER B 2 57 ? -1.582 60.672 24.615 1.00 27.14 57 SER B N 1
ATOM 2664 C CA . SER B 2 57 ? -1.839 60.993 23.226 1.00 28.26 57 SER B CA 1
ATOM 2665 C C . SER B 2 57 ? -0.644 60.640 22.404 1.00 33.58 57 SER B C 1
ATOM 2666 O O . SER B 2 57 ? 0.469 60.719 22.900 1.00 34.36 57 SER B O 1
ATOM 2669 N N . CYS B 2 58 ? -0.862 60.294 21.140 1.00 31.94 58 CYS B N 1
ATOM 2670 C CA . CYS B 2 58 ? 0.200 59.855 20.247 1.00 34.60 58 CYS B CA 1
ATOM 2671 C C . CYS B 2 58 ? -0.118 60.264 18.830 1.00 36.77 58 CYS B C 1
ATOM 2672 O O . CYS B 2 58 ? -1.282 60.218 18.409 1.00 36.73 58 CYS B O 1
ATOM 2675 N N . ILE B 2 59 ? 0.918 60.647 18.091 1.00 32.53 59 ILE B N 1
ATOM 2676 C CA . ILE B 2 59 ? 0.801 61.023 16.688 1.00 33.13 59 ILE B CA 1
ATOM 2677 C C . ILE B 2 59 ? 1.788 60.214 15.856 1.00 38.64 59 ILE B C 1
ATOM 2678 O O . ILE B 2 59 ? 2.977 60.211 16.157 1.00 39.07 59 ILE B O 1
ATOM 2683 N N . SER B 2 60 ? 1.291 59.505 14.840 1.00 35.20 60 SER B N 1
ATOM 2684 C CA . SER B 2 60 ? 2.127 58.711 13.954 1.00 36.98 60 SER B CA 1
ATOM 2685 C C . SER B 2 60 ? 2.853 59.626 12.934 1.00 44.11 60 SER B C 1
ATOM 2686 O O . SER B 2 60 ? 2.492 60.797 12.776 1.00 42.49 60 SER B O 1
ATOM 2689 N N . SER B 2 61 ? 3.833 59.069 12.192 1.00 44.04 61 SER B N 1
ATOM 2690 C CA . SER B 2 61 ? 4.541 59.820 11.144 1.00 44.55 61 SER B CA 1
ATOM 2691 C C . SER B 2 61 ? 3.598 60.156 9.958 1.00 52.70 61 SER B C 1
ATOM 2692 O O . SER B 2 61 ? 3.835 61.136 9.249 1.00 53.61 61 SER B O 1
ATOM 2695 N N . GLY B 2 62 ? 2.543 59.349 9.779 1.00 49.89 62 GLY B N 1
ATOM 2696 C CA . GLY B 2 62 ? 1.507 59.562 8.771 1.00 49.91 62 GLY B CA 1
ATOM 2697 C C . GLY B 2 62 ? 0.465 60.602 9.172 1.00 54.82 62 GLY B C 1
ATOM 2698 O O . GLY B 2 62 ? -0.374 60.981 8.352 1.00 56.21 62 GLY B O 1
ATOM 2699 N N . GLY B 2 63 ? 0.503 61.049 10.432 1.00 50.33 63 GLY B N 1
ATOM 2700 C CA . GLY B 2 63 ? -0.403 62.061 10.970 1.00 49.52 63 GLY B CA 1
ATOM 2701 C C . GLY B 2 63 ? -1.621 61.570 11.733 1.00 52.02 63 GLY B C 1
ATOM 2702 O O . GLY B 2 63 ? -2.423 62.392 12.178 1.00 53.17 63 GLY B O 1
ATOM 2703 N N . SER B 2 64 ? -1.799 60.246 11.868 1.00 46.22 64 SER B N 1
ATOM 2704 C CA . SER B 2 64 ? -2.911 59.660 12.630 1.00 45.20 64 SER B CA 1
ATOM 2705 C C . SER B 2 64 ? -2.729 59.955 14.121 1.00 45.18 64 SER B C 1
ATOM 2706 O O . SER B 2 64 ? -1.603 59.908 14.629 1.00 44.62 64 SER B O 1
ATOM 2709 N N . THR B 2 65 ? -3.832 60.264 14.812 1.00 38.46 65 THR B N 1
ATOM 2710 C CA . THR B 2 65 ? -3.783 60.607 16.227 1.00 37.94 65 THR B CA 1
ATOM 2711 C C . THR B 2 65 ? -4.598 59.655 17.074 1.00 40.23 65 THR B C 1
ATOM 2712 O O . THR B 2 65 ? -5.676 59.219 16.663 1.00 40.13 65 THR B O 1
ATOM 2716 N N . VAL B 2 66 ? -4.100 59.361 18.273 1.00 34.63 66 VAL B N 1
ATOM 2717 C CA . VAL B 2 66 ? -4.791 58.507 19.232 1.00 33.44 66 VAL B CA 1
ATOM 2718 C C . VAL B 2 66 ? -4.772 59.180 20.577 1.00 33.89 66 VAL B C 1
ATOM 2719 O O . VAL B 2 66 ? -3.800 59.855 20.913 1.00 33.05 66 VAL B O 1
ATOM 2723 N N . TYR B 2 67 ? -5.816 58.950 21.364 1.00 30.10 67 TYR B N 1
ATOM 2724 C CA . TYR B 2 67 ? -6.009 59.577 22.666 1.00 30.21 67 TYR B CA 1
ATOM 2725 C C . TYR B 2 67 ? -6.457 58.582 23.690 1.00 33.46 67 TYR B C 1
ATOM 2726 O O . TYR B 2 67 ? -7.293 57.745 23.375 1.00 34.00 67 TYR B O 1
ATOM 2735 N N . SER B 2 68 ? -5.972 58.700 24.941 1.00 29.15 68 SER B N 1
ATOM 2736 C CA . SER B 2 68 ? -6.469 57.808 25.985 1.00 29.23 68 SER B CA 1
ATOM 2737 C C . SER B 2 68 ? -7.887 58.257 26.315 1.00 36.05 68 SER B C 1
ATOM 2738 O O . SER B 2 68 ? -8.270 59.396 26.013 1.00 36.59 68 SER B O 1
ATOM 2741 N N . GLU B 2 69 ? -8.675 57.359 26.876 1.00 34.67 69 GLU B N 1
ATOM 2742 C CA . GLU B 2 69 ? -10.062 57.617 27.243 1.00 35.37 69 GLU B CA 1
ATOM 2743 C C . GLU B 2 69 ? -10.209 58.802 28.192 1.00 39.42 69 GLU B C 1
ATOM 2744 O O . GLU B 2 69 ? -11.163 59.558 28.056 1.00 39.36 69 GLU B O 1
ATOM 2750 N N . SER B 2 70 ? -9.258 58.991 29.116 1.00 35.67 70 SER B N 1
ATOM 2751 C CA . SER B 2 70 ? -9.332 60.094 30.082 1.00 36.26 70 SER B CA 1
ATOM 2752 C C . SER B 2 70 ? -9.105 61.496 29.479 1.00 37.75 70 SER B C 1
ATOM 2753 O O . SER B 2 70 ? -9.481 62.487 30.100 1.00 36.43 70 SER B O 1
ATOM 2756 N N . VAL B 2 71 ? -8.503 61.590 28.274 1.00 32.29 71 VAL B N 1
ATOM 2757 C CA . VAL B 2 71 ? -8.204 62.903 27.695 1.00 30.54 71 VAL B CA 1
ATOM 2758 C C . VAL B 2 71 ? -8.866 63.128 26.334 1.00 36.71 71 VAL B C 1
ATOM 2759 O O . VAL B 2 71 ? -8.744 64.218 25.779 1.00 36.43 71 VAL B O 1
ATOM 2763 N N . LYS B 2 72 ? -9.557 62.103 25.801 1.00 35.79 72 LYS B N 1
ATOM 2764 C CA . LYS B 2 72 ? -10.175 62.097 24.471 1.00 37.59 72 LYS B CA 1
ATOM 2765 C C . LYS B 2 72 ? -11.048 63.341 24.146 1.00 43.74 72 LYS B C 1
ATOM 2766 O O . LYS B 2 72 ? -10.925 63.902 23.054 1.00 42.01 72 LYS B O 1
ATOM 2772 N N . ASP B 2 73 ? -11.892 63.787 25.077 1.00 43.42 73 ASP B N 1
ATOM 2773 C CA . ASP B 2 73 ? -12.755 64.950 24.792 1.00 45.05 73 ASP B CA 1
ATOM 2774 C C . ASP B 2 73 ? -12.117 66.307 25.106 1.00 49.18 73 ASP B C 1
ATOM 2775 O O . ASP B 2 73 ? -12.809 67.332 25.055 1.00 51.27 73 ASP B O 1
ATOM 2780 N N . ARG B 2 74 ? -10.812 66.325 25.439 1.00 41.27 74 ARG B N 1
ATOM 2781 C CA . ARG B 2 74 ? -10.146 67.534 25.919 1.00 38.03 74 ARG B CA 1
ATOM 2782 C C . ARG B 2 74 ? -8.809 67.880 25.284 1.00 38.12 74 ARG B C 1
ATOM 2783 O O . ARG B 2 74 ? -8.447 69.045 25.316 1.00 37.53 74 ARG B O 1
ATOM 2791 N N . PHE B 2 75 ? -8.001 66.890 24.877 1.00 34.22 75 PHE B N 1
ATOM 2792 C CA . PHE B 2 75 ? -6.659 67.173 24.341 1.00 33.64 75 PHE B CA 1
ATOM 2793 C C . PHE B 2 75 ? -6.616 67.061 22.828 1.00 38.14 75 PHE B C 1
ATOM 2794 O O . PHE B 2 75 ? -7.400 66.311 22.242 1.00 39.61 75 PHE B O 1
ATOM 2802 N N . THR B 2 76 ? -5.678 67.784 22.207 1.00 33.05 76 THR B N 1
ATOM 2803 C CA . THR B 2 76 ? -5.403 67.718 20.778 1.00 33.29 76 THR B CA 1
ATOM 2804 C C . THR B 2 76 ? -3.886 67.638 20.594 1.00 38.45 76 THR B C 1
ATOM 2805 O O . THR B 2 76 ? -3.152 68.485 21.108 1.00 38.33 76 THR B O 1
ATOM 2809 N N . ILE B 2 77 ? -3.427 66.616 19.867 1.00 34.71 77 ILE B N 1
ATOM 2810 C CA . ILE B 2 77 ? -2.021 66.457 19.531 1.00 34.02 77 ILE B CA 1
ATOM 2811 C C . ILE B 2 77 ? -1.867 66.892 18.073 1.00 38.23 77 ILE B C 1
ATOM 2812 O O . ILE B 2 77 ? -2.731 66.584 17.256 1.00 36.60 77 ILE B O 1
ATOM 2817 N N . SER B 2 78 ? -0.817 67.650 17.758 1.00 37.64 78 SER B N 1
ATOM 2818 C CA . SER B 2 78 ? -0.551 68.081 16.376 1.00 39.51 78 SER B CA 1
ATOM 2819 C C . SER B 2 78 ? 0.943 68.192 16.153 1.00 47.18 78 SER B C 1
ATOM 2820 O O . SER B 2 78 ? 1.701 68.207 17.126 1.00 45.90 78 SER B O 1
ATOM 2823 N N . ARG B 2 79 ? 1.372 68.214 14.884 1.00 47.51 79 ARG B N 1
ATOM 2824 C CA . ARG B 2 79 ? 2.792 68.277 14.551 1.00 49.10 79 ARG B CA 1
ATOM 2825 C C . ARG B 2 79 ? 3.102 69.215 13.430 1.00 57.79 79 ARG B C 1
ATOM 2826 O O . ARG B 2 79 ? 2.303 69.351 12.504 1.00 58.88 79 ARG B O 1
ATOM 2834 N N . ASP B 2 80 ? 4.290 69.832 13.497 1.00 57.33 80 ASP B N 1
ATOM 2835 C CA . ASP B 2 80 ? 4.808 70.732 12.469 1.00 58.72 80 ASP B CA 1
ATOM 2836 C C . ASP B 2 80 ? 6.228 70.249 12.158 1.00 64.59 80 ASP B C 1
ATOM 2837 O O . ASP B 2 80 ? 7.170 70.626 12.856 1.00 65.45 80 ASP B O 1
ATOM 2842 N N . ASN B 2 81 ? 6.369 69.364 11.162 1.00 60.60 81 ASN B N 1
ATOM 2843 C CA . ASN B 2 81 ? 7.666 68.813 10.763 1.00 61.47 81 ASN B CA 1
ATOM 2844 C C . ASN B 2 81 ? 8.684 69.884 10.317 1.00 69.05 81 ASN B C 1
ATOM 2845 O O . ASN B 2 81 ? 9.886 69.650 10.460 1.00 69.21 81 ASN B O 1
ATOM 2850 N N . ALA B 2 82 ? 8.215 71.048 9.796 1.00 67.13 82 ALA B N 1
ATOM 2851 C CA . ALA B 2 82 ? 9.112 72.136 9.365 1.00 68.31 82 ALA B CA 1
ATOM 2852 C C . ALA B 2 82 ? 9.782 72.799 10.582 1.00 73.77 82 ALA B C 1
ATOM 2853 O O . ALA B 2 82 ? 10.967 73.121 10.533 1.00 75.41 82 ALA B O 1
ATOM 2855 N N . LYS B 2 83 ? 9.032 72.956 11.674 1.00 69.27 83 LYS B N 1
ATOM 2856 C CA . LYS B 2 83 ? 9.520 73.503 12.944 1.00 68.50 83 LYS B CA 1
ATOM 2857 C C . LYS B 2 83 ? 10.023 72.350 13.855 1.00 69.71 83 LYS B C 1
ATOM 2858 O O . LYS B 2 83 ? 10.569 72.613 14.929 1.00 70.40 83 LYS B O 1
ATOM 2864 N N . LYS B 2 84 ? 9.833 71.080 13.416 1.00 62.82 84 LYS B N 1
ATOM 2865 C CA . LYS B 2 84 ? 10.181 69.846 14.142 1.00 61.21 84 LYS B CA 1
ATOM 2866 C C . LYS B 2 84 ? 9.604 69.889 15.572 1.00 59.07 84 LYS B C 1
ATOM 2867 O O . LYS B 2 84 ? 10.314 69.604 16.545 1.00 58.95 84 LYS B O 1
ATOM 2873 N N . ILE B 2 85 ? 8.325 70.308 15.686 1.00 50.23 85 ILE B N 1
ATOM 2874 C CA . ILE B 2 85 ? 7.615 70.452 16.957 1.00 47.83 85 ILE B CA 1
ATOM 2875 C C . ILE B 2 85 ? 6.323 69.644 16.979 1.00 45.12 85 ILE B C 1
ATOM 2876 O O . ILE B 2 85 ? 5.582 69.614 16.001 1.00 44.43 85 ILE B O 1
ATOM 2881 N N . VAL B 2 86 ? 6.017 69.069 18.132 1.00 38.73 86 VAL B N 1
ATOM 2882 C CA . VAL B 2 86 ? 4.763 68.386 18.367 1.00 37.14 86 VAL B CA 1
ATOM 2883 C C . VAL B 2 86 ? 4.093 69.135 19.513 1.00 41.63 86 VAL B C 1
ATOM 2884 O O . VAL B 2 86 ? 4.720 69.349 20.548 1.00 41.96 86 VAL B O 1
ATOM 2888 N N . TYR B 2 87 ? 2.831 69.540 19.334 1.00 37.92 87 TYR B N 1
ATOM 2889 C CA . TYR B 2 87 ? 2.081 70.245 20.375 1.00 36.63 87 TYR B CA 1
ATOM 2890 C C . TYR B 2 87 ? 1.063 69.369 21.019 1.00 38.44 87 TYR B C 1
ATOM 2891 O O . TYR B 2 87 ? 0.465 68.517 20.364 1.00 37.67 87 TYR B O 1
ATOM 2900 N N . LEU B 2 88 ? 0.811 69.618 22.299 1.00 33.77 88 LEU B N 1
ATOM 2901 C CA . LEU B 2 88 ? -0.276 68.989 23.027 1.00 31.44 88 LEU B CA 1
ATOM 2902 C C . LEU B 2 88 ? -1.111 70.111 23.590 1.00 34.00 88 LEU B C 1
ATOM 2903 O O . LEU B 2 88 ? -0.683 70.770 24.537 1.00 32.78 88 LEU B O 1
ATOM 2908 N N . GLN B 2 89 ? -2.271 70.371 22.983 1.00 31.95 89 GLN B N 1
ATOM 2909 C CA . GLN B 2 89 ? -3.209 71.377 23.490 1.00 32.14 89 GLN B CA 1
ATOM 2910 C C . GLN B 2 89 ? -4.046 70.664 24.551 1.00 37.06 89 GLN B C 1
ATOM 2911 O O . GLN B 2 89 ? -4.733 69.704 24.219 1.00 37.83 89 GLN B O 1
ATOM 2917 N N . MET B 2 90 ? -4.002 71.123 25.811 1.00 32.97 90 MET B N 1
ATOM 2918 C CA . MET B 2 90 ? -4.743 70.463 26.900 1.00 32.09 90 MET B CA 1
ATOM 2919 C C . MET B 2 90 ? -5.832 71.382 27.405 1.00 36.38 90 MET B C 1
ATOM 2920 O O . MET B 2 90 ? -5.540 72.417 27.996 1.00 34.91 90 MET B O 1
ATOM 2925 N N . ASN B 2 91 ? -7.085 71.011 27.183 1.00 33.92 91 ASN B N 1
ATOM 2926 C CA . ASN B 2 91 ? -8.178 71.869 27.618 1.00 34.31 91 ASN B CA 1
ATOM 2927 C C . ASN B 2 91 ? -8.870 71.241 28.802 1.00 39.47 91 ASN B C 1
ATOM 2928 O O . ASN B 2 91 ? -8.731 70.032 29.019 1.00 38.09 91 ASN B O 1
ATOM 2933 N N . SER B 2 92 ? -9.582 72.073 29.587 1.00 35.76 92 SER B N 1
ATOM 2934 C CA . SER B 2 92 ? -10.362 71.660 30.753 1.00 34.92 92 SER B CA 1
ATOM 2935 C C . SER B 2 92 ? -9.575 70.782 31.718 1.00 37.17 92 SER B C 1
ATOM 2936 O O . SER B 2 92 ? -9.974 69.657 31.993 1.00 36.95 92 SER B O 1
ATOM 2939 N N . LEU B 2 93 ? -8.422 71.275 32.168 1.00 32.85 93 LEU B N 1
ATOM 2940 C CA . LEU B 2 93 ? -7.542 70.538 33.076 1.00 32.11 93 LEU B CA 1
ATOM 2941 C C . LEU B 2 93 ? -8.101 70.523 34.489 1.00 36.79 93 LEU B C 1
ATOM 2942 O O . LEU B 2 93 ? -8.717 71.486 34.915 1.00 35.23 93 LEU B O 1
ATOM 2947 N N . GLN B 2 94 ? -7.913 69.418 35.193 1.00 35.08 94 GLN B N 1
ATOM 2948 C CA . GLN B 2 94 ? -8.405 69.268 36.555 1.00 35.86 94 GLN B CA 1
ATOM 2949 C C . GLN B 2 94 ? -7.244 68.874 37.458 1.00 40.57 94 GLN B C 1
ATOM 2950 O O . GLN B 2 94 ? -6.235 68.411 36.920 1.00 39.76 94 GLN B O 1
ATOM 2956 N N . PRO B 2 95 ? -7.339 69.027 38.809 1.00 38.30 95 PRO B N 1
ATOM 2957 C CA . PRO B 2 95 ? -6.211 68.622 39.681 1.00 38.57 95 PRO B CA 1
ATOM 2958 C C . PRO B 2 95 ? -5.628 67.234 39.395 1.00 41.46 95 PRO B C 1
ATOM 2959 O O . PRO B 2 95 ? -4.424 67.066 39.513 1.00 41.05 95 PRO B O 1
ATOM 2963 N N . GLU B 2 96 ? -6.467 66.259 38.982 1.00 37.62 96 GLU B N 1
ATOM 2964 C CA . GLU B 2 96 ? -6.063 64.889 38.652 1.00 37.23 96 GLU B CA 1
ATOM 2965 C C . GLU B 2 96 ? -5.132 64.813 37.420 1.00 38.23 96 GLU B C 1
ATOM 2966 O O . GLU B 2 96 ? -4.487 63.791 37.220 1.00 36.38 96 GLU B O 1
ATOM 2972 N N . ASP B 2 97 ? -5.019 65.907 36.637 1.00 33.64 97 ASP B N 1
ATOM 2973 C CA . ASP B 2 97 ? -4.118 66.009 35.488 1.00 33.60 97 ASP B CA 1
ATOM 2974 C C . ASP B 2 97 ? -2.734 66.529 35.863 1.00 36.13 97 ASP B C 1
ATOM 2975 O O . ASP B 2 97 ? -1.887 66.644 34.980 1.00 34.21 97 ASP B O 1
ATOM 2980 N N . THR B 2 98 ? -2.507 66.841 37.160 1.00 33.54 98 THR B N 1
ATOM 2981 C CA . THR B 2 98 ? -1.212 67.285 37.688 1.00 33.07 98 THR B CA 1
ATOM 2982 C C . THR B 2 98 ? -0.221 66.129 37.517 1.00 36.20 98 THR B C 1
ATOM 2983 O O . THR B 2 98 ? -0.490 65.009 37.969 1.00 35.60 98 THR B O 1
ATOM 2987 N N . ALA B 2 99 ? 0.906 66.398 36.847 1.00 31.06 99 ALA B N 1
ATOM 2988 C CA . ALA B 2 99 ? 1.925 65.378 36.546 1.00 30.58 99 ALA B CA 1
ATOM 2989 C C . ALA B 2 99 ? 3.066 65.995 35.770 1.00 33.11 99 ALA B C 1
ATOM 2990 O O . ALA B 2 99 ? 2.939 67.087 35.229 1.00 32.44 99 ALA B O 1
ATOM 2992 N N . VAL B 2 100 ? 4.156 65.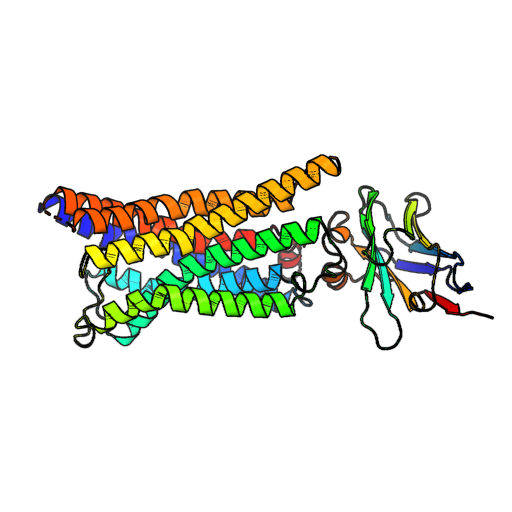252 35.648 1.00 29.74 100 VAL B N 1
ATOM 2993 C CA . VAL B 2 100 ? 5.265 65.615 34.780 1.00 27.79 100 VAL B CA 1
ATOM 2994 C C . VAL B 2 100 ? 4.851 64.980 33.454 1.00 31.98 100 VAL B C 1
ATOM 2995 O O . VAL B 2 100 ? 4.493 63.799 33.418 1.00 32.26 100 VAL B O 1
ATOM 2999 N N . TYR B 2 101 ? 4.834 65.775 32.389 1.00 28.64 101 TYR B N 1
ATOM 3000 C CA . TYR B 2 101 ? 4.475 65.349 31.049 1.00 27.45 101 TYR B CA 1
ATOM 3001 C C . TYR B 2 101 ? 5.745 65.174 30.251 1.00 32.84 101 TYR B C 1
ATOM 3002 O O . TYR B 2 101 ? 6.614 66.053 30.255 1.00 32.65 101 TYR B O 1
ATOM 3011 N N . TYR B 2 102 ? 5.863 64.028 29.581 1.00 29.31 102 TYR B N 1
ATOM 3012 C CA . TYR B 2 102 ? 7.032 63.696 28.768 1.00 29.57 102 TYR B CA 1
ATOM 3013 C C . TYR B 2 102 ? 6.603 63.359 27.365 1.00 34.67 102 TYR B C 1
ATOM 3014 O O . TYR B 2 102 ? 5.518 62.814 27.155 1.00 32.36 102 TYR B O 1
ATOM 3023 N N . CYS B 2 103 ? 7.490 63.610 26.414 1.00 34.29 103 CYS B N 1
ATOM 3024 C CA . CYS B 2 103 ? 7.288 63.178 25.044 1.00 36.55 103 CYS B CA 1
ATOM 3025 C C . CYS B 2 103 ? 8.375 62.168 24.703 1.00 38.05 103 CYS B C 1
ATOM 3026 O O . CYS B 2 103 ? 9.482 62.206 25.264 1.00 36.09 103 CYS B O 1
ATOM 3029 N N . ALA B 2 104 ? 8.024 61.215 23.853 1.00 34.87 104 ALA B N 1
ATOM 3030 C CA . ALA B 2 104 ? 8.924 60.158 23.429 1.00 34.34 104 ALA B CA 1
ATOM 3031 C C . ALA B 2 104 ? 8.837 60.035 21.926 1.00 38.94 104 ALA B C 1
ATOM 3032 O O . ALA B 2 104 ? 7.769 60.247 21.350 1.00 38.85 104 ALA B O 1
ATOM 3034 N N . ALA B 2 105 ? 9.943 59.659 21.288 1.00 36.58 105 ALA B N 1
ATOM 3035 C CA . ALA B 2 105 ? 9.996 59.536 19.837 1.00 37.05 105 ALA B CA 1
ATOM 3036 C C . ALA B 2 105 ? 10.316 58.113 19.403 1.00 40.95 105 ALA B C 1
ATOM 3037 O O . ALA B 2 105 ? 11.289 57.532 19.892 1.00 40.44 105 ALA B O 1
ATOM 3039 N N . ASP B 2 106 ? 9.510 57.561 18.466 1.00 37.99 106 ASP B N 1
ATOM 3040 C CA . ASP B 2 106 ? 9.710 56.214 17.910 1.00 37.87 106 ASP B CA 1
ATOM 3041 C C . ASP B 2 106 ? 10.188 56.356 16.468 1.00 42.63 106 ASP B C 1
ATOM 3042 O O . ASP B 2 106 ? 9.432 56.894 15.658 1.00 41.45 106 ASP B O 1
ATOM 3047 N N . PRO B 2 107 ? 11.403 55.868 16.100 1.00 42.15 107 PRO B N 1
ATOM 3048 C CA . PRO B 2 107 ? 11.840 55.958 14.692 1.00 42.32 107 PRO B CA 1
ATOM 3049 C C . PRO B 2 107 ? 10.979 55.120 13.725 1.00 48.42 107 PRO B C 1
ATOM 3050 O O . PRO B 2 107 ? 11.015 55.351 12.515 1.00 50.13 107 PRO B O 1
ATOM 3054 N N . PHE B 2 108 ? 10.209 54.158 14.247 1.00 43.95 108 PHE B N 1
ATOM 3055 C CA . PHE B 2 108 ? 9.267 53.374 13.445 1.00 43.53 108 PHE B CA 1
ATOM 3056 C C . PHE B 2 108 ? 7.945 54.140 13.563 1.00 45.10 108 PHE B C 1
ATOM 3057 O O . PHE B 2 108 ? 7.154 53.906 14.473 1.00 42.84 108 PHE B O 1
ATOM 3065 N N . GLY B 2 109 ? 7.777 55.099 12.663 1.00 43.10 109 GLY B N 1
ATOM 3066 C CA . GLY B 2 109 ? 6.675 56.053 12.613 1.00 42.93 109 GLY B CA 1
ATOM 3067 C C . GLY B 2 109 ? 5.259 55.528 12.688 1.00 45.78 109 GLY B C 1
ATOM 3068 O O . GLY B 2 109 ? 4.370 56.252 13.131 1.00 44.09 109 GLY B O 1
ATOM 3069 N N . GLU B 2 110 ? 5.029 54.290 12.231 1.00 41.58 110 GLU B N 1
ATOM 3070 C CA . GLU B 2 110 ? 3.694 53.695 12.279 1.00 41.06 110 GLU B CA 1
ATOM 3071 C C . GLU B 2 110 ? 3.565 52.665 13.406 1.00 46.24 110 GLU B C 1
ATOM 3072 O O . GLU B 2 110 ? 2.543 51.976 13.484 1.00 48.23 110 GLU B O 1
ATOM 3078 N N . ARG B 2 111 ? 4.569 52.590 14.312 1.00 40.74 111 ARG B N 1
ATOM 3079 C CA . ARG B 2 111 ? 4.552 51.626 15.418 1.00 39.25 111 ARG B CA 1
ATOM 3080 C C . ARG B 2 111 ? 3.928 52.141 16.721 1.00 40.25 111 ARG B C 1
ATOM 3081 O O . ARG B 2 111 ? 2.938 51.563 17.166 1.00 37.77 111 ARG B O 1
ATOM 3089 N N . LEU B 2 112 ? 4.540 53.161 17.365 1.00 36.35 112 LEU B N 1
ATOM 3090 C CA . LEU B 2 112 ? 4.165 53.634 18.703 1.00 35.25 112 LEU B CA 1
ATOM 3091 C C . LEU B 2 112 ? 2.654 53.729 19.003 1.00 38.92 112 LEU B C 1
ATOM 3092 O O . LEU B 2 112 ? 2.218 53.235 20.040 1.00 37.15 112 LEU B O 1
ATOM 3097 N N . CYS B 2 113 ? 1.885 54.404 18.134 1.00 37.13 113 CYS B N 1
ATOM 3098 C CA . CYS B 2 113 ? 0.472 54.690 18.365 1.00 37.79 113 CYS B CA 1
ATOM 3099 C C . CYS B 2 113 ? -0.451 53.469 18.320 1.00 39.58 113 CYS B C 1
ATOM 3100 O O . CYS B 2 113 ? -1.604 53.574 18.755 1.00 38.56 113 CYS B O 1
ATOM 3103 N N . ILE B 2 114 ? 0.068 52.296 17.891 1.00 34.57 114 ILE B N 1
ATOM 3104 C CA . ILE B 2 114 ? -0.690 51.040 17.906 1.00 32.78 114 ILE B CA 1
ATOM 3105 C C . ILE B 2 114 ? -0.922 50.622 19.376 1.00 34.45 114 ILE B C 1
ATOM 3106 O O . ILE B 2 114 ? -2.004 50.153 19.724 1.00 33.41 114 ILE B O 1
ATOM 3111 N N . ASP B 2 115 ? 0.108 50.775 20.223 1.00 29.03 115 ASP B N 1
ATOM 3112 C CA . ASP B 2 115 ? 0.072 50.303 21.611 1.00 27.89 115 ASP B CA 1
ATOM 3113 C C . ASP B 2 115 ? 1.052 51.198 22.415 1.00 31.14 115 ASP B C 1
ATOM 3114 O O . ASP B 2 115 ? 2.127 50.731 22.807 1.00 30.93 115 ASP B O 1
ATOM 3119 N N . PRO B 2 116 ? 0.694 52.486 22.656 1.00 28.07 116 PRO B N 1
ATOM 3120 C CA . PRO B 2 116 ? 1.669 53.424 23.262 1.00 27.27 116 PRO B CA 1
ATOM 3121 C C . PRO B 2 116 ? 2.248 53.022 24.605 1.00 31.29 116 PRO B C 1
ATOM 3122 O O . PRO B 2 116 ? 3.455 53.196 24.780 1.00 29.82 116 PRO B O 1
ATOM 3126 N N . ASN B 2 117 ? 1.430 52.470 25.525 1.00 29.33 117 ASN B N 1
ATOM 3127 C CA . ASN B 2 117 ? 1.904 52.056 26.852 1.00 30.69 117 ASN B CA 1
ATOM 3128 C C . ASN B 2 117 ? 2.846 50.864 26.831 1.00 35.71 117 ASN B C 1
ATOM 3129 O O . ASN B 2 117 ? 3.642 50.699 27.754 1.00 36.23 117 ASN B O 1
ATOM 3134 N N . THR B 2 118 ? 2.745 50.025 25.813 1.00 31.73 118 THR B N 1
ATOM 3135 C CA . THR B 2 118 ? 3.654 48.890 25.720 1.00 30.49 118 THR B CA 1
ATOM 3136 C C . THR B 2 118 ? 4.888 49.320 24.933 1.00 34.11 118 THR B C 1
ATOM 3137 O O . THR B 2 118 ? 6.007 49.068 25.374 1.00 34.14 118 THR B O 1
ATOM 3141 N N . PHE B 2 119 ? 4.676 49.957 23.763 1.00 30.05 119 PHE B N 1
ATOM 3142 C CA . PHE B 2 119 ? 5.749 50.262 22.816 1.00 30.68 119 PHE B CA 1
ATOM 3143 C C . PHE B 2 119 ? 6.683 51.373 23.304 1.00 37.72 119 PHE B C 1
ATOM 3144 O O . PHE B 2 119 ? 7.824 51.440 22.831 1.00 37.22 119 PHE B O 1
ATOM 3152 N N . ALA B 2 120 ? 6.253 52.164 24.323 1.00 35.51 120 ALA B N 1
ATOM 3153 C CA . ALA B 2 120 ? 7.084 53.221 24.932 1.00 35.43 120 ALA B CA 1
ATOM 3154 C C . ALA B 2 120 ? 8.305 52.586 25.564 1.00 38.24 120 ALA B C 1
ATOM 3155 O O . ALA B 2 120 ? 9.365 53.194 25.571 1.00 36.76 120 ALA B O 1
ATOM 3157 N N . GLY B 2 121 ? 8.138 51.356 26.047 1.00 36.73 121 GLY B N 1
ATOM 3158 C CA . GLY B 2 121 ? 9.187 50.541 26.655 1.00 37.81 121 GLY B CA 1
ATOM 3159 C C . GLY B 2 121 ? 10.349 50.218 25.733 1.00 43.59 121 GLY B C 1
ATOM 3160 O O . GLY B 2 121 ? 11.427 49.859 26.215 1.00 44.33 121 GLY B O 1
ATOM 3161 N N . TYR B 2 122 ? 10.144 50.318 24.400 1.00 40.42 122 TYR B N 1
ATOM 3162 C CA . TYR B 2 122 ? 11.206 50.009 23.424 1.00 40.78 122 TYR B CA 1
ATOM 3163 C C . TYR B 2 122 ? 12.003 51.250 23.027 1.00 44.16 122 TYR B C 1
ATOM 3164 O O . TYR B 2 122 ? 12.978 51.128 22.294 1.00 42.87 122 TYR B O 1
ATOM 3173 N N . LEU B 2 123 ? 11.570 52.440 23.484 1.00 41.67 123 LEU B N 1
ATOM 3174 C CA . LEU B 2 123 ? 12.156 53.722 23.096 1.00 41.45 123 LEU B CA 1
ATOM 3175 C C . LEU B 2 123 ? 13.288 54.193 23.969 1.00 48.45 123 LEU B C 1
ATOM 3176 O O . LEU B 2 123 ? 13.205 54.133 25.198 1.00 48.38 123 LEU B O 1
ATOM 3181 N N . GLU B 2 124 ? 14.323 54.719 23.307 1.00 47.10 124 GLU B N 1
ATOM 3182 C CA . GLU B 2 124 ? 15.528 55.304 23.895 1.00 47.58 124 GLU B CA 1
ATOM 3183 C C . GLU B 2 124 ? 15.440 56.841 23.902 1.00 51.32 124 GLU B C 1
ATOM 3184 O O . GLU B 2 124 ? 16.215 57.472 24.612 1.00 53.31 124 GLU B O 1
ATOM 3190 N N . THR B 2 125 ? 14.526 57.442 23.100 1.00 44.59 125 THR B N 1
ATOM 3191 C CA . THR B 2 125 ? 14.419 58.894 22.931 1.00 42.26 125 THR B CA 1
ATOM 3192 C C . THR B 2 125 ? 13.258 59.483 23.712 1.00 42.88 125 THR B C 1
ATOM 3193 O O . THR B 2 125 ? 12.101 59.366 23.317 1.00 42.48 125 THR B O 1
ATOM 3197 N N . TRP B 2 126 ? 13.595 60.154 24.808 1.00 38.01 126 TRP B N 1
ATOM 3198 C CA . TRP B 2 126 ? 12.661 60.781 25.732 1.00 37.77 126 TRP B CA 1
ATOM 3199 C C . TRP B 2 126 ? 13.142 62.164 26.068 1.00 41.87 126 TRP B C 1
ATOM 3200 O O . TRP B 2 126 ? 14.349 62.417 26.097 1.00 41.62 126 TRP B O 1
ATOM 3211 N N . GLY B 2 127 ? 12.200 63.039 26.379 1.00 39.12 127 GLY B N 1
ATOM 3212 C CA . GLY B 2 127 ? 12.535 64.361 26.880 1.00 38.55 127 GLY B CA 1
ATOM 3213 C C . GLY B 2 127 ? 12.709 64.295 28.392 1.00 41.87 127 GLY B C 1
ATOM 3214 O O . GLY B 2 127 ? 12.535 63.236 28.999 1.00 42.55 127 GLY B O 1
ATOM 3215 N N . GLN B 2 128 ? 13.060 65.416 29.006 1.00 38.11 128 GLN B N 1
ATOM 3216 C CA . GLN B 2 128 ? 13.310 65.562 30.442 1.00 37.20 128 GLN B CA 1
ATOM 3217 C C . GLN B 2 128 ? 12.006 65.682 31.267 1.00 38.06 128 GLN B C 1
ATOM 3218 O O . GLN B 2 128 ? 12.022 65.523 32.493 1.00 36.76 128 GLN B O 1
ATOM 3224 N N . GLY B 2 129 ? 10.925 66.036 30.584 1.00 33.14 129 GLY B N 1
ATOM 3225 C CA . GLY B 2 129 ? 9.609 66.238 31.170 1.00 32.66 129 GLY B CA 1
ATOM 3226 C C . GLY B 2 129 ? 9.352 67.672 31.566 1.00 37.07 129 GLY B C 1
ATOM 3227 O O . GLY B 2 129 ? 10.292 68.408 31.872 1.00 37.32 129 GLY B O 1
ATOM 3228 N N . THR B 2 130 ? 8.067 68.080 31.562 1.00 33.45 130 THR B N 1
ATOM 3229 C CA . THR B 2 130 ? 7.650 69.403 32.013 1.00 32.14 130 THR B CA 1
ATOM 3230 C C . THR B 2 130 ? 6.478 69.237 33.023 1.00 35.61 130 THR B C 1
ATOM 3231 O O . THR B 2 130 ? 5.548 68.470 32.787 1.00 33.88 130 THR B O 1
ATOM 3235 N N . GLN B 2 131 ? 6.556 69.935 34.149 1.00 32.37 131 GLN B N 1
ATOM 3236 C CA . GLN B 2 131 ? 5.557 69.850 35.212 1.00 31.95 131 GLN B CA 1
ATOM 3237 C C . GLN B 2 131 ? 4.293 70.641 34.892 1.00 34.96 131 GLN B C 1
ATOM 3238 O O . GLN B 2 131 ? 4.357 71.843 34.658 1.00 33.01 131 GLN B O 1
ATOM 3244 N N . VAL B 2 132 ? 3.146 69.983 34.946 1.00 32.53 132 VAL B N 1
ATOM 3245 C CA . VAL B 2 132 ? 1.852 70.652 34.779 1.00 32.19 132 VAL B CA 1
ATOM 3246 C C . VAL B 2 132 ? 1.176 70.571 36.150 1.00 35.33 132 VAL B C 1
ATOM 3247 O O . VAL B 2 132 ? 1.084 69.483 36.719 1.00 34.38 132 VAL B O 1
ATOM 3251 N N . THR B 2 133 ? 0.799 71.729 36.725 1.00 32.08 133 THR B N 1
ATOM 3252 C CA . THR B 2 133 ? 0.157 71.767 38.044 1.00 31.35 133 THR B CA 1
ATOM 3253 C C . THR B 2 133 ? -1.196 72.413 37.904 1.00 36.05 133 THR B C 1
ATOM 3254 O O . THR B 2 133 ? -1.298 73.538 37.411 1.00 34.83 133 THR B O 1
ATOM 3258 N N . VAL B 2 134 ? -2.235 71.674 38.285 1.00 34.08 134 VAL B N 1
ATOM 3259 C CA . VAL B 2 134 ? -3.612 72.156 38.255 1.00 34.53 134 VAL B CA 1
ATOM 3260 C C . VAL B 2 134 ? -4.077 72.230 39.710 1.00 43.51 134 VAL B C 1
ATOM 3261 O O . VAL B 2 134 ? -4.239 71.215 40.382 1.00 44.13 134 VAL B O 1
ATOM 3265 N N . SER B 2 135 ? -4.215 73.435 40.206 1.00 44.19 135 SER B N 1
ATOM 3266 C CA . SER B 2 135 ? -4.613 73.679 41.584 1.00 45.79 135 SER B CA 1
ATOM 3267 C C . SER B 2 135 ? -5.436 74.952 41.603 1.00 53.48 135 SER B C 1
ATOM 3268 O O . SER B 2 135 ? -5.167 75.858 40.818 1.00 52.60 135 SER B O 1
ATOM 3271 N N . SER B 2 136 ? -6.444 75.018 42.470 1.00 54.94 136 SER B N 1
ATOM 3272 C CA . SER B 2 136 ? -7.235 76.239 42.624 1.00 57.37 136 SER B CA 1
ATOM 3273 C C . SER B 2 136 ? -6.452 77.195 43.526 1.00 65.53 136 SER B C 1
ATOM 3274 O O . SER B 2 136 ? -5.631 76.735 44.332 1.00 65.61 136 SER B O 1
ATOM 3277 N N . LEU B 2 137 ? -6.690 78.519 43.356 1.00 64.24 137 LEU B N 1
ATOM 3278 C CA . LEU B 2 137 ? -6.096 79.677 44.056 1.00 97.85 137 LEU B CA 1
ATOM 3279 C C . LEU B 2 137 ? -4.856 80.201 43.350 1.00 137.98 137 LEU B C 1
ATOM 3280 O O . LEU B 2 137 ? -4.959 81.137 42.561 1.00 104.61 137 LEU B O 1
#

Secondary structure (DSSP, 8-state):
-HHHHHHHHHIIIIIIHHHHHHHHHHHHHHHHHHHHHHHHH-SS--HHHHHHHHHHHHHHHHHHHHHHHHHHHHHTS--S-HHHHHHHHHHHHHHHHHHHHHHHHHHHHHHHHHH-TT--SGGGSHHHHHHHHHHHHHHHHHHHHHHHHHHHHS-GGGSS----TTTSS-HHHHHHHHHHHIIIIIIHHHHHHHHHHHHHHHHHHHH--HHHHHHHHHHHHHHHHHHHHHHHHHHHHHTT--HHHHHHHHHHHHHHHHHHHHHHHGGGGGGSSSS-HHHHHHHH-/-EEEEEE--EEE-TT--EEEEEEEEES--TT-EEEEEEE-TTS--EEEEEE-TT--EEE-TTTTTTEEEEEETTTTEEEEEE-S--GGG-EEEEEEEESSTTTGGGSHHHHGGG--EE---EEEEE---

B-factor: mean 45.42, std 18.43, range [21.61, 154.62]

Organism: Rattus norvegicus (NCBI:txid10116)